Protein AF-A0A6L9ZDN9-F1 (afdb_monomer_lite)

Sequence (457 aa):
SVAQLLEKYGEFKVTRLPAVKDKQNNTIRVGKKTKVTLTQLEDAIVQLFKPNGKPPDTALLYFSGHGLRKSKGIQEGFLATSDVNPDMGSWGLSLQWLRRLLQESEVRQQVVILDCCYAGEVLNVAEADPGDRGKGRDRCFIAASRAFELAYEEIGSNHSVLTSALIKGLEPTQEQWVTNYTLVHLIDQERSAFPQCPIFSNFGGPINLTRRWKVDLVFKDSIDWQTFLKTFKDLIVESDTGELAVIQTIKNKDDGTFVIRVKFPEKVDEAEYEQKFWAKYKPMLEAKDREIKRLYEQKKISGDQIHLIRKNNIDLIKVIETMAEKETIRIDRIDRRDHRGAKFNVGGNYVERADSVSRQQGYAKQTNYEAPDKNLVEAAVEIQQLLDQLSQSNPTTTSKEKMIVVSEFVDQIENNPTLKAKVINALKAGGVEAFKEALDHPLVNILMATIEGWTEA

Radius of gyration: 32.32 Å; chains: 1; bounding box: 61×82×92 Å

pLDDT: mean 72.74, std 21.1, range [23.05, 98.0]

Foldseek 3Di:
DLQVLLQFFHPDDDDEVVWDQDPPPRDTDHDPPDFDDLVNVVVVLCCQFPNDDDHDLEGADADAEAKDWDDDVDTWIEGDGRPADVVVPRRGHTLLVLLVSNQAGQRQEYEYEANYEYDADWDPNCSNPVACHHNHAKYKYKYAGDHDDPDPPVPPNPDDLVRVLSVVQSNAPDQDFSWSVSSLVSLVVVCVSHPDRIDIDIGHDTDGRGHWDKAKAKDQADDQVVLLVVLQVVVQVVDPDPDGKDFQDWDQDPNRMIITMITDSGDDDRVVVNVSSCVRSVVSVVVVVVVVVVCVVVVVDDPVVVVLSVVLSVLVVVLVNVVSVVVVVVSPPDDDPPDDDDDDDDDDDDDDDDDDDDDDDDDDPDDPPDPQDPLLLVLLVVLQVLLVVLCVVFPCPDPVRLVSSLVVSVVVLVVPVPSLVSNLVSCVPPNLVRSLVSHDDPNSVSNSSSSVSVNVD

Secondary structure (DSSP, 8-state):
-HHHHHHHHSS-----SSEEE-TTT--EEE-TT----HHHHHHHHHHHHS-SSSPPSEEEEEEEEEEEEEEESEEEEEEPPTT-BGGGTB--EEHHHHHHHHHH---SEEEEEEEEEESSS---GGGG--TT-SS--EEEEEE-----------TT-SS-HHHHHHHHHHS--SSSPEEHHHHHHHHHHTGGG-SSPPEEEEESSPPEEE--EEEEEEESS---HHHHHHHHHHHHHT---SS--EEEEEEE-TTS-EEEEEEESS---HHHHHHHHHHHHHHHHHHHHHHHHHHHHTTSS-HHHHHHHHHHHHHHHHHHHHHHHHHHTTTS-S-----------------------------------PPPPHHHHHHHHHHHHHHHHHHHHS--SSHHHHHHHHHHHHHHHHT-HHHHHHHHHHHHHH-HHHHHHT---TTHHHHHHHHGGGT--

Structure (mmCIF, N/CA/C/O backbone):
data_AF-A0A6L9ZDN9-F1
#
_entry.id   AF-A0A6L9ZDN9-F1
#
loop_
_atom_site.group_PDB
_atom_site.id
_atom_site.type_symbol
_atom_site.label_atom_id
_atom_site.label_alt_id
_atom_site.label_comp_id
_atom_site.label_asym_id
_atom_site.label_entity_id
_atom_site.label_seq_id
_atom_site.pdbx_PDB_ins_code
_atom_site.Cartn_x
_atom_site.Cartn_y
_atom_site.Cartn_z
_atom_site.occupancy
_atom_site.B_iso_or_equiv
_atom_site.auth_seq_id
_atom_site.auth_comp_id
_atom_site.auth_asym_id
_atom_site.auth_atom_id
_atom_site.pdbx_PDB_model_num
ATOM 1 N N . SER A 1 1 ? 11.782 5.538 -0.224 1.00 85.56 1 SER A N 1
ATOM 2 C CA . SER A 1 1 ? 11.964 5.180 -1.650 1.00 85.56 1 SER A CA 1
ATOM 3 C C . SER A 1 1 ? 10.646 4.684 -2.227 1.00 85.56 1 SER A C 1
ATOM 5 O O . SER A 1 1 ? 9.771 4.318 -1.451 1.00 85.56 1 SER A O 1
ATOM 7 N N . VAL A 1 2 ? 10.500 4.634 -3.559 1.00 91.31 2 VAL A N 1
ATOM 8 C CA . VAL A 1 2 ? 9.277 4.137 -4.232 1.00 91.31 2 VAL A CA 1
ATOM 9 C C . VAL A 1 2 ? 8.869 2.751 -3.716 1.00 91.31 2 VAL A C 1
ATOM 11 O O . VAL A 1 2 ? 7.734 2.558 -3.297 1.00 91.31 2 VAL A O 1
ATOM 14 N N . ALA A 1 3 ? 9.824 1.819 -3.634 1.00 91.69 3 ALA A N 1
ATOM 15 C CA . ALA A 1 3 ? 9.615 0.483 -3.073 1.00 91.69 3 ALA A CA 1
ATOM 16 C C . ALA A 1 3 ? 9.023 0.505 -1.651 1.00 91.69 3 ALA A C 1
ATOM 18 O O . ALA A 1 3 ? 8.061 -0.202 -1.384 1.00 91.69 3 ALA A O 1
ATOM 19 N N . GLN A 1 4 ? 9.567 1.340 -0.758 1.00 89.88 4 GLN A N 1
ATOM 20 C CA . GLN A 1 4 ? 9.086 1.438 0.625 1.00 89.88 4 GLN A CA 1
ATOM 21 C C . GLN A 1 4 ? 7.659 1.986 0.707 1.00 89.88 4 GLN A C 1
ATOM 23 O O . GLN A 1 4 ? 6.890 1.529 1.541 1.00 89.88 4 GLN A O 1
ATOM 28 N N . LEU A 1 5 ? 7.289 2.943 -0.151 1.00 92.50 5 LEU A N 1
ATOM 29 C CA . LEU A 1 5 ? 5.921 3.468 -0.184 1.00 92.50 5 LEU A CA 1
ATOM 30 C C . LEU A 1 5 ? 4.930 2.419 -0.695 1.00 92.50 5 LEU A C 1
ATOM 32 O O . LEU A 1 5 ? 3.855 2.278 -0.124 1.00 92.50 5 LEU A O 1
ATOM 36 N N . LEU A 1 6 ? 5.304 1.656 -1.725 1.00 94.12 6 LEU A N 1
ATOM 37 C CA . LEU A 1 6 ? 4.473 0.571 -2.252 1.00 94.12 6 LEU A CA 1
ATOM 38 C C . LEU A 1 6 ? 4.309 -0.582 -1.249 1.00 94.12 6 LEU A C 1
ATOM 40 O O . LEU A 1 6 ? 3.243 -1.184 -1.208 1.00 94.12 6 LEU A O 1
ATOM 44 N N . GLU A 1 7 ? 5.324 -0.869 -0.427 1.00 90.62 7 GLU A N 1
ATOM 45 C CA . GLU A 1 7 ? 5.227 -1.841 0.676 1.00 90.62 7 GLU A CA 1
ATOM 46 C C . GLU A 1 7 ? 4.395 -1.306 1.851 1.00 90.62 7 GLU A C 1
ATOM 48 O O . GLU A 1 7 ? 3.564 -2.031 2.392 1.00 90.62 7 GLU A O 1
ATOM 53 N N . LYS A 1 8 ? 4.615 -0.045 2.254 1.00 87.44 8 LYS A N 1
ATOM 54 C CA . LYS A 1 8 ? 3.965 0.561 3.428 1.00 87.44 8 LYS A CA 1
ATOM 55 C C . LYS A 1 8 ? 2.493 0.879 3.167 1.00 87.44 8 LYS A C 1
ATOM 57 O O . LYS A 1 8 ? 1.638 0.595 4.001 1.00 87.44 8 LYS A O 1
ATOM 62 N N . TYR A 1 9 ? 2.190 1.472 2.017 1.00 91.25 9 TYR A N 1
ATOM 63 C CA . TYR A 1 9 ? 0.867 2.015 1.696 1.00 91.25 9 TYR A CA 1
ATOM 64 C C . TYR A 1 9 ? 0.138 1.250 0.589 1.00 91.25 9 TYR A C 1
ATOM 66 O O . TYR A 1 9 ? -1.042 1.501 0.357 1.00 91.25 9 TYR A O 1
ATOM 74 N N . GLY A 1 10 ? 0.815 0.348 -0.118 1.00 92.00 10 GLY A N 1
ATOM 75 C CA . GLY A 1 10 ? 0.227 -0.447 -1.191 1.00 92.00 10 GLY A CA 1
ATOM 76 C C . GLY A 1 10 ? 0.032 -1.912 -0.812 1.00 92.00 10 GLY A C 1
ATOM 77 O O . GLY A 1 10 ? 0.445 -2.390 0.243 1.00 92.00 10 GLY A O 1
ATOM 78 N N . GLU A 1 11 ? -0.589 -2.661 -1.717 1.00 91.50 11 GLU A N 1
ATOM 79 C CA . GLU A 1 11 ? -0.768 -4.112 -1.577 1.00 91.50 11 GLU A CA 1
ATOM 80 C C . GLU A 1 11 ? 0.369 -4.918 -2.217 1.00 91.50 11 GLU A C 1
ATOM 82 O O . GLU A 1 11 ? 0.284 -6.138 -2.348 1.00 91.50 11 GLU A O 1
ATOM 87 N N . PHE A 1 12 ? 1.463 -4.253 -2.589 1.00 93.69 12 PHE A N 1
ATOM 88 C CA . PHE A 1 12 ? 2.539 -4.856 -3.359 1.00 93.69 12 PHE A CA 1
ATOM 89 C C . PHE A 1 12 ? 3.485 -5.690 -2.499 1.00 93.69 12 PHE A C 1
ATOM 91 O O . PHE A 1 12 ? 4.001 -5.246 -1.474 1.00 93.69 12 PHE A O 1
ATOM 98 N N . LYS A 1 13 ? 3.812 -6.884 -2.997 1.00 93.56 13 LYS A N 1
ATOM 99 C CA . LYS A 1 13 ? 4.990 -7.634 -2.559 1.00 93.56 13 LYS A CA 1
ATOM 100 C C . LYS A 1 13 ? 6.184 -7.202 -3.405 1.00 93.56 13 LYS A C 1
ATOM 102 O O . LYS A 1 13 ? 6.262 -7.541 -4.585 1.00 93.56 13 LYS A O 1
ATOM 107 N N . VAL A 1 14 ? 7.118 -6.462 -2.814 1.00 93.50 14 VAL A N 1
ATOM 108 C CA . VAL A 1 14 ? 8.233 -5.872 -3.561 1.00 93.50 14 VAL A CA 1
ATOM 109 C C . VAL A 1 14 ? 9.450 -6.795 -3.595 1.00 93.50 14 VAL A C 1
ATOM 111 O O . VAL A 1 14 ? 9.955 -7.244 -2.568 1.00 93.50 14 VAL A O 1
ATOM 114 N N . THR A 1 15 ? 9.969 -7.019 -4.802 1.00 94.81 15 THR A N 1
ATOM 115 C CA . THR A 1 15 ? 11.274 -7.652 -5.034 1.00 94.81 15 THR A CA 1
ATOM 116 C C . THR A 1 15 ? 12.255 -6.587 -5.508 1.00 94.81 15 THR A C 1
ATOM 118 O O . THR A 1 15 ? 11.954 -5.820 -6.419 1.00 94.81 15 THR A O 1
ATOM 121 N N . ARG A 1 16 ? 13.430 -6.512 -4.876 1.00 94.25 16 ARG A N 1
ATOM 122 C CA . ARG A 1 16 ? 14.488 -5.554 -5.231 1.00 94.25 16 ARG A CA 1
ATOM 123 C C . ARG A 1 16 ? 15.563 -6.264 -6.046 1.00 94.25 16 ARG A C 1
ATOM 125 O O . ARG A 1 16 ? 15.990 -7.347 -5.664 1.00 94.25 16 ARG A O 1
ATOM 132 N N . LEU A 1 17 ? 16.044 -5.632 -7.111 1.00 94.12 17 LEU A N 1
ATOM 133 C CA . LEU A 1 17 ? 17.134 -6.146 -7.938 1.00 94.12 17 LEU A CA 1
ATOM 134 C C . LEU A 1 17 ? 18.142 -5.010 -8.203 1.00 94.12 17 LEU A C 1
ATOM 136 O O . LEU A 1 17 ? 17.734 -3.981 -8.736 1.00 94.12 17 LEU A O 1
ATOM 140 N N . PRO A 1 18 ? 19.426 -5.148 -7.816 1.00 93.56 18 PRO A N 1
ATOM 141 C CA . PRO A 1 18 ? 20.006 -6.243 -7.035 1.00 93.56 18 PRO A CA 1
ATOM 142 C C . PRO A 1 18 ? 19.634 -6.148 -5.547 1.00 93.56 18 PRO A C 1
ATOM 144 O O . PRO A 1 18 ? 19.791 -5.095 -4.928 1.00 93.56 18 PRO A O 1
ATOM 147 N N . ALA A 1 19 ? 19.191 -7.253 -4.945 1.00 90.69 19 ALA A N 1
ATOM 148 C CA . ALA A 1 19 ? 18.915 -7.323 -3.511 1.00 90.69 19 ALA A CA 1
ATOM 149 C C . ALA A 1 19 ? 20.210 -7.470 -2.699 1.00 90.69 19 ALA A C 1
ATOM 151 O O . ALA A 1 19 ? 21.008 -8.377 -2.930 1.00 90.69 19 ALA A O 1
ATOM 152 N N . VAL A 1 20 ? 20.397 -6.610 -1.700 1.00 88.69 20 VAL A N 1
ATOM 153 C CA . VAL A 1 20 ? 21.445 -6.739 -0.682 1.00 88.69 20 VAL A CA 1
ATOM 154 C C . VAL A 1 20 ? 20.807 -6.638 0.693 1.00 88.69 20 VAL A C 1
ATOM 156 O O . VAL A 1 20 ? 19.980 -5.761 0.948 1.00 88.69 20 VAL A O 1
ATOM 159 N N . LYS A 1 21 ? 21.214 -7.536 1.586 1.00 85.50 21 LYS A N 1
ATOM 160 C CA . LYS A 1 21 ? 20.782 -7.538 2.977 1.00 85.50 21 LYS A CA 1
ATOM 161 C C . LYS A 1 21 ? 21.581 -6.509 3.768 1.00 85.50 21 LYS A C 1
ATOM 163 O O . LYS A 1 21 ? 22.813 -6.528 3.757 1.00 85.50 21 LYS A O 1
ATOM 168 N N . ASP A 1 22 ? 20.888 -5.601 4.433 1.00 76.94 22 ASP A N 1
ATOM 169 C CA . ASP A 1 22 ? 21.512 -4.683 5.367 1.00 76.94 22 ASP A CA 1
ATOM 170 C C . ASP A 1 22 ? 21.893 -5.432 6.651 1.00 76.94 22 ASP A C 1
ATOM 172 O O . ASP A 1 22 ? 21.090 -6.162 7.237 1.00 76.94 22 ASP A O 1
ATOM 176 N N . LYS A 1 23 ? 23.156 -5.285 7.059 1.00 73.50 23 LYS A N 1
ATOM 177 C CA . LYS A 1 23 ? 23.723 -6.003 8.201 1.00 73.50 23 LYS A CA 1
ATOM 178 C C . LYS A 1 23 ? 23.232 -5.455 9.543 1.00 73.50 23 LYS A C 1
ATOM 180 O O . LYS A 1 23 ? 23.333 -6.176 10.526 1.00 73.50 23 LYS A O 1
ATOM 185 N N . GLN A 1 24 ? 22.737 -4.216 9.595 1.00 71.69 24 GLN A N 1
ATOM 186 C CA . GLN A 1 24 ? 22.361 -3.564 10.855 1.00 71.69 24 GLN A CA 1
ATOM 187 C C . GLN A 1 24 ? 20.905 -3.816 11.252 1.00 71.69 24 GLN A C 1
ATOM 189 O O . GLN A 1 24 ? 20.623 -3.999 12.428 1.00 71.69 24 GLN A O 1
ATOM 194 N N . ASN A 1 25 ? 19.983 -3.850 10.289 1.00 69.88 25 ASN A N 1
ATOM 195 C CA . ASN A 1 25 ? 18.542 -3.934 10.560 1.00 69.88 25 ASN A CA 1
ATOM 196 C C . ASN A 1 25 ? 17.844 -5.101 9.840 1.00 69.88 25 ASN A C 1
ATOM 198 O O . ASN A 1 25 ? 16.620 -5.155 9.807 1.00 69.88 25 ASN A O 1
ATOM 202 N N . ASN A 1 26 ? 18.605 -6.028 9.240 1.00 71.88 26 ASN A N 1
ATOM 203 C CA . ASN A 1 26 ? 18.085 -7.217 8.554 1.00 71.88 26 ASN A CA 1
ATOM 204 C C . ASN A 1 26 ? 17.159 -6.911 7.350 1.00 71.88 26 ASN A C 1
ATOM 206 O O . ASN A 1 26 ? 16.538 -7.829 6.815 1.00 71.88 26 ASN A O 1
ATOM 210 N N . THR A 1 27 ? 17.082 -5.652 6.896 1.00 79.25 27 THR A N 1
ATOM 211 C CA . THR A 1 27 ? 16.225 -5.232 5.774 1.00 79.25 27 THR A CA 1
ATOM 212 C C . THR A 1 27 ? 16.869 -5.522 4.416 1.00 79.25 27 THR A C 1
ATOM 214 O O . THR A 1 27 ? 18.093 -5.589 4.285 1.00 79.25 27 THR A O 1
ATOM 217 N N . ILE A 1 28 ? 16.051 -5.695 3.374 1.00 84.38 28 ILE A N 1
ATOM 218 C CA . ILE A 1 28 ? 16.530 -5.867 1.995 1.00 84.38 28 ILE A CA 1
ATOM 219 C C . ILE A 1 28 ? 16.494 -4.511 1.289 1.00 84.38 28 ILE A C 1
ATOM 221 O O . ILE A 1 28 ? 15.460 -3.848 1.237 1.00 84.38 28 ILE A O 1
ATOM 225 N N . ARG A 1 29 ? 17.616 -4.114 0.687 1.00 86.00 29 ARG A N 1
ATOM 226 C CA . ARG A 1 29 ? 17.753 -2.873 -0.085 1.00 86.00 29 ARG A CA 1
ATOM 227 C C . ARG A 1 29 ? 18.395 -3.118 -1.445 1.00 86.00 29 ARG A C 1
ATOM 229 O O . ARG A 1 29 ? 18.935 -4.188 -1.702 1.00 86.00 29 ARG A O 1
ATOM 236 N N . VAL A 1 30 ? 18.342 -2.108 -2.309 1.00 85.81 30 VAL A N 1
ATOM 237 C CA . VAL A 1 30 ? 19.041 -2.129 -3.600 1.00 85.81 30 VAL A CA 1
ATOM 238 C C . VAL A 1 30 ? 20.547 -1.957 -3.365 1.00 85.81 30 VAL A C 1
ATOM 240 O O . VAL A 1 30 ? 20.981 -1.008 -2.704 1.00 85.81 30 VAL A O 1
ATOM 243 N N . GLY A 1 31 ? 21.353 -2.887 -3.874 1.00 84.88 31 GLY A N 1
ATOM 244 C CA . GLY A 1 31 ? 22.808 -2.875 -3.732 1.00 84.88 31 GLY A CA 1
ATOM 245 C C . GLY A 1 31 ? 23.495 -1.867 -4.652 1.00 84.88 31 GLY A C 1
ATOM 246 O O . GLY A 1 31 ? 23.673 -2.149 -5.828 1.00 84.88 31 GLY A O 1
ATOM 247 N N . LYS A 1 32 ? 23.977 -0.737 -4.114 1.00 81.69 32 LYS A N 1
ATOM 248 C CA . LYS A 1 32 ? 24.613 0.341 -4.909 1.00 81.69 32 LYS A CA 1
ATOM 249 C C . LYS A 1 32 ? 25.850 -0.076 -5.723 1.00 81.69 32 LYS A C 1
ATOM 251 O O . LYS A 1 32 ? 26.185 0.587 -6.692 1.00 81.69 32 LYS A O 1
ATOM 256 N N . LYS A 1 33 ? 26.567 -1.121 -5.297 1.00 85.31 33 LYS A N 1
ATOM 257 C CA . LYS A 1 33 ? 27.786 -1.628 -5.963 1.00 85.31 33 LYS A CA 1
ATOM 258 C C . LYS A 1 33 ? 27.603 -3.028 -6.556 1.00 85.31 33 LYS A C 1
ATOM 260 O O . LYS A 1 33 ? 28.556 -3.602 -7.075 1.00 85.31 33 LYS A O 1
ATOM 265 N N . THR A 1 34 ? 26.407 -3.596 -6.430 1.00 91.31 34 THR A N 1
ATOM 266 C CA . THR A 1 34 ? 26.118 -4.946 -6.908 1.00 91.31 34 THR A CA 1
ATOM 267 C C . THR A 1 34 ? 25.720 -4.862 -8.373 1.00 91.31 34 THR A C 1
ATOM 269 O O . THR A 1 34 ? 24.908 -4.022 -8.746 1.00 91.31 34 THR A O 1
ATOM 272 N N . LYS A 1 35 ? 26.311 -5.715 -9.208 1.00 93.44 35 LYS A N 1
ATOM 273 C CA . LYS A 1 35 ? 26.006 -5.766 -10.638 1.00 93.44 35 LYS A CA 1
ATOM 274 C C . LYS A 1 35 ? 24.733 -6.574 -10.893 1.00 93.44 35 LYS A C 1
ATOM 276 O O . LYS A 1 35 ? 24.445 -7.508 -10.147 1.00 93.44 35 LYS A O 1
ATOM 281 N N . VAL A 1 36 ? 24.015 -6.223 -11.956 1.00 95.31 36 VAL A N 1
ATOM 282 C CA . VAL A 1 36 ? 22.873 -6.981 -12.492 1.00 95.31 36 VAL A CA 1
ATOM 283 C C . VAL A 1 36 ? 23.189 -7.353 -13.931 1.00 95.31 36 VAL A C 1
ATOM 285 O O . VAL A 1 36 ? 23.512 -6.464 -14.718 1.00 95.31 36 VAL A O 1
ATOM 288 N N . THR A 1 37 ? 23.129 -8.638 -14.265 1.00 96.81 37 THR A N 1
ATOM 289 C CA . THR A 1 37 ? 23.323 -9.123 -15.640 1.00 96.81 37 THR A CA 1
ATOM 290 C C . THR A 1 37 ? 22.033 -9.043 -16.451 1.00 96.81 37 THR A C 1
ATOM 292 O O . THR A 1 37 ? 20.943 -8.950 -15.879 1.00 96.81 37 THR A O 1
ATOM 295 N N . LEU A 1 38 ? 22.140 -9.126 -17.780 1.00 97.00 38 LEU A N 1
ATOM 296 C CA . LEU A 1 38 ? 20.971 -9.202 -18.663 1.00 97.00 38 LEU A CA 1
ATOM 297 C C . LEU A 1 38 ? 20.032 -10.346 -18.264 1.00 97.00 38 LEU A C 1
ATOM 299 O O . LEU A 1 38 ? 18.845 -10.116 -18.055 1.00 97.00 38 LEU A O 1
ATOM 303 N N . THR A 1 39 ? 20.576 -11.547 -18.069 1.00 97.19 39 THR A N 1
ATOM 304 C CA . THR A 1 39 ? 19.801 -12.733 -17.677 1.00 97.19 39 THR A CA 1
ATOM 305 C C . THR A 1 39 ? 19.048 -12.519 -16.365 1.00 97.19 39 THR A C 1
ATOM 307 O O . THR A 1 39 ? 17.866 -12.822 -16.286 1.00 97.19 39 THR A O 1
ATOM 310 N N . GLN A 1 40 ? 19.687 -11.923 -15.350 1.00 97.44 40 GLN A N 1
ATOM 311 C CA . GLN A 1 40 ? 19.030 -11.657 -14.065 1.00 97.44 40 GLN A CA 1
ATOM 312 C C . GLN A 1 40 ? 17.854 -10.682 -14.194 1.00 97.44 40 GLN A C 1
ATOM 314 O O . GLN A 1 40 ? 16.835 -10.856 -13.526 1.00 97.44 40 GLN A O 1
ATOM 319 N N . LEU A 1 41 ? 18.004 -9.640 -15.018 1.00 97.25 41 LEU A N 1
ATOM 320 C CA . LEU A 1 41 ? 16.930 -8.683 -15.270 1.00 97.25 41 LEU A CA 1
ATOM 321 C C . LEU A 1 41 ? 15.790 -9.328 -16.065 1.00 97.25 41 LEU A C 1
ATOM 323 O O . LEU A 1 41 ? 14.626 -9.145 -15.714 1.00 97.25 41 LEU A O 1
ATOM 327 N N . GLU A 1 42 ? 16.122 -10.089 -17.107 1.00 97.88 42 GLU A N 1
ATOM 328 C CA . GLU A 1 42 ? 15.154 -10.797 -17.943 1.00 97.88 42 GLU A CA 1
ATOM 329 C C . GLU A 1 42 ? 14.324 -11.788 -17.118 1.00 97.88 42 GLU A C 1
ATOM 331 O O . GLU A 1 42 ? 13.096 -11.688 -17.106 1.00 97.88 42 GLU A O 1
ATOM 336 N N . ASP A 1 43 ? 14.979 -12.658 -16.343 1.00 97.75 43 ASP A N 1
ATOM 337 C CA . ASP A 1 43 ? 14.324 -13.648 -15.481 1.00 97.75 43 ASP A CA 1
ATOM 338 C C . ASP A 1 43 ? 13.373 -12.985 -14.474 1.00 97.75 43 ASP A C 1
ATOM 340 O O . ASP A 1 43 ? 12.243 -13.439 -14.282 1.00 97.75 43 ASP A O 1
ATOM 344 N N . ALA A 1 44 ? 13.794 -11.874 -13.859 1.00 97.69 44 ALA A N 1
ATOM 345 C CA . ALA A 1 44 ? 12.969 -11.141 -12.901 1.00 97.69 44 ALA A CA 1
ATOM 346 C C . ALA A 1 44 ? 11.722 -10.522 -13.555 1.00 97.69 44 ALA A C 1
ATOM 348 O O . ALA A 1 44 ? 10.635 -10.551 -12.975 1.00 97.69 44 ALA A O 1
ATOM 349 N N . ILE A 1 45 ? 11.854 -9.979 -14.769 1.00 98.00 45 ILE A N 1
ATOM 350 C CA . ILE A 1 45 ? 10.729 -9.402 -15.516 1.00 98.00 45 ILE A CA 1
ATOM 351 C C . ILE A 1 45 ? 9.779 -10.507 -16.002 1.00 98.00 45 ILE A C 1
ATOM 353 O O . ILE A 1 45 ? 8.559 -10.342 -15.915 1.00 98.00 45 ILE A O 1
ATOM 357 N N . VAL A 1 46 ? 10.306 -11.649 -16.459 1.00 97.69 46 VAL A N 1
ATOM 358 C CA . VAL A 1 46 ? 9.493 -12.821 -16.819 1.00 97.69 46 VAL A CA 1
ATOM 359 C C . VAL A 1 46 ? 8.727 -13.326 -15.602 1.00 97.69 46 VAL A C 1
ATOM 361 O O . VAL A 1 46 ? 7.519 -13.524 -15.690 1.00 97.69 46 VAL A O 1
ATOM 364 N N . GLN A 1 47 ? 9.377 -13.460 -14.446 1.00 96.50 47 GLN A N 1
ATOM 365 C CA . GLN A 1 47 ? 8.705 -13.856 -13.209 1.00 96.50 47 GLN A CA 1
ATOM 366 C C . GLN A 1 47 ? 7.594 -12.871 -12.808 1.00 96.50 47 GLN A C 1
ATOM 368 O O . GLN A 1 47 ? 6.568 -13.292 -12.280 1.00 96.50 47 GLN A O 1
ATOM 373 N N . LEU A 1 48 ? 7.779 -11.573 -13.061 1.00 96.94 48 LEU A N 1
ATOM 374 C CA . LEU A 1 48 ? 6.808 -10.536 -12.718 1.00 96.94 48 LEU A CA 1
ATOM 375 C C . LEU A 1 48 ? 5.567 -10.554 -13.625 1.00 96.94 48 LEU A C 1
ATOM 377 O O . LEU A 1 48 ? 4.444 -10.512 -13.125 1.00 96.94 48 LEU A O 1
ATOM 381 N N . PHE A 1 49 ? 5.754 -10.605 -14.947 1.00 96.56 49 PHE A N 1
ATOM 382 C CA . PHE A 1 49 ? 4.657 -10.450 -15.914 1.00 96.56 49 PHE A CA 1
ATOM 383 C C . PHE A 1 49 ? 4.175 -11.760 -16.537 1.00 96.56 49 PHE A C 1
ATOM 385 O O . PHE A 1 49 ? 3.077 -11.811 -17.089 1.00 96.56 49 PHE A O 1
ATOM 392 N N . LYS A 1 50 ? 4.953 -12.835 -16.464 1.00 95.00 50 LYS A N 1
ATOM 393 C CA . LYS A 1 50 ? 4.598 -14.141 -17.025 1.00 95.00 50 LYS A CA 1
ATOM 394 C C . LYS A 1 50 ? 5.038 -15.286 -16.092 1.00 95.00 50 LYS A C 1
ATOM 396 O O . LYS A 1 50 ? 5.793 -16.160 -16.517 1.00 95.00 50 LYS A O 1
ATOM 401 N N . PRO A 1 51 ? 4.600 -15.282 -14.814 1.00 94.31 51 PRO A N 1
ATOM 402 C CA . PRO A 1 51 ? 4.986 -16.309 -13.854 1.00 94.31 51 PRO A CA 1
ATOM 403 C C . PRO A 1 51 ? 4.454 -17.690 -14.245 1.00 94.31 51 PRO A C 1
ATOM 405 O O . PRO A 1 51 ? 3.386 -17.824 -14.841 1.00 94.31 51 PRO A O 1
ATOM 408 N N . ASN A 1 52 ? 5.155 -18.734 -13.802 1.00 89.19 52 ASN A N 1
ATOM 409 C CA . ASN A 1 52 ? 4.617 -20.090 -13.809 1.00 89.19 52 ASN A CA 1
ATOM 410 C C . ASN A 1 52 ? 3.532 -20.197 -12.722 1.00 89.19 52 ASN A C 1
ATOM 412 O O . ASN A 1 52 ? 3.851 -20.282 -11.537 1.00 89.19 52 ASN A O 1
ATOM 416 N N . GLY A 1 53 ? 2.257 -20.167 -13.113 1.00 89.94 53 GLY A N 1
ATOM 417 C CA . GLY A 1 53 ? 1.115 -20.292 -12.201 1.00 89.94 53 GLY A CA 1
ATOM 418 C C . GLY A 1 53 ? 0.089 -19.175 -12.376 1.00 89.94 53 GLY A C 1
ATOM 419 O O . GLY A 1 53 ? 0.007 -18.556 -13.433 1.00 89.94 53 GLY A O 1
ATOM 420 N N . LYS A 1 54 ? -0.717 -18.927 -11.335 1.00 90.75 54 LYS A N 1
ATOM 421 C CA . LYS A 1 54 ? -1.713 -17.850 -11.361 1.00 90.75 54 LYS A CA 1
ATOM 422 C C . LYS A 1 54 ? -0.991 -16.489 -11.344 1.00 90.75 54 LYS A C 1
ATOM 424 O O . LYS A 1 54 ? -0.277 -16.225 -10.372 1.00 90.75 54 LYS A O 1
ATOM 429 N N . PRO A 1 55 ? -1.162 -15.633 -12.369 1.00 93.06 55 PRO A N 1
ATOM 430 C CA . PRO A 1 55 ? -0.566 -14.303 -12.372 1.00 93.06 55 PRO A CA 1
ATOM 431 C C . PRO A 1 55 ? -1.171 -13.431 -11.259 1.00 93.06 55 PRO A C 1
ATOM 433 O O . PRO A 1 55 ? -2.322 -13.654 -10.865 1.00 93.06 55 PRO A O 1
ATOM 436 N N . PRO A 1 56 ? -0.428 -12.435 -10.743 1.00 94.44 56 PRO A N 1
ATOM 437 C CA . PRO A 1 56 ? -1.010 -11.430 -9.864 1.00 94.44 56 PRO A CA 1
ATOM 438 C C . PRO A 1 56 ? -2.065 -10.606 -10.614 1.00 94.44 56 PRO A C 1
ATOM 440 O O . PRO A 1 56 ? -2.004 -10.457 -11.837 1.00 94.44 56 PRO A O 1
ATOM 443 N N . ASP A 1 57 ? -3.004 -10.014 -9.875 1.00 94.38 57 ASP A N 1
ATOM 444 C CA . ASP A 1 57 ? -3.991 -9.103 -10.466 1.00 94.38 57 ASP A CA 1
ATOM 445 C C . ASP A 1 57 ? -3.332 -7.820 -11.000 1.00 94.38 57 ASP A C 1
ATOM 447 O O . ASP A 1 57 ? -3.739 -7.308 -12.049 1.00 94.38 57 ASP A O 1
ATOM 451 N N . THR A 1 58 ? -2.290 -7.347 -10.306 1.00 96.62 58 THR A N 1
ATOM 452 C CA . THR A 1 58 ? -1.533 -6.133 -10.628 1.00 96.62 58 THR A CA 1
ATOM 453 C C . THR A 1 58 ? -0.032 -6.401 -10.531 1.00 96.62 58 THR A C 1
ATOM 455 O O . THR A 1 58 ? 0.444 -6.911 -9.517 1.00 96.62 58 THR A O 1
ATOM 458 N N . ALA A 1 59 ? 0.728 -6.025 -11.561 1.00 97.38 59 ALA A N 1
ATOM 459 C CA . ALA A 1 59 ? 2.190 -6.068 -11.556 1.00 97.38 59 ALA A CA 1
ATOM 460 C C . ALA A 1 59 ? 2.774 -4.689 -11.872 1.00 97.38 59 ALA A C 1
ATOM 462 O O . ALA A 1 59 ? 2.313 -4.010 -12.790 1.00 97.38 59 ALA A O 1
ATOM 463 N N . LEU A 1 60 ? 3.804 -4.296 -11.118 1.00 98.00 60 LEU A N 1
ATOM 464 C CA . LEU A 1 60 ? 4.498 -3.020 -11.272 1.00 98.00 60 LEU A CA 1
ATOM 465 C C . LEU A 1 60 ? 5.996 -3.252 -11.472 1.00 98.00 60 LEU A C 1
ATOM 467 O O . LEU A 1 60 ? 6.663 -3.803 -10.597 1.00 98.00 60 LEU A O 1
ATOM 471 N N . LEU A 1 61 ? 6.524 -2.792 -12.606 1.00 97.38 61 LEU A N 1
ATOM 472 C CA . LEU A 1 61 ? 7.956 -2.699 -12.876 1.00 97.38 61 LEU A CA 1
ATOM 473 C C . LEU A 1 61 ? 8.404 -1.252 -12.697 1.00 97.38 61 LEU A C 1
ATOM 475 O O . LEU A 1 61 ? 7.925 -0.369 -13.399 1.00 97.38 61 LEU A O 1
ATOM 479 N N . TYR A 1 62 ? 9.352 -1.022 -11.795 1.00 95.75 62 TYR A N 1
ATOM 480 C CA . TYR A 1 62 ? 10.065 0.246 -11.678 1.00 95.75 62 TYR A CA 1
ATOM 481 C C . TYR A 1 62 ? 11.545 0.004 -11.970 1.00 95.75 62 TYR A C 1
ATOM 483 O O . TYR A 1 62 ? 12.212 -0.738 -11.247 1.00 95.75 62 TYR A O 1
ATOM 491 N N . PHE A 1 63 ? 12.045 0.619 -13.038 1.00 93.12 63 PHE A N 1
ATOM 492 C CA . PHE A 1 63 ? 13.446 0.568 -13.440 1.00 93.12 63 PHE A CA 1
ATOM 493 C C . PHE A 1 63 ? 14.048 1.969 -13.356 1.00 93.12 63 PHE A C 1
ATOM 495 O O . PHE A 1 63 ? 13.495 2.909 -13.920 1.00 93.12 63 PHE A O 1
ATOM 502 N N . SER A 1 64 ? 15.196 2.096 -12.692 1.00 88.38 64 SER A N 1
ATOM 503 C CA . SER A 1 64 ? 15.990 3.326 -12.655 1.00 88.38 64 SER A CA 1
ATOM 504 C C . SER A 1 64 ? 17.431 2.993 -13.025 1.00 88.38 64 SER A C 1
ATOM 506 O O . SER A 1 64 ? 18.043 2.120 -12.405 1.00 88.38 64 SER A O 1
ATOM 508 N N . GLY A 1 65 ? 17.953 3.629 -14.074 1.00 85.12 65 GLY A N 1
ATOM 509 C CA . GLY A 1 65 ? 19.260 3.283 -14.633 1.00 85.12 65 GLY A CA 1
ATOM 510 C C . GLY A 1 65 ? 19.536 3.911 -15.996 1.00 85.12 65 GLY A C 1
ATOM 511 O O . GLY A 1 65 ? 18.882 4.866 -16.408 1.00 85.12 65 GLY A O 1
ATOM 512 N N . HIS A 1 66 ? 20.521 3.377 -16.715 1.00 85.00 66 HIS A N 1
ATOM 513 C CA . HIS A 1 66 ? 20.863 3.866 -18.050 1.00 85.00 66 HIS A CA 1
ATOM 514 C C . HIS A 1 66 ? 20.035 3.179 -19.131 1.00 85.00 66 HIS A C 1
ATOM 516 O O . HIS A 1 66 ? 19.732 1.989 -19.043 1.00 85.00 66 HIS A O 1
ATOM 522 N N . GLY A 1 67 ? 19.699 3.937 -20.169 1.00 84.94 67 GLY A N 1
ATOM 523 C CA . GLY A 1 67 ? 19.179 3.393 -21.415 1.00 84.94 67 GLY A CA 1
ATOM 524 C C . GLY A 1 67 ? 20.235 3.449 -22.519 1.00 84.94 67 GLY A C 1
ATOM 525 O O . GLY A 1 67 ? 21.063 4.359 -22.540 1.00 84.94 67 GLY A O 1
ATOM 526 N N . LEU A 1 68 ? 20.204 2.481 -23.432 1.00 85.69 68 LEU A N 1
ATOM 527 C CA . LEU A 1 68 ? 21.066 2.411 -24.612 1.00 85.69 68 LEU A CA 1
ATOM 528 C C . LEU A 1 68 ? 20.220 2.411 -25.881 1.00 85.69 68 LEU A C 1
ATOM 530 O O . LEU A 1 68 ? 19.046 2.046 -25.867 1.00 85.69 68 LEU A O 1
ATOM 534 N N . ARG A 1 69 ? 20.825 2.815 -26.995 1.00 85.25 69 ARG A N 1
ATOM 535 C CA . ARG A 1 69 ? 20.161 2.891 -28.291 1.00 85.25 69 ARG A CA 1
ATOM 536 C C . ARG A 1 69 ? 21.080 2.325 -29.348 1.00 85.25 69 ARG A C 1
ATOM 538 O O . ARG A 1 69 ? 22.216 2.764 -29.505 1.00 85.25 69 ARG A O 1
ATOM 545 N N . LYS A 1 70 ? 20.559 1.365 -30.096 1.00 87.00 70 LYS A N 1
ATOM 546 C CA . LYS A 1 70 ? 21.220 0.810 -31.265 1.00 87.00 70 LYS A CA 1
ATOM 547 C C . LYS A 1 70 ? 20.673 1.517 -32.498 1.00 87.00 70 LYS A C 1
ATOM 549 O O . LYS A 1 70 ? 19.479 1.446 -32.766 1.00 87.00 70 LYS A O 1
ATOM 554 N N . SER A 1 71 ? 21.558 2.159 -33.255 1.00 83.50 71 SER A N 1
ATOM 555 C CA . SER A 1 71 ? 21.228 2.886 -34.491 1.00 83.50 71 SER A CA 1
ATOM 556 C C . SER A 1 71 ? 21.965 2.269 -35.686 1.00 83.50 71 SER A C 1
ATOM 558 O O . SER A 1 71 ? 22.769 2.921 -36.345 1.00 83.50 71 SER A O 1
ATOM 560 N N . LYS A 1 72 ? 21.736 0.974 -35.950 1.00 80.00 72 LYS A N 1
ATOM 561 C CA . LYS A 1 72 ? 22.303 0.253 -37.109 1.00 80.00 72 LYS A CA 1
ATOM 562 C C . LYS A 1 72 ? 21.172 -0.187 -38.042 1.00 80.00 72 LYS A C 1
ATOM 564 O O . LYS A 1 72 ? 20.683 -1.308 -37.939 1.00 80.00 72 LYS A O 1
ATOM 569 N N . GLY A 1 73 ? 20.738 0.719 -38.922 1.00 82.25 73 GLY A N 1
ATOM 570 C CA . GLY A 1 73 ? 19.627 0.518 -39.864 1.00 82.25 73 GLY A CA 1
ATOM 571 C C . GLY A 1 73 ? 18.246 0.632 -39.212 1.00 82.25 73 GLY A C 1
ATOM 572 O O . GLY A 1 73 ? 17.436 1.450 -39.635 1.00 82.25 73 GLY A O 1
ATOM 573 N N . ILE A 1 74 ? 18.009 -0.133 -38.144 1.00 83.12 74 ILE A N 1
ATOM 574 C CA . ILE A 1 74 ? 16.819 -0.034 -37.289 1.00 83.12 74 ILE A CA 1
ATOM 575 C C . ILE A 1 74 ? 17.224 0.657 -35.988 1.00 83.12 74 ILE A C 1
ATOM 577 O O . ILE A 1 74 ? 18.275 0.347 -35.421 1.00 83.12 74 ILE A O 1
ATOM 581 N N . GLN A 1 75 ? 16.400 1.604 -35.545 1.00 84.00 75 GLN A N 1
ATOM 582 C CA . GLN A 1 75 ? 16.534 2.220 -34.231 1.00 84.00 75 GLN A CA 1
ATOM 583 C C . GLN A 1 75 ? 15.826 1.346 -33.201 1.00 84.00 75 GLN A C 1
ATOM 585 O O . GLN A 1 75 ? 14.645 1.057 -33.362 1.00 84.00 75 GLN A O 1
ATOM 590 N N . GLU A 1 76 ? 16.549 0.942 -32.162 1.00 87.38 76 GLU A N 1
ATOM 591 C CA . GLU A 1 76 ? 16.012 0.114 -31.081 1.00 87.38 76 GLU A CA 1
ATOM 592 C C . GLU A 1 76 ? 16.573 0.585 -29.736 1.00 87.38 76 GLU A C 1
ATOM 594 O O . GLU A 1 76 ? 17.779 0.830 -29.605 1.00 87.38 76 GLU A O 1
ATOM 599 N N . GLY A 1 77 ? 15.693 0.741 -28.749 1.00 89.38 77 GLY A N 1
ATOM 600 C CA . GLY A 1 77 ? 16.041 1.097 -27.380 1.00 89.38 77 GLY A CA 1
ATOM 601 C C . GLY A 1 77 ? 16.243 -0.111 -26.466 1.00 89.38 77 GLY A C 1
ATOM 602 O O . GLY A 1 77 ? 15.594 -1.149 -26.613 1.00 89.38 77 GLY A O 1
ATOM 603 N N . PHE A 1 78 ? 17.122 0.047 -25.476 1.00 91.69 78 PHE A N 1
ATOM 604 C CA . PHE A 1 78 ? 17.463 -0.985 -24.502 1.00 91.69 78 PHE A CA 1
ATOM 605 C C . PHE A 1 78 ? 17.590 -0.413 -23.087 1.00 91.69 78 PHE A C 1
ATOM 607 O O . PHE A 1 78 ? 18.048 0.715 -22.904 1.00 91.69 78 PHE A O 1
ATOM 614 N N . LEU A 1 79 ? 17.253 -1.216 -22.077 1.00 92.38 79 LEU A N 1
ATOM 615 C CA . LEU A 1 79 ? 17.627 -0.970 -20.684 1.00 92.38 79 LEU A CA 1
ATOM 616 C C . LEU A 1 79 ? 19.021 -1.553 -20.434 1.00 92.38 79 LEU A C 1
ATOM 618 O O . LEU A 1 79 ? 19.249 -2.745 -20.660 1.00 92.38 79 LEU A O 1
ATOM 622 N N . ALA A 1 80 ? 19.953 -0.725 -19.967 1.00 91.88 80 ALA A N 1
ATOM 623 C CA . ALA A 1 80 ? 21.327 -1.146 -19.741 1.00 91.88 80 ALA A CA 1
ATOM 624 C C . ALA A 1 80 ? 21.445 -2.006 -18.477 1.00 91.88 80 ALA A C 1
ATOM 626 O O . ALA A 1 80 ? 21.080 -1.582 -17.379 1.00 91.88 80 ALA A O 1
ATOM 627 N N . THR A 1 81 ? 22.026 -3.191 -18.623 1.00 94.25 81 THR A N 1
ATOM 628 C CA . THR A 1 81 ? 22.506 -4.018 -17.512 1.00 94.25 81 THR A CA 1
ATOM 629 C C . THR A 1 81 ? 23.993 -3.760 -17.245 1.00 94.25 81 THR A C 1
ATOM 631 O O . THR A 1 81 ? 24.667 -3.047 -17.984 1.00 94.25 81 THR A O 1
ATOM 634 N N . SER A 1 82 ? 24.539 -4.283 -16.148 1.00 93.88 82 SER A N 1
ATOM 635 C CA . SER A 1 82 ? 25.936 -4.025 -15.747 1.00 93.88 82 SER A CA 1
ATOM 636 C C . SER A 1 82 ? 26.986 -4.712 -16.633 1.00 93.88 82 SER A C 1
ATOM 638 O O . SER A 1 82 ? 28.179 -4.457 -16.473 1.00 93.88 82 SER A O 1
ATOM 640 N N . ASP A 1 83 ? 26.552 -5.621 -17.501 1.00 94.38 83 ASP A N 1
ATOM 641 C CA . ASP A 1 83 ? 27.337 -6.460 -18.410 1.00 94.38 83 ASP A CA 1
ATOM 642 C C . ASP A 1 83 ? 27.177 -6.064 -19.892 1.00 94.38 83 ASP A C 1
ATOM 644 O O . ASP A 1 83 ? 27.597 -6.804 -20.784 1.00 94.38 83 ASP A O 1
ATOM 648 N N . VAL A 1 84 ? 26.590 -4.895 -20.172 1.00 93.56 84 VAL A N 1
ATOM 649 C CA . VAL A 1 84 ? 26.492 -4.362 -21.539 1.00 93.56 84 VAL A CA 1
ATOM 650 C C . VAL A 1 84 ? 27.870 -4.093 -22.142 1.00 93.56 84 VAL A C 1
ATOM 652 O O . VAL A 1 84 ? 28.789 -3.610 -21.481 1.00 93.56 84 VAL A O 1
ATOM 655 N N . ASN A 1 85 ? 27.994 -4.386 -23.433 1.00 93.00 85 ASN A N 1
ATOM 656 C CA . ASN A 1 85 ? 29.157 -4.083 -24.255 1.00 93.00 85 ASN A CA 1
ATOM 657 C C . ASN A 1 85 ? 28.682 -3.827 -25.700 1.00 93.00 85 ASN A C 1
ATOM 659 O O . ASN A 1 85 ? 28.630 -4.768 -26.504 1.00 93.00 85 ASN A O 1
ATOM 663 N N . PRO A 1 86 ? 28.295 -2.578 -26.027 1.00 89.50 86 PRO A N 1
ATOM 664 C CA . PRO A 1 86 ? 27.781 -2.216 -27.349 1.00 89.50 86 PRO A CA 1
ATOM 665 C C . PRO A 1 86 ? 28.726 -2.554 -28.511 1.00 89.50 86 PRO A C 1
ATOM 667 O O . PRO A 1 86 ? 28.251 -2.956 -29.578 1.00 89.50 86 PRO A O 1
ATOM 670 N N . ASP A 1 87 ? 30.044 -2.473 -28.294 1.00 89.31 87 ASP A N 1
ATOM 671 C CA . ASP A 1 87 ? 31.068 -2.797 -29.298 1.00 89.31 87 ASP A CA 1
ATOM 672 C C . ASP A 1 87 ? 31.058 -4.287 -29.667 1.00 89.31 87 ASP A C 1
ATOM 674 O O . ASP A 1 87 ? 31.245 -4.651 -30.827 1.00 89.31 87 ASP A O 1
ATOM 678 N N . MET A 1 88 ? 30.747 -5.148 -28.693 1.00 89.56 88 MET A N 1
ATOM 679 C CA . MET A 1 88 ? 30.581 -6.596 -28.869 1.00 89.56 88 MET A CA 1
ATOM 680 C C . MET A 1 88 ? 29.129 -7.005 -29.173 1.00 89.56 88 MET A C 1
ATOM 682 O O . MET A 1 88 ? 28.813 -8.192 -29.215 1.00 89.56 88 MET A O 1
ATOM 686 N N . GLY A 1 89 ? 28.224 -6.042 -29.378 1.00 87.81 89 GLY A N 1
ATOM 687 C CA . GLY A 1 89 ? 26.819 -6.301 -29.699 1.00 87.81 89 GLY A CA 1
ATOM 688 C C . GLY A 1 89 ? 25.919 -6.642 -28.506 1.00 87.81 89 GLY A C 1
ATOM 689 O O . GLY A 1 89 ? 24.767 -7.011 -28.725 1.00 87.81 89 GLY A O 1
ATOM 690 N N . SER A 1 90 ? 26.395 -6.488 -27.267 1.00 91.25 90 SER A N 1
ATOM 691 C CA . SER A 1 90 ? 25.588 -6.642 -26.049 1.00 91.25 90 SER A CA 1
ATOM 692 C C . SER A 1 90 ? 24.995 -5.291 -25.635 1.00 91.25 90 SER A C 1
ATOM 694 O O . SER A 1 90 ? 25.705 -4.423 -25.127 1.00 91.25 90 SER A O 1
ATOM 696 N N . TRP A 1 91 ? 23.694 -5.099 -25.867 1.00 90.88 91 TRP A N 1
ATOM 697 C CA . TRP A 1 91 ? 22.996 -3.820 -25.651 1.00 90.88 91 TRP A CA 1
ATOM 698 C C . TRP A 1 91 ? 22.108 -3.788 -24.397 1.00 90.88 91 TRP A C 1
ATOM 700 O O . TRP A 1 91 ? 21.598 -2.729 -24.048 1.00 90.88 91 TRP A O 1
ATOM 710 N N . GLY A 1 92 ? 21.939 -4.916 -23.703 1.00 94.06 92 GLY A N 1
ATOM 711 C CA . GLY A 1 92 ? 21.029 -5.045 -22.560 1.00 94.06 92 GLY A CA 1
ATOM 712 C C . GLY A 1 92 ? 19.635 -5.524 -22.974 1.00 94.06 92 GLY A C 1
ATOM 713 O O . GLY A 1 92 ? 19.491 -6.256 -23.954 1.00 94.06 92 GLY A O 1
ATOM 714 N N . LEU A 1 93 ? 18.606 -5.141 -22.215 1.00 95.81 93 LEU A N 1
ATOM 715 C CA . LEU A 1 93 ? 17.237 -5.632 -22.402 1.00 95.81 93 LEU A CA 1
ATOM 716 C C . LEU A 1 93 ? 16.482 -4.788 -23.436 1.00 95.81 93 LEU A C 1
ATOM 718 O O . LEU A 1 93 ? 16.251 -3.605 -23.204 1.00 95.81 93 LEU A O 1
ATOM 722 N N . SER A 1 94 ? 16.054 -5.391 -24.546 1.00 95.19 94 SER A N 1
ATOM 723 C CA . SER A 1 94 ? 15.305 -4.696 -25.608 1.00 95.19 94 SER A CA 1
ATOM 724 C C . SER A 1 94 ? 13.942 -4.185 -25.120 1.00 95.19 94 SER A C 1
ATOM 726 O O . SER A 1 94 ? 13.143 -4.938 -24.554 1.00 95.19 94 SER A O 1
ATOM 728 N N . LEU A 1 95 ? 13.632 -2.916 -25.407 1.00 93.06 95 LEU A N 1
ATOM 729 C CA . LEU A 1 95 ? 12.312 -2.332 -25.144 1.00 93.06 95 LEU A CA 1
ATOM 730 C C . LEU A 1 95 ? 11.222 -2.975 -26.017 1.00 93.06 95 LEU A C 1
ATOM 732 O O . LEU A 1 95 ? 10.100 -3.164 -25.550 1.00 93.06 95 LEU A O 1
ATOM 736 N N . GLN A 1 96 ? 11.551 -3.406 -27.241 1.00 93.69 96 GLN A N 1
ATOM 737 C CA . GLN A 1 96 ? 10.621 -4.160 -28.094 1.00 93.69 96 GLN A CA 1
ATOM 738 C C . GLN A 1 96 ? 10.318 -5.544 -27.520 1.00 93.69 96 GLN A C 1
ATOM 740 O O . GLN A 1 96 ? 9.190 -6.036 -27.611 1.00 93.69 96 GLN A O 1
ATOM 745 N N . TRP A 1 97 ? 11.323 -6.203 -26.939 1.00 96.44 97 TRP A N 1
ATOM 746 C CA . TRP A 1 97 ? 11.108 -7.454 -26.220 1.00 96.44 97 TRP A CA 1
ATOM 747 C C . TRP A 1 97 ? 10.193 -7.240 -25.010 1.00 96.44 97 TRP A C 1
ATOM 749 O O . TRP A 1 97 ? 9.201 -7.959 -24.886 1.00 96.44 97 TRP A O 1
ATOM 759 N N . LEU A 1 98 ? 10.447 -6.205 -24.200 1.00 96.31 98 LEU A N 1
ATOM 760 C CA . LEU A 1 98 ? 9.605 -5.864 -23.049 1.00 96.31 98 LEU A CA 1
ATOM 761 C C . LEU A 1 98 ? 8.156 -5.600 -23.479 1.00 96.31 98 LEU A C 1
ATOM 763 O O . LEU A 1 98 ? 7.230 -6.173 -22.908 1.00 96.31 98 LEU A O 1
ATOM 767 N N . ARG A 1 99 ? 7.954 -4.816 -24.544 1.00 94.62 99 ARG A N 1
ATOM 768 C CA . ARG A 1 99 ? 6.631 -4.563 -25.123 1.00 94.62 99 ARG A CA 1
ATOM 769 C C . ARG A 1 99 ? 5.898 -5.854 -25.483 1.00 94.62 99 ARG A C 1
ATOM 771 O O . ARG A 1 99 ? 4.739 -6.024 -25.111 1.00 94.62 99 ARG A O 1
ATOM 778 N N . ARG A 1 100 ? 6.561 -6.765 -26.206 1.00 95.31 100 ARG A N 1
ATOM 779 C CA . ARG A 1 100 ? 5.973 -8.058 -26.602 1.00 95.31 100 ARG A CA 1
ATOM 780 C C . ARG A 1 100 ? 5.628 -8.909 -25.384 1.00 95.31 100 ARG A C 1
ATOM 782 O O . ARG A 1 100 ? 4.546 -9.482 -25.336 1.00 95.31 100 ARG A O 1
ATOM 789 N N . LEU A 1 101 ? 6.500 -8.948 -24.376 1.00 96.12 101 LEU A N 1
ATOM 790 C CA . LEU A 1 101 ? 6.218 -9.656 -23.128 1.00 96.12 101 LEU A CA 1
ATOM 791 C C . LEU A 1 101 ? 4.958 -9.106 -22.437 1.00 96.12 101 LEU A C 1
ATOM 793 O O . LEU A 1 101 ? 4.100 -9.887 -22.035 1.00 96.12 101 LEU A O 1
ATOM 797 N N . LEU A 1 102 ? 4.816 -7.780 -22.334 1.00 95.06 102 LEU A N 1
ATOM 798 C CA . LEU A 1 102 ? 3.646 -7.129 -21.726 1.00 95.06 102 LEU A CA 1
ATOM 799 C C . LEU A 1 102 ? 2.344 -7.389 -22.508 1.00 95.06 102 LEU A C 1
ATOM 801 O O . LEU A 1 102 ? 1.267 -7.492 -21.916 1.00 95.06 102 LEU A O 1
ATOM 805 N N . GLN A 1 103 ? 2.429 -7.518 -23.836 1.00 94.25 103 GLN A N 1
ATOM 806 C CA . GLN A 1 103 ? 1.292 -7.878 -24.694 1.00 94.25 103 GLN A CA 1
ATOM 807 C C . GLN A 1 103 ? 0.822 -9.320 -24.464 1.00 94.25 103 GLN A C 1
ATOM 809 O O . GLN A 1 103 ? -0.384 -9.565 -24.413 1.00 94.25 103 GLN A O 1
ATOM 814 N N . GLU A 1 104 ? 1.764 -10.247 -24.289 1.00 93.94 104 GLU A N 1
ATOM 815 C CA . GLU A 1 104 ? 1.501 -11.674 -24.053 1.00 93.94 104 GLU A CA 1
ATOM 816 C C . GLU A 1 104 ? 1.169 -12.010 -22.589 1.00 93.94 104 GLU A C 1
ATOM 818 O O . GLU A 1 104 ? 0.641 -13.086 -22.299 1.00 93.94 104 GLU A O 1
ATOM 823 N N . SER A 1 105 ? 1.498 -11.110 -21.662 1.00 94.94 105 SER A N 1
ATOM 824 C CA . SER A 1 105 ? 1.259 -11.260 -20.228 1.00 94.94 105 SER A CA 1
ATOM 825 C C . SER A 1 105 ? -0.232 -11.369 -19.898 1.00 94.94 105 SER A C 1
ATOM 827 O O . SER A 1 105 ? -1.052 -10.581 -20.368 1.00 94.94 105 SER A O 1
ATOM 829 N N . GLU A 1 106 ? -0.573 -12.318 -19.023 1.00 94.06 106 GLU A N 1
ATOM 830 C CA . GLU A 1 106 ? -1.935 -12.514 -18.503 1.00 94.06 106 GLU A CA 1
ATOM 831 C C . GLU A 1 106 ? -2.224 -11.678 -17.248 1.00 94.06 106 GLU A C 1
ATOM 833 O O . GLU A 1 106 ? -3.322 -11.742 -16.697 1.00 94.06 106 GLU A O 1
ATOM 838 N N . VAL A 1 107 ? -1.256 -10.870 -16.798 1.00 95.81 107 VAL A N 1
ATOM 839 C CA . VAL A 1 107 ? -1.475 -9.908 -15.716 1.00 95.81 107 VAL A CA 1
ATOM 840 C C . VAL A 1 107 ? -2.481 -8.862 -16.186 1.00 95.81 107 VAL A C 1
ATOM 842 O O . VAL A 1 107 ? -2.264 -8.179 -17.191 1.00 95.81 107 VAL A O 1
ATOM 845 N N . ARG A 1 108 ? -3.573 -8.718 -15.430 1.00 94.62 108 ARG A N 1
ATOM 846 C CA . ARG A 1 108 ? -4.695 -7.843 -15.784 1.00 94.62 108 ARG A CA 1
ATOM 847 C C . ARG A 1 108 ? -4.316 -6.363 -15.745 1.00 94.62 108 ARG A C 1
ATOM 849 O O . ARG A 1 108 ? -4.699 -5.640 -16.665 1.00 94.62 108 ARG A O 1
ATOM 856 N N . GLN A 1 109 ? -3.606 -5.937 -14.699 1.00 96.88 109 GLN A N 1
ATOM 857 C CA . GLN A 1 109 ? -3.206 -4.547 -14.481 1.00 96.88 109 GLN A CA 1
ATOM 858 C C . GLN A 1 109 ? -1.681 -4.409 -14.510 1.00 96.88 109 GLN A C 1
ATOM 860 O O . GLN A 1 109 ? -0.982 -4.983 -13.675 1.00 96.88 109 GLN A O 1
ATOM 865 N N . GLN A 1 110 ? -1.150 -3.659 -15.471 1.00 96.75 110 GLN A N 1
ATOM 866 C CA . GLN A 1 110 ? 0.293 -3.563 -15.704 1.00 96.75 110 GLN A CA 1
ATOM 867 C C . GLN A 1 110 ? 0.763 -2.122 -15.524 1.00 96.75 110 GLN A C 1
ATOM 869 O O . GLN A 1 110 ? 0.300 -1.218 -16.216 1.00 96.75 110 GLN A O 1
ATOM 874 N N . VAL A 1 111 ? 1.706 -1.906 -14.613 1.00 97.19 111 VAL A N 1
ATOM 875 C CA . VAL A 1 111 ? 2.330 -0.602 -14.383 1.00 97.19 111 VAL A CA 1
ATOM 876 C C . VAL A 1 111 ? 3.810 -0.703 -14.727 1.00 97.19 111 VAL A C 1
ATOM 878 O O . VAL A 1 111 ? 4.521 -1.548 -14.188 1.00 97.19 111 VAL A O 1
ATOM 881 N N . VAL A 1 112 ? 4.291 0.143 -15.629 1.00 96.12 112 VAL A N 1
ATOM 882 C CA . VAL A 1 112 ? 5.697 0.180 -16.038 1.00 96.12 112 VAL A CA 1
ATOM 883 C C . VAL A 1 112 ? 6.208 1.599 -15.881 1.00 96.12 112 VAL A C 1
ATOM 885 O O . VAL A 1 112 ? 5.692 2.530 -16.492 1.00 96.12 112 VAL A O 1
ATOM 888 N N . ILE A 1 113 ? 7.222 1.758 -15.041 1.00 94.56 113 ILE A N 1
ATOM 889 C CA . ILE A 1 113 ? 7.853 3.034 -14.736 1.00 94.56 113 ILE A CA 1
ATOM 890 C C . ILE A 1 113 ? 9.330 2.941 -15.117 1.00 94.56 113 ILE A C 1
ATOM 892 O O . ILE A 1 113 ? 10.093 2.212 -14.479 1.00 94.56 113 ILE A O 1
ATOM 896 N N . LEU A 1 114 ? 9.734 3.668 -16.158 1.00 91.69 114 LEU A N 1
ATOM 897 C CA . LEU A 1 114 ? 11.106 3.696 -16.665 1.00 91.69 114 LEU A CA 1
ATOM 898 C C . LEU A 1 114 ? 11.752 5.053 -16.376 1.00 91.69 114 LEU A C 1
ATOM 900 O O . LEU A 1 114 ? 11.649 6.001 -17.152 1.00 91.69 114 LEU A O 1
ATOM 904 N N . ASP A 1 115 ? 12.467 5.135 -15.263 1.00 87.38 115 ASP A N 1
ATOM 905 C CA . ASP A 1 115 ? 13.298 6.279 -14.898 1.00 87.38 115 ASP A CA 1
ATOM 906 C C . ASP A 1 115 ? 14.714 6.111 -15.468 1.00 87.38 115 ASP A C 1
ATOM 908 O O . ASP A 1 115 ? 15.696 5.935 -14.743 1.00 87.38 115 ASP A O 1
ATOM 912 N N . CYS A 1 116 ? 14.805 6.066 -16.799 1.00 78.38 116 CYS A N 1
ATOM 913 C CA . CYS A 1 116 ? 16.067 5.865 -17.500 1.00 78.38 116 CYS A CA 1
ATOM 914 C C . CYS A 1 116 ? 16.487 7.099 -18.299 1.00 78.38 116 CYS A C 1
ATOM 916 O O . CYS A 1 116 ? 15.706 7.680 -19.047 1.00 78.38 116 CYS A O 1
ATOM 918 N N . CYS A 1 117 ? 17.744 7.506 -18.110 1.00 67.06 117 CYS A N 1
ATOM 919 C CA . CYS A 1 117 ? 18.349 8.643 -18.799 1.00 67.06 117 CYS A CA 1
ATOM 920 C C . CYS A 1 117 ? 19.400 8.136 -19.787 1.00 67.06 117 CYS A C 1
ATOM 922 O O . CYS A 1 117 ? 20.166 7.216 -19.476 1.00 67.06 117 CYS A O 1
ATOM 924 N N . TYR A 1 118 ? 19.453 8.753 -20.963 1.00 55.22 118 TYR A N 1
ATOM 925 C CA . TYR A 1 118 ? 20.382 8.389 -22.024 1.00 55.22 118 TYR A CA 1
ATOM 926 C C . TYR A 1 118 ? 21.629 9.297 -22.038 1.00 55.22 118 TYR A C 1
ATOM 928 O O . TYR A 1 118 ? 21.553 10.505 -21.806 1.00 55.22 118 TYR A O 1
ATOM 936 N N . ALA A 1 119 ? 22.782 8.715 -22.377 1.00 48.75 119 ALA A N 1
ATOM 937 C CA . ALA A 1 119 ? 24.066 9.386 -22.589 1.00 48.75 119 ALA A CA 1
ATOM 938 C C . ALA A 1 119 ? 24.196 10.022 -24.002 1.00 48.75 119 ALA A C 1
ATOM 940 O O . ALA A 1 119 ? 24.937 9.513 -24.837 1.00 48.75 119 ALA A O 1
ATOM 941 N N . GLY A 1 120 ? 23.482 11.125 -24.291 1.00 45.97 120 GLY A N 1
ATOM 942 C CA . GLY A 1 120 ? 23.740 11.974 -25.483 1.00 45.97 120 GLY A CA 1
ATOM 943 C C . GLY A 1 120 ? 22.777 11.948 -26.698 1.00 45.97 120 GLY A C 1
ATOM 944 O O . GLY A 1 120 ? 22.993 12.702 -27.636 1.00 45.97 120 GLY A O 1
ATOM 945 N N . GLU A 1 121 ? 21.708 11.151 -26.714 1.00 49.97 121 GLU A N 1
ATOM 946 C CA . GLU A 1 121 ? 20.687 11.005 -27.769 1.00 49.97 121 GLU A CA 1
ATOM 947 C C . GLU A 1 121 ? 19.286 10.787 -27.161 1.00 49.97 121 GLU A C 1
ATOM 949 O O . GLU A 1 121 ? 19.130 10.440 -25.992 1.00 49.97 121 GLU A O 1
ATOM 954 N N . VAL A 1 122 ? 18.244 10.975 -27.973 1.00 55.12 122 VAL A N 1
ATOM 955 C CA . VAL A 1 122 ? 16.848 10.733 -27.584 1.00 55.12 122 VAL A CA 1
ATOM 956 C C . VAL A 1 122 ? 16.556 9.227 -27.606 1.00 55.12 122 VAL A C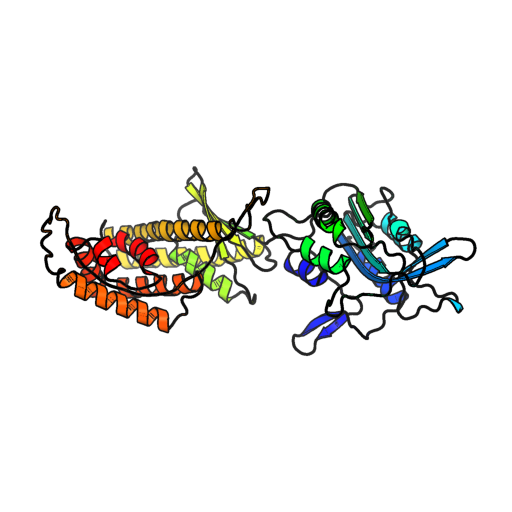 1
ATOM 958 O O . VAL A 1 122 ? 16.451 8.627 -28.678 1.00 55.12 122 VAL A O 1
ATOM 961 N N . LEU A 1 123 ? 16.398 8.610 -26.430 1.00 63.09 123 LEU A N 1
ATOM 962 C CA . LEU A 1 123 ? 15.848 7.258 -26.301 1.00 63.09 123 LEU A CA 1
ATOM 963 C C . LEU A 1 123 ? 14.320 7.318 -26.392 1.00 63.09 123 LEU A C 1
ATOM 965 O O . LEU A 1 123 ? 13.672 7.974 -25.578 1.00 63.09 123 LEU A O 1
ATOM 969 N N . ASN A 1 124 ? 13.728 6.601 -27.349 1.00 72.88 124 ASN A N 1
ATOM 970 C CA . ASN A 1 124 ? 12.276 6.474 -27.433 1.00 72.88 124 ASN A CA 1
ATOM 971 C C . ASN A 1 124 ? 11.770 5.406 -26.452 1.00 72.88 124 ASN A C 1
ATOM 973 O O . ASN A 1 124 ? 11.426 4.296 -26.841 1.00 72.88 124 ASN A O 1
ATOM 977 N N . VAL A 1 125 ? 11.729 5.743 -25.164 1.00 73.12 125 VAL A N 1
ATOM 978 C CA . VAL A 1 125 ? 11.248 4.850 -24.093 1.00 73.12 125 VAL A CA 1
ATOM 979 C C . VAL A 1 125 ? 9.801 4.389 -24.292 1.00 73.12 125 VAL A C 1
ATOM 981 O O . VAL A 1 125 ? 9.449 3.297 -23.853 1.00 73.12 125 VAL A O 1
ATOM 984 N N . ALA A 1 126 ? 8.985 5.158 -25.025 1.00 75.88 126 ALA A N 1
ATOM 985 C CA . ALA A 1 126 ? 7.629 4.764 -25.408 1.00 75.88 126 ALA A CA 1
ATOM 986 C C . ALA A 1 126 ? 7.596 3.524 -26.325 1.00 75.88 126 ALA A C 1
ATOM 988 O O . ALA A 1 126 ? 6.546 2.915 -26.498 1.00 75.88 126 ALA A O 1
ATOM 989 N N . GLU A 1 127 ? 8.735 3.092 -26.878 1.00 81.75 127 GLU A N 1
ATOM 990 C CA . GLU A 1 127 ? 8.857 1.824 -27.604 1.00 81.75 127 GLU A CA 1
ATOM 991 C C . GLU A 1 127 ? 8.493 0.601 -26.748 1.00 81.75 127 GLU A C 1
ATOM 993 O O . GLU A 1 127 ? 8.033 -0.402 -27.296 1.00 81.75 127 GLU A O 1
ATOM 998 N N . ALA A 1 128 ? 8.653 0.682 -25.422 1.00 80.88 128 ALA A N 1
ATOM 999 C CA . ALA A 1 128 ? 8.221 -0.372 -24.507 1.00 80.88 128 ALA A CA 1
ATOM 1000 C C . ALA A 1 128 ? 6.713 -0.356 -24.212 1.00 80.88 128 ALA A C 1
ATOM 1002 O O . ALA A 1 128 ? 6.209 -1.352 -23.692 1.00 80.88 128 ALA A O 1
ATOM 1003 N N . ASP A 1 129 ? 5.989 0.724 -24.533 1.00 84.25 129 ASP A N 1
ATOM 1004 C CA . ASP A 1 129 ? 4.559 0.837 -24.241 1.00 84.25 129 ASP A CA 1
ATOM 1005 C C . ASP A 1 129 ? 3.755 -0.123 -25.144 1.00 84.25 129 ASP A C 1
ATOM 1007 O O . ASP A 1 129 ? 3.738 0.011 -26.379 1.00 84.25 129 ASP A O 1
ATOM 1011 N N . PRO A 1 130 ? 3.078 -1.134 -24.571 1.00 84.81 130 PRO A N 1
ATOM 1012 C CA . PRO A 1 130 ? 2.242 -2.039 -25.345 1.00 84.81 130 PRO A CA 1
ATOM 1013 C C . PRO A 1 130 ? 0.949 -1.377 -25.854 1.00 84.81 130 PRO A C 1
ATOM 1015 O O . PRO A 1 130 ? 0.333 -1.941 -26.767 1.00 84.81 130 PRO A O 1
ATOM 1018 N N . GLY A 1 131 ? 0.569 -0.202 -25.335 1.00 83.12 131 GLY A N 1
ATOM 1019 C CA . GLY A 1 131 ? -0.659 0.517 -25.668 1.00 83.12 131 GLY A CA 1
ATOM 1020 C C . GLY A 1 131 ? -1.909 -0.240 -25.220 1.00 83.12 131 GLY A C 1
ATOM 1021 O O . GLY A 1 131 ? -1.929 -0.854 -24.155 1.00 83.12 131 GLY A O 1
ATOM 1022 N N . ASP A 1 132 ? -2.934 -0.265 -26.068 1.00 78.81 132 ASP A N 1
ATOM 1023 C CA . ASP A 1 132 ? -4.195 -0.998 -25.879 1.00 78.81 132 ASP A CA 1
ATOM 1024 C C . ASP A 1 132 ? -4.146 -2.467 -26.354 1.00 78.81 132 ASP A C 1
ATOM 1026 O O . ASP A 1 132 ? -5.140 -3.188 -26.302 1.00 78.81 132 ASP A O 1
ATOM 1030 N N . ARG A 1 133 ? -2.989 -2.936 -26.840 1.00 76.00 133 ARG A N 1
ATOM 1031 C CA . ARG A 1 133 ? -2.850 -4.246 -27.501 1.00 76.00 133 ARG A CA 1
ATOM 1032 C C . ARG A 1 133 ? -2.513 -5.381 -26.534 1.00 76.00 133 ARG A C 1
ATOM 1034 O O . ARG A 1 133 ? -1.694 -5.213 -25.634 1.00 76.00 133 ARG A O 1
ATOM 1041 N N . GLY A 1 134 ? -2.995 -6.590 -26.807 1.00 79.19 134 GLY A N 1
ATOM 1042 C CA . GLY A 1 134 ? -2.642 -7.799 -26.049 1.00 79.19 134 GLY A CA 1
ATOM 1043 C C . GLY A 1 134 ? -3.664 -8.161 -24.968 1.00 79.19 134 GLY A C 1
ATOM 1044 O O . GLY A 1 134 ? -4.799 -7.697 -25.010 1.00 79.19 134 GLY A O 1
ATOM 1045 N N . LYS A 1 135 ? -3.281 -9.038 -24.032 1.00 75.94 135 LYS A N 1
ATOM 1046 C CA . LYS A 1 135 ? -4.206 -9.632 -23.044 1.00 75.94 135 LYS A CA 1
ATOM 1047 C C . LYS A 1 135 ? -4.437 -8.782 -21.783 1.00 75.94 135 LYS A C 1
ATOM 1049 O O . LYS A 1 135 ? -5.441 -8.981 -21.095 1.00 75.94 135 LYS A O 1
ATOM 1054 N N . GLY A 1 136 ? -3.521 -7.863 -21.471 1.00 72.00 136 GLY A N 1
ATOM 1055 C CA . GLY A 1 136 ? -3.646 -6.928 -20.346 1.00 72.00 136 GLY A CA 1
ATOM 1056 C C . GLY A 1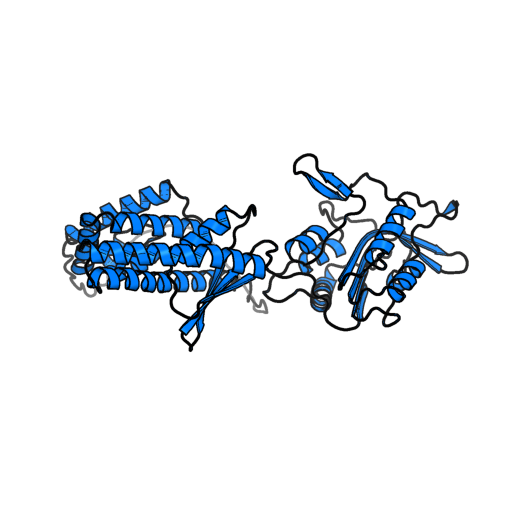 136 ? -4.773 -5.918 -20.576 1.00 72.00 136 GLY A C 1
ATOM 1057 O O . GLY A 1 136 ? -4.957 -5.454 -21.698 1.00 72.00 136 GLY A O 1
ATOM 1058 N N . ARG A 1 137 ? -5.536 -5.592 -19.526 1.00 75.31 137 ARG A N 1
ATOM 1059 C CA . ARG A 1 137 ? -6.752 -4.763 -19.639 1.00 75.31 137 ARG A CA 1
ATOM 1060 C C . ARG A 1 137 ? -6.534 -3.326 -19.196 1.00 75.31 137 ARG A C 1
ATOM 1062 O O . ARG A 1 137 ? -6.968 -2.418 -19.893 1.00 75.31 137 ARG A O 1
ATOM 1069 N N . ASP A 1 138 ? -5.841 -3.145 -18.075 1.00 93.44 138 ASP A N 1
ATOM 1070 C CA . ASP A 1 138 ? -5.545 -1.826 -17.524 1.00 93.44 138 ASP A CA 1
ATOM 1071 C C . ASP A 1 138 ? -4.033 -1.621 -17.520 1.00 93.44 138 ASP A C 1
ATOM 1073 O O . ASP A 1 138 ? -3.279 -2.499 -17.084 1.00 93.44 138 ASP A O 1
ATOM 1077 N N . ARG A 1 139 ? -3.568 -0.475 -18.011 1.00 93.44 139 ARG A N 1
ATOM 1078 C CA . ARG A 1 139 ? -2.140 -0.182 -18.116 1.00 93.44 139 ARG A CA 1
ATOM 1079 C C . ARG A 1 139 ? -1.807 1.234 -17.700 1.00 93.44 139 ARG A C 1
ATOM 1081 O O . ARG A 1 139 ? -2.571 2.158 -17.952 1.00 93.44 139 ARG A O 1
ATOM 1088 N N . CYS A 1 140 ? -0.635 1.377 -17.100 1.00 95.06 140 CYS A N 1
ATOM 1089 C CA . CYS A 1 140 ? -0.003 2.650 -16.803 1.00 95.06 140 CYS A CA 1
ATOM 1090 C C . CYS A 1 140 ? 1.466 2.568 -17.210 1.00 95.06 140 CYS A C 1
ATOM 1092 O O . CYS A 1 140 ? 2.206 1.715 -16.721 1.00 95.06 140 CYS A O 1
ATOM 1094 N N . PHE A 1 141 ? 1.887 3.455 -18.097 1.00 93.50 141 PHE A N 1
ATOM 1095 C CA . PHE A 1 141 ? 3.268 3.609 -18.509 1.00 93.50 141 PHE A CA 1
ATOM 1096 C C . PHE A 1 141 ? 3.730 5.018 -18.148 1.00 93.50 141 PHE A C 1
ATOM 1098 O O . PHE A 1 141 ? 3.111 6.003 -18.551 1.00 93.50 141 PHE A O 1
ATOM 1105 N N . ILE A 1 142 ? 4.809 5.110 -17.378 1.00 91.00 142 ILE A N 1
ATOM 1106 C CA . ILE A 1 142 ? 5.439 6.366 -16.975 1.00 91.00 142 ILE A CA 1
ATOM 1107 C C . ILE A 1 142 ? 6.907 6.265 -17.350 1.00 91.00 142 ILE A C 1
ATOM 1109 O O . ILE A 1 142 ? 7.589 5.339 -16.924 1.00 91.00 142 ILE A O 1
ATOM 1113 N N . ALA A 1 143 ? 7.432 7.207 -18.117 1.00 87.44 143 ALA A N 1
ATOM 1114 C CA . ALA A 1 143 ? 8.848 7.187 -18.442 1.00 87.44 143 ALA A CA 1
ATOM 1115 C C . ALA A 1 143 ? 9.464 8.577 -18.392 1.00 87.44 143 ALA A C 1
ATOM 1117 O O . ALA A 1 143 ? 8.851 9.562 -18.805 1.00 87.44 143 ALA A O 1
ATOM 1118 N N . ALA A 1 144 ? 10.694 8.655 -17.890 1.00 80.81 144 ALA A N 1
ATOM 1119 C CA . ALA A 1 144 ? 11.463 9.885 -17.936 1.00 80.81 144 ALA A CA 1
ATOM 1120 C C . ALA A 1 144 ? 11.728 10.265 -19.401 1.00 80.81 144 ALA A C 1
ATOM 1122 O O . ALA A 1 144 ? 12.210 9.451 -20.187 1.00 80.81 144 ALA A O 1
ATOM 1123 N N . SER A 1 145 ? 11.441 11.515 -19.764 1.00 61.44 145 SER A N 1
ATOM 1124 C CA . SER A 1 145 ? 11.898 12.099 -21.024 1.00 61.44 145 SER A CA 1
ATOM 1125 C C . SER A 1 145 ? 13.184 12.850 -20.723 1.00 61.44 145 SER A C 1
ATOM 1127 O O . SER A 1 145 ? 13.128 13.910 -20.114 1.00 61.44 145 SER A O 1
ATOM 1129 N N . ARG A 1 146 ? 14.358 12.322 -21.073 1.00 58.69 146 ARG A N 1
ATOM 1130 C CA . ARG A 1 146 ? 15.591 13.125 -21.046 1.00 58.69 146 ARG A CA 1
ATOM 1131 C C . ARG A 1 146 ? 16.396 12.907 -22.317 1.00 58.69 146 ARG A C 1
ATOM 1133 O O . ARG A 1 146 ? 16.960 11.834 -22.517 1.00 58.69 146 ARG A O 1
ATOM 1140 N N . ALA A 1 147 ? 16.496 13.957 -23.129 1.00 45.41 147 ALA A N 1
ATOM 1141 C CA . ALA A 1 147 ? 17.691 14.216 -23.924 1.00 45.41 147 ALA A CA 1
ATOM 1142 C C . ALA A 1 147 ? 18.728 14.900 -23.013 1.00 45.41 147 ALA A C 1
ATOM 1144 O O . ALA A 1 147 ? 18.358 15.674 -22.137 1.00 45.41 147 ALA A O 1
ATOM 1145 N N . PHE A 1 148 ? 20.000 14.558 -23.183 1.00 42.56 148 PHE A N 1
ATOM 1146 C CA . PHE A 1 148 ? 21.153 15.012 -22.402 1.00 42.56 148 PHE A CA 1
ATOM 1147 C C . PHE A 1 148 ? 21.057 16.436 -21.817 1.00 42.56 148 PHE A C 1
ATOM 1149 O O . PHE A 1 148 ? 21.012 17.416 -22.548 1.00 42.56 148 PHE A O 1
ATOM 1156 N N . GLU A 1 149 ? 21.184 16.534 -20.499 1.00 35.53 149 GLU A N 1
ATOM 1157 C CA . GLU A 1 149 ? 21.972 17.587 -19.862 1.00 35.53 149 GLU A CA 1
ATOM 1158 C C . GLU A 1 149 ? 22.807 16.890 -18.792 1.00 35.53 149 GLU A C 1
ATOM 1160 O O . GLU A 1 149 ? 22.320 15.935 -18.169 1.00 35.53 149 GLU A O 1
ATOM 1165 N N . LEU A 1 150 ? 24.066 17.328 -18.636 1.00 40.06 150 LEU A N 1
ATOM 1166 C CA . LEU A 1 150 ? 24.957 16.948 -17.537 1.00 40.06 150 LEU A CA 1
ATOM 1167 C C . LEU A 1 150 ? 24.114 16.726 -16.292 1.00 40.06 150 LEU A C 1
ATOM 1169 O O . LEU A 1 150 ? 23.290 17.575 -15.962 1.00 40.06 150 LEU A O 1
ATOM 1173 N N . ALA A 1 151 ? 24.273 15.564 -15.667 1.00 36.72 151 ALA A N 1
ATOM 1174 C CA . ALA A 1 151 ? 23.597 15.223 -14.435 1.00 36.72 151 ALA A CA 1
ATOM 1175 C C . ALA A 1 151 ? 23.911 16.280 -13.365 1.00 36.72 151 ALA A C 1
ATOM 1177 O O . ALA A 1 151 ? 24.776 16.090 -12.522 1.00 36.72 151 ALA A O 1
ATOM 1178 N N . TYR A 1 152 ? 23.160 17.377 -13.366 1.00 37.97 152 TYR A N 1
ATOM 1179 C CA . TYR A 1 152 ? 22.691 17.996 -12.154 1.00 37.97 152 TYR A CA 1
ATOM 1180 C C . TYR A 1 152 ? 21.722 16.972 -11.552 1.00 37.97 152 TYR A C 1
ATOM 1182 O O . TYR A 1 152 ? 20.504 17.094 -11.611 1.00 37.97 152 TYR A O 1
ATOM 1190 N N . GLU A 1 153 ? 22.282 15.907 -10.969 1.00 40.38 153 GLU A N 1
ATOM 1191 C CA . GLU A 1 153 ? 21.903 15.672 -9.586 1.00 40.38 153 GLU A CA 1
ATOM 1192 C C . GLU A 1 153 ? 22.125 17.039 -8.937 1.00 40.38 153 GLU A C 1
ATOM 1194 O O . GLU A 1 153 ? 23.259 17.526 -8.934 1.00 40.38 153 GLU A O 1
ATOM 1199 N N . GLU A 1 154 ? 21.056 17.743 -8.544 1.00 39.09 154 GLU A N 1
ATOM 1200 C CA . GLU A 1 154 ? 21.220 18.891 -7.653 1.00 39.09 154 GLU A CA 1
ATOM 1201 C C . GLU A 1 154 ? 22.250 18.463 -6.619 1.00 39.09 154 GLU A C 1
ATOM 1203 O O . GLU A 1 154 ? 22.074 17.411 -6.000 1.00 39.09 154 GLU A O 1
ATOM 1208 N N . ILE A 1 155 ? 23.363 19.188 -6.528 1.00 35.16 155 ILE A N 1
ATOM 1209 C CA . ILE A 1 155 ? 24.460 18.859 -5.626 1.00 35.16 155 ILE A CA 1
ATOM 1210 C C . ILE A 1 155 ? 23.844 18.804 -4.218 1.00 35.16 155 ILE A C 1
ATOM 1212 O O . ILE A 1 155 ? 23.591 19.843 -3.617 1.00 35.16 155 ILE A O 1
ATOM 1216 N N . GLY A 1 156 ? 23.519 17.596 -3.735 1.00 45.03 156 GLY A N 1
ATOM 1217 C CA . GLY A 1 156 ? 22.791 17.364 -2.481 1.00 45.03 156 GLY A CA 1
ATOM 1218 C C . GLY A 1 156 ? 21.469 16.572 -2.552 1.00 45.03 156 GLY A C 1
ATOM 1219 O O . GLY A 1 156 ? 21.007 16.134 -1.498 1.00 45.03 156 GLY A O 1
ATOM 1220 N N . SER A 1 157 ? 20.862 16.325 -3.721 1.00 53.44 157 SER A N 1
ATOM 1221 C CA . SER A 1 157 ? 19.645 15.495 -3.829 1.00 53.44 157 SER A CA 1
ATOM 1222 C C . SER A 1 157 ? 19.988 14.006 -4.007 1.00 53.44 157 SER A C 1
ATOM 1224 O O . SER A 1 157 ? 20.847 13.634 -4.800 1.00 53.44 157 SER A O 1
ATOM 1226 N N . ASN A 1 158 ? 19.320 13.123 -3.258 1.00 63.66 158 ASN A N 1
ATOM 1227 C CA . ASN A 1 158 ? 19.572 11.671 -3.291 1.00 63.66 158 ASN A CA 1
ATOM 1228 C C . ASN A 1 158 ? 18.778 10.920 -4.389 1.00 63.66 158 ASN A C 1
ATOM 1230 O O . ASN A 1 158 ? 18.836 9.686 -4.440 1.00 63.66 158 ASN A O 1
ATOM 1234 N N . HIS A 1 159 ? 17.987 11.621 -5.213 1.00 71.06 159 HIS A N 1
ATOM 1235 C CA . HIS A 1 159 ? 16.986 11.043 -6.120 1.00 71.06 159 HIS A CA 1
ATOM 1236 C C . HIS A 1 159 ? 16.897 11.809 -7.451 1.00 71.06 159 HIS A C 1
ATOM 1238 O O . HIS A 1 159 ? 17.087 13.020 -7.478 1.00 71.06 159 HIS A O 1
ATOM 1244 N N . SER A 1 160 ? 16.553 11.115 -8.546 1.00 76.38 160 SER A N 1
ATOM 1245 C CA . SER A 1 160 ? 16.209 11.764 -9.823 1.00 76.38 160 SER A CA 1
ATOM 1246 C C . SER A 1 160 ? 14.924 12.594 -9.684 1.00 76.38 160 SER A C 1
ATOM 1248 O O . SER A 1 160 ? 14.097 12.316 -8.814 1.00 76.38 160 SER A O 1
ATOM 1250 N N . VAL A 1 161 ? 14.705 13.566 -10.576 1.00 80.88 161 VAL A N 1
ATOM 1251 C CA . VAL A 1 161 ? 13.490 14.406 -10.571 1.00 80.88 161 VAL A CA 1
ATOM 1252 C C . VAL A 1 161 ? 12.214 13.554 -10.639 1.00 80.88 161 VAL A C 1
ATOM 1254 O O . VAL A 1 161 ? 11.299 13.748 -9.840 1.00 80.88 161 VAL A O 1
ATOM 1257 N N . LEU A 1 162 ? 12.170 12.551 -11.528 1.00 85.00 162 LEU A N 1
ATOM 1258 C CA . LEU A 1 162 ? 11.021 11.646 -11.633 1.00 85.00 162 LEU A CA 1
ATOM 1259 C C . LEU A 1 162 ? 10.851 10.797 -10.369 1.00 85.00 162 LEU A C 1
ATOM 1261 O O . LEU A 1 162 ? 9.733 10.630 -9.891 1.00 85.00 162 LEU A O 1
ATOM 1265 N N . THR A 1 163 ? 11.940 10.289 -9.791 1.00 87.94 163 THR A N 1
ATOM 1266 C CA . THR A 1 163 ? 11.876 9.526 -8.537 1.00 87.94 163 THR A CA 1
ATOM 1267 C C . THR A 1 163 ? 11.357 10.378 -7.381 1.00 87.94 163 THR A C 1
ATOM 1269 O O . THR A 1 163 ? 10.533 9.900 -6.603 1.00 87.94 163 THR A O 1
ATOM 1272 N N . SER A 1 164 ? 11.787 11.635 -7.275 1.00 86.81 164 SER A N 1
ATOM 1273 C CA . SER A 1 164 ? 11.293 12.575 -6.264 1.00 86.81 164 SER A CA 1
ATOM 1274 C C . SER A 1 164 ? 9.794 12.840 -6.423 1.00 86.81 164 SER A C 1
ATOM 1276 O O . SER A 1 164 ? 9.049 12.731 -5.448 1.00 86.81 164 SER A O 1
ATOM 1278 N N . ALA A 1 165 ? 9.328 13.084 -7.652 1.00 89.50 165 ALA A N 1
ATOM 1279 C CA . ALA A 1 165 ? 7.906 13.280 -7.934 1.00 89.50 165 ALA A CA 1
ATOM 1280 C C . ALA A 1 165 ? 7.071 12.017 -7.664 1.00 89.50 165 ALA A C 1
ATOM 1282 O O . ALA A 1 165 ? 5.982 12.102 -7.102 1.00 89.50 165 ALA A O 1
ATOM 1283 N N . LEU A 1 166 ? 7.592 10.827 -7.989 1.00 92.12 166 LEU A N 1
ATOM 1284 C CA . LEU A 1 166 ? 6.947 9.551 -7.663 1.00 92.12 166 LEU A CA 1
ATOM 1285 C C . LEU A 1 166 ? 6.824 9.345 -6.155 1.00 92.12 166 LEU A C 1
ATOM 1287 O O . LEU A 1 166 ? 5.778 8.905 -5.692 1.00 92.12 166 LEU A O 1
ATOM 1291 N N . ILE A 1 167 ? 7.871 9.656 -5.384 1.00 92.25 167 ILE A N 1
ATOM 1292 C CA . ILE A 1 167 ? 7.840 9.549 -3.919 1.00 92.25 167 ILE A CA 1
ATOM 1293 C C . ILE A 1 167 ? 6.737 10.444 -3.351 1.00 92.25 167 ILE A C 1
ATOM 1295 O O . ILE A 1 167 ? 5.938 9.979 -2.544 1.00 92.25 167 ILE A O 1
ATOM 1299 N N . LYS A 1 168 ? 6.648 11.692 -3.817 1.00 90.88 168 LYS A N 1
ATOM 1300 C CA . LYS A 1 168 ? 5.609 12.625 -3.378 1.00 90.88 168 LYS A CA 1
ATOM 1301 C C . LYS A 1 168 ? 4.208 12.193 -3.822 1.00 90.88 168 LYS A C 1
ATOM 1303 O O . LYS A 1 168 ? 3.276 12.233 -3.029 1.00 90.88 168 LYS A O 1
ATOM 1308 N N . GLY A 1 169 ? 4.053 11.762 -5.072 1.00 92.25 169 GLY A N 1
ATOM 1309 C CA . GLY A 1 169 ? 2.758 11.389 -5.642 1.00 92.25 169 GLY A CA 1
ATOM 1310 C C . GLY A 1 169 ? 2.205 10.057 -5.127 1.00 92.25 169 GLY A C 1
ATOM 1311 O O . GLY A 1 169 ? 0.991 9.881 -5.091 1.00 92.25 169 GLY A O 1
ATOM 1312 N N . LEU A 1 170 ? 3.073 9.123 -4.723 1.00 95.00 170 LEU A N 1
ATOM 1313 C CA . LEU A 1 170 ? 2.683 7.840 -4.127 1.00 95.00 170 LEU A CA 1
ATOM 1314 C C . LEU A 1 170 ? 2.422 7.930 -2.623 1.00 95.00 170 LEU A C 1
ATOM 1316 O O . LEU A 1 170 ? 1.890 6.977 -2.056 1.00 95.00 170 LEU A O 1
ATOM 1320 N N . GLU A 1 171 ? 2.799 9.020 -1.959 1.00 91.88 171 GLU A N 1
ATOM 1321 C CA . GLU A 1 171 ? 2.479 9.214 -0.551 1.00 91.88 171 GLU A CA 1
ATOM 1322 C C . GLU A 1 171 ? 0.999 9.613 -0.402 1.00 91.88 171 GLU A C 1
ATOM 1324 O O . GLU A 1 171 ? 0.594 10.694 -0.838 1.00 91.88 171 GLU A O 1
ATOM 1329 N N . PRO A 1 172 ? 0.150 8.761 0.202 1.00 89.56 172 PRO A N 1
ATOM 1330 C CA . PRO A 1 172 ? -1.272 9.046 0.288 1.00 89.56 172 PRO A CA 1
ATOM 1331 C C . PRO A 1 172 ? -1.521 10.168 1.305 1.00 89.56 172 PRO A C 1
ATOM 1333 O O . PRO A 1 172 ? -1.344 10.002 2.518 1.00 89.56 172 PRO A O 1
ATOM 1336 N N . THR A 1 173 ? -1.959 11.325 0.811 1.00 79.19 173 THR A N 1
ATOM 1337 C CA . THR A 1 173 ? -2.338 12.481 1.640 1.00 79.19 173 THR A CA 1
ATOM 1338 C C . THR A 1 173 ? -3.811 12.439 2.047 1.00 79.19 173 THR A C 1
ATOM 1340 O O . THR A 1 173 ? -4.154 12.839 3.162 1.00 79.19 173 THR A O 1
ATOM 1343 N N . GLN A 1 174 ? -4.662 11.886 1.181 1.00 76.88 174 GLN A N 1
ATOM 1344 C CA . GLN A 1 174 ? -6.110 11.767 1.357 1.00 76.88 174 GLN A CA 1
ATOM 1345 C C . GLN A 1 174 ? -6.533 10.337 1.737 1.00 76.88 174 GLN A C 1
ATOM 1347 O O . GLN A 1 174 ? -5.722 9.412 1.755 1.00 76.88 174 GLN A O 1
ATOM 1352 N N . GLU A 1 175 ? -7.816 10.153 2.068 1.00 70.31 175 GLU A N 1
ATOM 1353 C CA . GLU A 1 175 ? -8.373 8.829 2.398 1.00 70.31 175 GLU A CA 1
ATOM 1354 C C . GLU A 1 175 ? -8.569 7.915 1.183 1.00 70.31 175 GLU A C 1
ATOM 1356 O O . GLU A 1 175 ? -8.734 6.707 1.346 1.00 70.31 175 GLU A O 1
ATOM 1361 N N . GLN A 1 176 ? -8.615 8.483 -0.020 1.00 84.31 176 GLN A N 1
ATOM 1362 C CA . GLN A 1 176 ? -8.829 7.723 -1.244 1.00 84.31 176 GLN A CA 1
ATOM 1363 C C . GLN A 1 176 ? -7.537 7.054 -1.712 1.00 84.31 176 GLN A C 1
ATOM 1365 O O . GLN A 1 176 ? -6.431 7.459 -1.352 1.00 84.31 176 GLN A O 1
ATOM 1370 N N . TRP A 1 177 ? -7.695 6.025 -2.541 1.00 92.62 177 TRP A N 1
ATOM 1371 C CA . TRP A 1 177 ? -6.572 5.423 -3.241 1.00 92.62 177 TRP A CA 1
ATOM 1372 C C . TRP A 1 177 ? -5.866 6.460 -4.113 1.00 92.62 177 TRP A C 1
ATOM 1374 O O . TRP A 1 177 ? -6.496 7.138 -4.925 1.00 92.62 177 TRP A O 1
ATOM 1384 N N . VAL A 1 178 ? -4.543 6.508 -4.006 1.00 95.94 178 VAL A N 1
ATOM 1385 C CA . VAL A 1 178 ? -3.703 6.977 -5.099 1.00 95.94 178 VAL A CA 1
ATOM 1386 C C . VAL A 1 178 ? -3.785 5.917 -6.190 1.00 95.94 178 VAL A C 1
ATOM 1388 O O . VAL A 1 178 ? -3.419 4.757 -5.988 1.00 95.94 178 VAL A O 1
ATOM 1391 N N . THR A 1 179 ? -4.287 6.320 -7.346 1.00 97.06 179 THR A N 1
ATOM 1392 C CA . THR A 1 179 ? -4.370 5.502 -8.555 1.00 97.06 179 THR A CA 1
ATOM 1393 C C . THR A 1 179 ? -3.310 5.926 -9.566 1.00 97.06 179 THR A C 1
ATOM 1395 O O . THR A 1 179 ? -2.703 6.990 -9.436 1.00 97.06 179 THR A O 1
ATOM 1398 N N . ASN A 1 180 ? -3.117 5.139 -10.624 1.00 96.06 180 ASN A N 1
ATOM 1399 C CA . ASN A 1 180 ? -2.326 5.554 -11.786 1.00 96.06 180 ASN A CA 1
ATOM 1400 C C . ASN A 1 180 ? -2.754 6.924 -12.348 1.00 96.06 180 ASN A C 1
ATOM 1402 O O . ASN A 1 180 ? -1.897 7.735 -12.690 1.00 96.06 180 ASN A O 1
ATOM 1406 N N . TYR A 1 181 ? -4.058 7.209 -12.407 1.00 95.81 181 TYR A N 1
ATOM 1407 C CA . TYR A 1 181 ? -4.570 8.478 -12.927 1.00 95.81 181 TYR A CA 1
ATOM 1408 C C . TYR A 1 181 ? -4.255 9.657 -12.009 1.00 95.81 181 TYR A C 1
ATOM 1410 O O . TYR A 1 181 ? -3.765 10.684 -12.476 1.00 95.81 181 TYR A O 1
ATOM 1418 N N . THR A 1 182 ? -4.493 9.514 -10.702 1.00 95.12 182 THR A N 1
ATOM 1419 C CA . THR A 1 182 ? -4.180 10.583 -9.743 1.00 95.12 182 THR A CA 1
ATOM 1420 C C . THR A 1 182 ? -2.675 10.790 -9.624 1.00 95.12 182 THR A C 1
ATOM 1422 O O . THR A 1 182 ? -2.234 11.927 -9.535 1.00 95.12 182 THR A O 1
ATOM 1425 N N . LEU A 1 183 ? -1.880 9.716 -9.677 1.00 94.81 183 LEU A N 1
ATOM 1426 C CA . LEU A 1 183 ? -0.423 9.803 -9.669 1.00 94.81 183 LEU A CA 1
ATOM 1427 C C . LEU A 1 183 ? 0.086 10.591 -10.878 1.00 94.81 183 LEU A C 1
ATOM 1429 O O . LEU A 1 183 ? 0.835 11.545 -10.703 1.00 94.81 183 LEU A O 1
ATOM 1433 N N . VAL A 1 184 ? -0.349 10.227 -12.090 1.00 93.06 184 VAL A N 1
ATOM 1434 C CA . VAL A 1 184 ? 0.020 10.959 -13.310 1.00 93.06 184 VAL A CA 1
ATOM 1435 C C . VAL A 1 184 ? -0.412 12.417 -13.209 1.00 93.06 184 VAL A C 1
ATOM 1437 O O . VAL A 1 184 ? 0.394 13.292 -13.492 1.00 93.06 184 VAL A O 1
ATOM 1440 N N . HIS A 1 185 ? -1.631 12.693 -12.739 1.00 91.81 185 HIS A N 1
ATOM 1441 C CA . HIS A 1 185 ? -2.105 14.063 -12.549 1.00 91.81 185 HIS A CA 1
ATOM 1442 C C . HIS A 1 185 ? -1.214 14.875 -11.596 1.00 91.81 185 HIS A C 1
ATOM 1444 O O . HIS A 1 185 ? -0.871 16.010 -11.911 1.00 91.81 185 HIS A O 1
ATOM 1450 N N . LEU A 1 186 ? -0.807 14.297 -10.461 1.00 89.75 186 LEU A N 1
ATOM 1451 C CA . LEU A 1 186 ? 0.070 14.961 -9.491 1.00 89.75 186 LEU A CA 1
ATOM 1452 C C . LEU A 1 186 ? 1.461 15.240 -10.071 1.00 89.75 186 LEU A C 1
ATOM 1454 O O . LEU A 1 186 ? 1.982 16.336 -9.897 1.00 89.75 186 LEU A O 1
ATOM 1458 N N . ILE A 1 187 ? 2.046 14.281 -10.794 1.00 88.69 187 ILE A N 1
ATOM 1459 C CA . ILE A 1 187 ? 3.350 14.474 -11.446 1.00 88.69 187 ILE A CA 1
ATOM 1460 C C . ILE A 1 187 ? 3.237 15.539 -12.551 1.00 88.69 187 ILE A C 1
ATOM 1462 O O . ILE A 1 187 ? 4.112 16.389 -12.691 1.00 88.69 187 ILE A O 1
ATOM 1466 N N . ASP A 1 188 ? 2.140 15.535 -13.309 1.00 85.81 188 ASP A N 1
ATOM 1467 C CA . ASP A 1 188 ? 1.883 16.487 -14.392 1.00 85.81 188 ASP A CA 1
ATOM 1468 C C . ASP A 1 188 ? 1.644 17.923 -13.887 1.00 85.81 188 ASP A C 1
ATOM 1470 O O . ASP A 1 188 ? 1.962 18.894 -14.572 1.00 85.81 188 ASP A O 1
ATOM 1474 N N . GLN A 1 189 ? 1.148 18.095 -12.660 1.00 83.50 189 GLN A N 1
ATOM 1475 C CA . GLN A 1 189 ? 1.063 19.412 -12.018 1.00 83.50 189 GLN A CA 1
ATOM 1476 C C . GLN A 1 189 ? 2.440 19.995 -11.680 1.00 83.50 189 GLN A C 1
ATOM 1478 O O . GLN A 1 189 ? 2.597 21.215 -11.641 1.00 83.50 189 GLN A O 1
ATOM 1483 N N . GLU A 1 190 ? 3.453 19.150 -11.491 1.00 77.25 190 GLU A N 1
ATOM 1484 C CA . GLU A 1 190 ? 4.825 19.567 -11.192 1.00 77.25 190 GLU A CA 1
ATOM 1485 C C . GLU A 1 190 ? 5.664 19.811 -12.450 1.00 77.25 190 GLU A C 1
ATOM 1487 O O . GLU A 1 190 ? 6.885 19.906 -12.361 1.00 77.25 190 GLU A O 1
ATOM 1492 N N . ARG A 1 191 ? 5.036 19.972 -13.626 1.00 70.06 191 ARG A N 1
ATOM 1493 C CA . ARG A 1 191 ? 5.702 20.227 -14.919 1.00 70.06 191 ARG A CA 1
ATOM 1494 C C . ARG A 1 191 ? 6.831 21.256 -14.868 1.00 70.06 191 ARG A C 1
ATOM 1496 O O . ARG A 1 191 ? 7.833 21.067 -15.545 1.00 70.06 191 ARG A O 1
ATOM 1503 N N . SER A 1 192 ? 6.703 22.316 -14.068 1.00 68.50 192 SER A N 1
ATOM 1504 C CA . SER A 1 192 ? 7.743 23.345 -13.919 1.00 68.50 192 SER A CA 1
ATOM 1505 C C . SER A 1 192 ? 9.033 22.841 -13.263 1.00 68.50 192 SER A C 1
ATOM 1507 O O . SER A 1 192 ? 10.080 23.447 -13.454 1.00 68.50 192 SER A O 1
ATOM 1509 N N . ALA A 1 193 ? 8.966 21.757 -12.487 1.00 67.00 193 ALA A N 1
ATOM 1510 C CA . ALA A 1 193 ? 10.119 21.103 -11.874 1.00 67.00 193 ALA A CA 1
ATOM 1511 C C . ALA A 1 193 ? 10.829 20.132 -12.835 1.00 67.00 193 ALA A C 1
ATOM 1513 O O . ALA A 1 193 ? 11.915 19.647 -12.524 1.00 67.00 193 ALA A O 1
ATOM 1514 N N . PHE A 1 194 ? 10.238 19.846 -14.001 1.00 68.25 194 PHE A N 1
ATOM 1515 C CA . PHE A 1 194 ? 10.800 18.944 -14.997 1.00 68.25 194 PHE A CA 1
ATOM 1516 C C . PHE A 1 194 ? 11.446 19.728 -16.145 1.00 68.25 194 PHE A C 1
ATOM 1518 O O . PHE A 1 194 ? 10.731 20.362 -16.920 1.00 68.25 194 PHE A O 1
ATOM 1525 N N . PRO A 1 195 ? 12.774 19.614 -16.350 1.00 63.00 195 PRO A N 1
ATOM 1526 C CA . PRO A 1 195 ? 13.428 20.158 -17.544 1.00 63.00 195 PRO A CA 1
ATOM 1527 C C . PRO A 1 195 ? 12.818 19.622 -18.851 1.00 63.00 195 PRO A C 1
ATOM 1529 O O . PRO A 1 195 ? 12.766 20.320 -19.860 1.00 63.00 195 PRO A O 1
ATOM 1532 N N . GLN A 1 196 ? 12.319 18.380 -18.821 1.00 64.81 196 GLN A N 1
ATOM 1533 C CA . GLN A 1 196 ? 11.502 17.758 -19.862 1.00 64.81 196 GLN A CA 1
ATOM 1534 C C . GLN A 1 196 ? 10.402 16.915 -19.211 1.00 64.81 196 GLN A C 1
ATOM 1536 O O . GLN A 1 196 ? 10.671 16.122 -18.306 1.00 64.81 196 GLN A O 1
ATOM 1541 N N . CYS A 1 197 ? 9.161 17.090 -19.671 1.00 69.31 197 CYS A N 1
ATOM 1542 C CA . CYS A 1 197 ? 7.994 16.420 -19.101 1.00 69.31 197 CYS A CA 1
ATOM 1543 C C . CYS A 1 197 ? 8.098 14.895 -19.270 1.00 69.31 197 CYS A C 1
ATOM 1545 O O . CYS A 1 197 ? 8.358 14.438 -20.385 1.00 69.31 197 CYS A O 1
ATOM 1547 N N . PRO A 1 198 ? 7.869 14.097 -18.212 1.00 78.31 198 PRO A N 1
ATOM 1548 C CA . PRO A 1 198 ? 7.759 12.654 -18.356 1.00 78.31 198 PRO A CA 1
ATOM 1549 C C . PRO A 1 198 ? 6.640 12.279 -19.335 1.00 78.31 198 PRO A C 1
ATOM 1551 O O . PRO A 1 198 ? 5.657 13.003 -19.503 1.00 78.31 198 PRO A O 1
ATOM 1554 N N . ILE A 1 199 ? 6.797 11.129 -19.981 1.00 84.00 199 ILE A N 1
ATOM 1555 C CA . ILE A 1 199 ? 5.778 10.554 -20.854 1.00 84.00 199 ILE A CA 1
ATOM 1556 C C . ILE A 1 199 ? 4.844 9.717 -19.989 1.00 84.00 199 ILE A C 1
ATOM 1558 O O . ILE A 1 199 ? 5.305 8.895 -19.194 1.00 84.00 199 ILE A O 1
ATOM 1562 N N . PHE A 1 200 ? 3.540 9.903 -20.183 1.00 88.12 200 PHE A N 1
ATOM 1563 C CA . PHE A 1 200 ? 2.499 9.147 -19.501 1.00 88.12 200 PHE A CA 1
ATOM 1564 C C . PHE A 1 200 ? 1.555 8.515 -20.520 1.00 88.12 200 PHE A C 1
ATOM 1566 O O . PHE A 1 200 ? 1.119 9.175 -21.462 1.00 88.12 200 PHE A O 1
ATOM 1573 N N . SER A 1 201 ? 1.198 7.256 -20.300 1.00 89.75 201 SER A N 1
ATOM 1574 C CA . SER A 1 201 ? 0.178 6.545 -21.068 1.00 89.75 201 SER A CA 1
ATOM 1575 C C . SER A 1 201 ? -0.652 5.710 -20.102 1.00 89.75 201 SER A C 1
ATOM 1577 O O . SER A 1 201 ? -0.107 4.953 -19.303 1.00 89.75 201 SER A O 1
ATOM 1579 N N . ASN A 1 202 ? -1.970 5.890 -20.127 1.00 92.12 202 ASN A N 1
ATOM 1580 C CA . ASN A 1 202 ? -2.910 5.115 -19.324 1.00 92.12 202 ASN A CA 1
ATOM 1581 C C . ASN A 1 202 ? -3.958 4.493 -20.245 1.00 92.12 202 ASN A C 1
ATOM 1583 O O . ASN A 1 202 ? -4.465 5.157 -21.149 1.00 92.12 202 ASN A O 1
ATOM 1587 N N . PHE A 1 203 ? -4.308 3.240 -19.984 1.00 91.12 203 PHE A N 1
ATOM 1588 C CA . PHE A 1 203 ? -5.357 2.521 -20.695 1.00 91.12 203 PHE A CA 1
ATOM 1589 C C . PHE A 1 203 ? -6.219 1.739 -19.701 1.00 91.12 203 PHE A C 1
ATOM 1591 O O . PHE A 1 203 ? -5.704 1.237 -18.704 1.00 91.12 203 PHE A O 1
ATOM 1598 N N . GLY A 1 204 ? -7.518 1.618 -19.974 1.00 91.25 204 GLY A N 1
ATOM 1599 C CA . GLY A 1 204 ? -8.450 0.877 -19.121 1.00 91.25 204 GLY A CA 1
ATOM 1600 C C . GLY A 1 204 ? -8.853 1.608 -17.834 1.00 91.25 204 GLY A C 1
ATOM 1601 O O . GLY A 1 204 ? -8.876 2.839 -17.765 1.00 91.25 204 GLY A O 1
ATOM 1602 N N . GLY A 1 205 ? -9.241 0.837 -16.820 1.00 92.56 205 GLY A N 1
ATOM 1603 C CA . GLY A 1 205 ? -9.721 1.327 -15.530 1.00 92.56 205 GLY A CA 1
ATOM 1604 C C . GLY A 1 205 ? -8.615 1.818 -14.583 1.00 92.56 205 GLY A C 1
ATOM 1605 O O . GLY A 1 205 ? -7.425 1.674 -14.867 1.00 92.56 205 GLY A O 1
ATOM 1606 N N . PRO A 1 206 ? -8.991 2.426 -13.441 1.00 95.56 206 PRO A N 1
ATOM 1607 C CA . PRO A 1 206 ? -8.035 2.855 -12.428 1.00 95.56 206 PRO A CA 1
ATOM 1608 C C . PRO A 1 206 ? -7.306 1.663 -11.792 1.00 95.56 206 PRO A C 1
ATOM 1610 O O . PRO A 1 206 ? -7.917 0.667 -11.401 1.00 95.56 206 PRO A O 1
ATOM 1613 N N . ILE A 1 207 ? -5.991 1.804 -11.643 1.00 97.00 207 ILE A N 1
ATOM 1614 C CA . ILE A 1 207 ? -5.110 0.868 -10.942 1.00 97.00 207 ILE A CA 1
ATOM 1615 C C . ILE A 1 207 ? -4.771 1.479 -9.585 1.00 97.00 207 ILE A C 1
ATOM 1617 O O . ILE A 1 207 ? -4.163 2.548 -9.528 1.00 97.00 207 ILE A O 1
ATOM 1621 N N . ASN A 1 208 ? -5.151 0.802 -8.505 1.00 96.38 208 ASN A N 1
ATOM 1622 C CA . ASN A 1 208 ? -4.868 1.214 -7.131 1.00 96.38 208 ASN A CA 1
ATOM 1623 C C . ASN A 1 208 ? -3.384 0.997 -6.799 1.00 96.38 208 ASN A C 1
ATOM 1625 O O . ASN A 1 208 ? -2.860 -0.097 -7.003 1.00 96.38 208 ASN A O 1
ATOM 1629 N N . LEU A 1 209 ? -2.705 2.033 -6.298 1.00 96.19 209 LEU A N 1
ATOM 1630 C CA . LEU A 1 209 ? -1.270 1.994 -6.002 1.00 96.19 209 LEU A CA 1
ATOM 1631 C C . LEU A 1 209 ? -1.000 2.061 -4.499 1.00 96.19 209 LEU A C 1
ATOM 1633 O O . LEU A 1 209 ? -0.381 1.160 -3.937 1.00 96.19 209 LEU A O 1
ATOM 1637 N N . THR A 1 210 ? -1.473 3.115 -3.840 1.00 95.50 210 THR A N 1
ATOM 1638 C CA . THR A 1 210 ? -1.254 3.329 -2.405 1.00 95.50 210 THR A CA 1
ATOM 1639 C C . THR A 1 210 ? -2.482 3.941 -1.741 1.00 95.50 210 THR A C 1
ATOM 1641 O O . THR A 1 210 ? -3.247 4.674 -2.366 1.00 95.50 210 THR A O 1
ATOM 1644 N N . ARG A 1 211 ? -2.688 3.648 -0.458 1.00 92.06 211 ARG A N 1
ATOM 1645 C CA . ARG A 1 211 ? -3.718 4.264 0.382 1.00 92.06 211 ARG A CA 1
ATOM 1646 C C . ARG A 1 211 ? -3.263 4.346 1.830 1.00 92.06 211 ARG A C 1
ATOM 1648 O O . ARG A 1 211 ? -2.301 3.700 2.238 1.00 92.06 211 ARG A O 1
ATOM 1655 N N . ARG A 1 212 ? -4.003 5.108 2.632 1.00 87.25 212 ARG A N 1
ATOM 1656 C CA . ARG A 1 212 ? -3.917 4.981 4.087 1.00 87.25 212 ARG A CA 1
ATOM 1657 C C . ARG A 1 212 ? -4.778 3.820 4.561 1.00 87.25 212 ARG A C 1
ATOM 1659 O O . ARG A 1 212 ? -5.904 3.649 4.095 1.00 87.25 212 ARG A O 1
ATOM 1666 N N . TRP A 1 213 ? -4.237 3.055 5.496 1.00 85.00 213 TRP A N 1
ATOM 1667 C CA . TRP A 1 213 ? -4.885 1.876 6.045 1.00 85.00 213 TRP A CA 1
ATOM 1668 C C . TRP A 1 213 ? -5.802 2.247 7.201 1.00 85.00 213 TRP A C 1
ATOM 1670 O O . TRP A 1 213 ? -5.454 3.084 8.040 1.00 85.00 213 TRP A O 1
ATOM 1680 N N . LYS A 1 214 ? -6.989 1.644 7.228 1.00 86.50 214 LYS A N 1
ATOM 1681 C CA . LYS A 1 214 ? -7.989 1.890 8.260 1.00 86.50 214 LYS A CA 1
ATOM 1682 C C . LYS A 1 214 ? -8.833 0.652 8.509 1.00 86.50 214 LYS A C 1
ATOM 1684 O O . LYS A 1 214 ? -9.028 -0.133 7.596 1.00 86.50 214 LYS A O 1
ATOM 1689 N N . VAL A 1 215 ? -9.351 0.526 9.722 1.00 86.69 215 VAL A N 1
ATOM 1690 C CA . VAL A 1 215 ? -10.300 -0.518 10.113 1.00 86.69 215 VAL A CA 1
ATOM 1691 C C . VAL A 1 215 ? -11.506 0.140 10.758 1.00 86.69 215 VAL A C 1
ATOM 1693 O O . VAL A 1 215 ? -11.345 0.995 11.629 1.00 86.69 215 VAL A O 1
ATOM 1696 N N . ASP A 1 216 ? -12.703 -0.262 10.339 1.00 88.06 216 ASP A N 1
ATOM 1697 C CA . ASP A 1 216 ? -13.960 0.228 10.895 1.00 88.06 216 ASP A CA 1
ATOM 1698 C C . ASP A 1 216 ? -14.529 -0.831 11.854 1.00 88.06 216 ASP A C 1
ATOM 1700 O O . ASP A 1 216 ? -15.123 -1.822 11.445 1.00 88.06 216 ASP A O 1
ATOM 1704 N N . LEU A 1 217 ? -14.378 -0.609 13.160 1.00 86.69 217 LEU A N 1
ATOM 1705 C CA . LEU A 1 217 ? -14.963 -1.468 14.187 1.00 86.69 217 LEU A CA 1
ATOM 1706 C C . LEU A 1 217 ? -16.434 -1.092 14.384 1.00 86.69 217 LEU A C 1
ATOM 1708 O O . LEU A 1 217 ? -16.749 0.016 14.827 1.00 86.69 217 LEU A O 1
ATOM 1712 N N . VAL A 1 218 ? -17.334 -2.018 14.048 1.00 87.19 218 VAL A N 1
ATOM 1713 C CA . VAL A 1 218 ? -18.787 -1.801 14.085 1.00 87.19 218 VAL A CA 1
ATOM 1714 C C . VAL A 1 218 ? -19.408 -2.433 15.330 1.00 87.19 218 VAL A C 1
ATOM 1716 O O . VAL A 1 218 ? -19.413 -3.653 15.487 1.00 87.19 218 VAL A O 1
ATOM 1719 N N . PHE A 1 219 ? -20.001 -1.599 16.179 1.00 83.75 219 PHE A N 1
ATOM 1720 C CA . PHE A 1 219 ? -20.750 -1.989 17.369 1.00 83.75 219 PHE A CA 1
ATOM 1721 C C . PHE A 1 219 ? -22.235 -1.781 17.094 1.00 83.75 219 PHE A C 1
ATOM 1723 O O . PHE A 1 219 ? -22.657 -0.670 16.796 1.00 83.75 219 PHE A O 1
ATOM 1730 N N . LYS A 1 220 ? -23.025 -2.856 17.156 1.00 75.25 220 LYS A N 1
ATOM 1731 C CA . LYS A 1 220 ? -24.470 -2.802 16.865 1.00 75.25 220 LYS A CA 1
ATOM 1732 C C . LYS A 1 220 ? -25.299 -2.162 17.982 1.00 75.25 220 LYS A C 1
ATOM 1734 O O . LYS A 1 220 ? -26.421 -1.758 17.725 1.00 75.25 220 LYS A O 1
ATOM 1739 N N . ASP A 1 221 ? -24.732 -2.082 19.181 1.00 70.31 221 ASP A N 1
ATOM 1740 C CA . ASP A 1 221 ? -25.362 -1.555 20.388 1.00 70.31 221 ASP A CA 1
ATOM 1741 C C . ASP A 1 221 ? -24.376 -0.601 21.095 1.00 70.31 221 ASP A C 1
ATOM 1743 O O . ASP A 1 221 ? -23.495 -0.009 20.467 1.00 70.31 221 ASP A O 1
ATOM 1747 N N . SER A 1 222 ? -24.474 -0.480 22.421 1.00 68.88 222 SER A N 1
ATOM 1748 C CA . SER A 1 222 ? -23.542 0.298 23.233 1.00 68.88 222 SER A CA 1
ATOM 1749 C C . SER A 1 222 ? -22.110 -0.258 23.228 1.00 68.88 222 SER A C 1
ATOM 1751 O O . SER A 1 222 ? -21.851 -1.445 23.018 1.00 68.88 222 SER A O 1
ATOM 1753 N N . ILE A 1 223 ? -21.159 0.634 23.507 1.00 72.94 223 ILE A N 1
ATOM 1754 C CA . ILE A 1 223 ? -19.739 0.314 23.660 1.00 72.94 223 ILE A CA 1
ATOM 1755 C C . ILE A 1 223 ? -19.384 0.365 25.148 1.00 72.94 223 ILE A C 1
ATOM 1757 O O . ILE A 1 223 ? -19.674 1.356 25.821 1.00 72.94 223 ILE A O 1
ATOM 1761 N N . ASP A 1 224 ? -18.716 -0.669 25.668 1.00 75.38 224 ASP A N 1
ATOM 1762 C CA . ASP A 1 224 ? -18.048 -0.576 26.969 1.00 75.38 224 ASP A CA 1
ATOM 1763 C C . ASP A 1 224 ? -16.651 0.012 26.759 1.00 75.38 224 ASP A C 1
ATOM 1765 O O . ASP A 1 224 ? -15.718 -0.682 26.350 1.00 75.38 224 ASP A O 1
ATOM 1769 N N . TRP A 1 225 ? -16.512 1.315 26.997 1.00 68.69 225 TRP A N 1
ATOM 1770 C CA . TRP A 1 225 ? -15.305 2.062 26.638 1.00 68.69 225 TRP A CA 1
ATOM 1771 C C . TRP A 1 225 ? -14.063 1.632 27.397 1.00 68.69 225 TRP A C 1
ATOM 1773 O O . TRP A 1 225 ? -12.980 1.614 26.821 1.00 68.69 225 TRP A O 1
ATOM 1783 N N . GLN A 1 226 ? -14.199 1.222 28.656 1.00 67.88 226 GLN A N 1
ATOM 1784 C CA . GLN A 1 226 ? -13.074 0.665 29.406 1.00 67.88 226 GLN A CA 1
ATOM 1785 C C . GLN A 1 226 ? -12.568 -0.632 28.760 1.00 67.88 226 GLN A C 1
ATOM 1787 O O . GLN A 1 226 ? -11.368 -0.788 28.532 1.00 67.88 226 GLN A O 1
ATOM 1792 N N . THR A 1 227 ? -13.480 -1.541 28.402 1.00 77.12 227 THR A N 1
ATOM 1793 C CA . THR A 1 227 ? -13.142 -2.797 27.718 1.00 77.12 227 THR A CA 1
ATOM 1794 C C . THR A 1 227 ? -12.583 -2.533 26.325 1.00 77.12 227 THR A C 1
ATOM 1796 O O . THR A 1 227 ? -11.599 -3.158 25.925 1.00 77.12 227 THR A O 1
ATOM 1799 N N . PHE A 1 228 ? -13.160 -1.573 25.601 1.00 82.00 228 PHE A N 1
ATOM 1800 C CA . PHE A 1 228 ? -12.676 -1.133 24.298 1.00 82.00 228 PHE A CA 1
ATOM 1801 C C . PHE A 1 228 ? -11.243 -0.602 24.395 1.00 82.00 228 PHE A C 1
ATOM 1803 O O . PHE A 1 228 ? -10.364 -1.118 23.713 1.00 82.00 228 PHE A O 1
ATOM 1810 N N . LEU A 1 229 ? -10.988 0.382 25.266 1.00 70.19 229 LEU A N 1
ATOM 1811 C CA . LEU A 1 229 ? -9.678 1.016 25.422 1.00 70.19 229 LEU A CA 1
ATOM 1812 C C . LEU A 1 229 ? -8.624 0.011 25.871 1.00 70.19 229 LEU A C 1
ATOM 1814 O O . LEU A 1 229 ? -7.501 0.049 25.375 1.00 70.19 229 LEU A O 1
ATOM 1818 N N . LYS A 1 230 ? -8.980 -0.910 26.769 1.00 73.50 230 LYS A N 1
ATOM 1819 C CA . LYS A 1 230 ? -8.087 -1.991 27.185 1.00 73.50 230 LYS A CA 1
ATOM 1820 C C . LYS A 1 230 ? -7.770 -2.933 26.025 1.00 73.50 230 LYS A C 1
ATOM 1822 O O . LYS A 1 230 ? -6.603 -3.158 25.738 1.00 73.50 230 LYS A O 1
ATOM 1827 N N . THR A 1 231 ? -8.787 -3.395 25.298 1.00 80.81 231 THR A N 1
ATOM 1828 C CA . THR A 1 231 ? -8.596 -4.263 24.123 1.00 80.81 231 THR A CA 1
ATOM 1829 C C . THR A 1 231 ? -7.747 -3.581 23.050 1.00 80.81 231 THR A C 1
ATOM 1831 O O . THR A 1 231 ? -6.843 -4.189 22.482 1.00 80.81 231 THR A O 1
ATOM 1834 N N . PHE A 1 232 ? -8.016 -2.303 22.787 1.00 77.81 232 PHE A N 1
ATOM 1835 C CA . PHE A 1 232 ? -7.286 -1.496 21.821 1.00 77.81 232 PHE A CA 1
ATOM 1836 C C . PHE A 1 232 ? -5.818 -1.309 22.232 1.00 77.81 232 PHE A C 1
ATOM 1838 O O . PHE A 1 232 ? -4.928 -1.498 21.405 1.00 77.81 232 PHE A O 1
ATOM 1845 N N . LYS A 1 233 ? -5.553 -1.012 23.514 1.00 70.50 233 LYS A N 1
ATOM 1846 C CA . LYS A 1 233 ? -4.195 -0.939 24.077 1.00 70.50 233 LYS A CA 1
ATOM 1847 C C . LYS A 1 233 ? -3.462 -2.275 23.951 1.00 70.50 233 LYS A C 1
ATOM 1849 O O . LYS A 1 233 ? -2.326 -2.274 23.489 1.00 70.50 233 LYS A O 1
ATOM 1854 N N . ASP A 1 234 ? -4.103 -3.387 24.302 1.00 79.25 234 ASP A N 1
ATOM 1855 C CA . ASP A 1 234 ? -3.487 -4.717 24.235 1.00 79.25 234 ASP A CA 1
ATOM 1856 C C . ASP A 1 234 ? -3.060 -5.059 22.798 1.00 79.25 234 ASP A C 1
ATOM 1858 O O . ASP A 1 234 ? -1.943 -5.516 22.577 1.00 79.25 234 ASP A O 1
ATOM 1862 N N . LEU A 1 235 ? -3.901 -4.763 21.801 1.00 80.25 235 LEU A N 1
ATOM 1863 C CA . LEU A 1 235 ? -3.568 -4.993 20.389 1.00 80.25 235 LEU A CA 1
ATOM 1864 C C . LEU A 1 235 ? -2.453 -4.087 19.867 1.00 80.25 235 LEU A C 1
ATOM 1866 O O . LEU A 1 235 ? -1.671 -4.506 19.020 1.00 80.25 235 LEU A O 1
ATOM 1870 N N . ILE A 1 236 ? -2.392 -2.848 20.351 1.00 69.62 236 ILE A N 1
ATOM 1871 C CA . ILE A 1 236 ? -1.309 -1.911 20.041 1.00 69.62 236 ILE A CA 1
ATOM 1872 C C . ILE A 1 236 ? 0.012 -2.415 20.633 1.00 69.62 236 ILE A C 1
ATOM 1874 O O . ILE A 1 236 ? 1.035 -2.360 19.961 1.00 69.62 236 ILE A O 1
ATOM 1878 N N . VAL A 1 237 ? 0.008 -2.907 21.873 1.00 69.94 237 VAL A N 1
ATOM 1879 C CA . VAL A 1 237 ? 1.214 -3.444 22.530 1.00 69.94 237 VAL A CA 1
ATOM 1880 C C . VAL A 1 237 ? 1.701 -4.722 21.846 1.00 69.94 237 VAL A C 1
ATOM 1882 O O . VAL A 1 237 ? 2.901 -4.945 21.750 1.00 69.94 237 VAL A O 1
ATOM 1885 N N . GLU A 1 238 ? 0.781 -5.542 21.344 1.00 73.25 238 GLU A N 1
ATOM 1886 C CA . GLU A 1 238 ? 1.101 -6.750 20.575 1.00 73.25 238 GLU A CA 1
ATOM 1887 C C . GLU A 1 238 ? 1.574 -6.459 19.144 1.00 73.25 238 GLU A C 1
ATOM 1889 O O . GLU A 1 238 ? 2.092 -7.357 18.480 1.00 73.25 238 GLU A O 1
ATOM 1894 N N . SER A 1 239 ? 1.391 -5.232 18.648 1.00 64.88 239 SER A N 1
ATOM 1895 C CA . SER A 1 239 ? 1.866 -4.836 17.325 1.00 64.88 239 SER A CA 1
ATOM 1896 C C . SER A 1 239 ? 3.310 -4.328 17.385 1.00 64.88 239 SER A C 1
ATOM 1898 O O . SER A 1 239 ? 3.601 -3.340 18.050 1.00 64.88 239 SER A O 1
ATOM 1900 N N . ASP A 1 240 ? 4.210 -4.964 16.631 1.00 56.03 240 ASP A N 1
ATOM 1901 C CA . ASP A 1 240 ? 5.628 -4.575 16.492 1.00 56.03 240 ASP A CA 1
ATOM 1902 C C . ASP A 1 240 ? 5.840 -3.274 15.677 1.00 56.03 240 ASP A C 1
ATOM 1904 O O . ASP A 1 240 ? 6.966 -2.912 15.325 1.00 56.03 240 ASP A O 1
ATOM 1908 N N . THR A 1 241 ? 4.771 -2.556 15.322 1.00 51.19 241 THR A N 1
ATOM 1909 C CA . THR A 1 241 ? 4.841 -1.367 14.467 1.00 51.19 241 THR A CA 1
ATOM 1910 C C . THR A 1 241 ? 5.254 -0.151 15.296 1.00 51.19 241 THR A C 1
ATOM 1912 O O . THR A 1 241 ? 4.508 0.313 16.155 1.00 51.19 241 THR A O 1
ATOM 1915 N N . GLY A 1 242 ? 6.446 0.397 15.033 1.00 46.34 242 GLY A N 1
ATOM 1916 C CA . GLY A 1 242 ? 7.010 1.551 15.755 1.00 46.34 242 GLY A CA 1
ATOM 1917 C C . GLY A 1 242 ? 6.188 2.852 15.685 1.00 46.34 242 GLY A C 1
ATOM 1918 O O . GLY A 1 242 ? 6.466 3.784 16.436 1.00 46.34 242 GLY A O 1
ATOM 1919 N N . GLU A 1 243 ? 5.160 2.914 14.832 1.00 52.62 243 GLU A N 1
ATOM 1920 C CA . GLU A 1 243 ? 4.086 3.914 14.857 1.00 52.62 243 GLU A CA 1
ATOM 1921 C C . GLU A 1 243 ? 2.759 3.206 15.184 1.00 52.62 243 GLU A C 1
ATOM 1923 O O . GLU A 1 243 ? 2.475 2.133 14.653 1.00 52.62 243 GLU A O 1
ATOM 1928 N N . LEU A 1 244 ? 1.927 3.803 16.044 1.00 61.25 244 LEU A N 1
ATOM 1929 C CA . LEU A 1 244 ? 0.744 3.134 16.597 1.00 61.25 244 LEU A CA 1
ATOM 1930 C C . LEU A 1 244 ? -0.549 3.517 15.876 1.00 61.25 244 LEU A C 1
ATOM 1932 O O . LEU A 1 244 ? -0.708 4.642 15.404 1.00 61.25 244 LEU A O 1
ATOM 1936 N N . ALA A 1 245 ? -1.492 2.576 15.847 1.00 66.38 245 ALA A N 1
ATOM 1937 C CA . ALA A 1 245 ? -2.850 2.811 15.380 1.00 66.38 245 ALA A CA 1
ATOM 1938 C C . ALA A 1 245 ? -3.541 3.918 16.201 1.00 66.38 245 ALA A C 1
ATOM 1940 O O . ALA A 1 245 ? -3.394 3.981 17.423 1.00 66.38 245 ALA A O 1
ATOM 1941 N N . VAL A 1 246 ? -4.312 4.784 15.540 1.00 66.88 246 VAL A N 1
ATOM 1942 C CA . VAL A 1 246 ? -4.995 5.931 16.166 1.00 66.88 246 VAL A CA 1
ATOM 1943 C C . VAL A 1 246 ? -6.483 5.886 15.846 1.00 66.88 246 VAL A C 1
ATOM 1945 O O . VAL A 1 246 ? -6.870 5.601 14.715 1.00 66.88 246 VAL A O 1
ATOM 1948 N N . ILE A 1 247 ? -7.329 6.193 16.827 1.00 63.94 247 ILE A N 1
ATOM 1949 C CA . ILE A 1 247 ? -8.767 6.366 16.598 1.00 63.94 247 ILE A CA 1
ATOM 1950 C C . ILE A 1 247 ? -8.962 7.654 15.800 1.00 63.94 247 ILE A C 1
ATOM 1952 O O . ILE A 1 247 ? -8.667 8.739 16.284 1.00 63.94 247 ILE A O 1
ATOM 1956 N N . GLN A 1 248 ? -9.438 7.525 14.566 1.00 63.50 248 GLN A N 1
ATOM 1957 C CA . GLN A 1 248 ? -9.638 8.650 13.660 1.00 63.50 248 GLN A CA 1
ATOM 1958 C C . GLN A 1 248 ? -11.009 9.298 13.862 1.00 63.50 248 GLN A C 1
ATOM 1960 O O . GLN A 1 248 ? -11.111 10.517 13.918 1.00 63.50 248 GLN A O 1
ATOM 1965 N N . THR A 1 249 ? -12.074 8.491 13.918 1.00 65.44 249 THR A N 1
ATOM 1966 C CA . THR A 1 249 ? -13.449 8.987 14.076 1.00 65.44 249 THR A CA 1
ATOM 1967 C C . THR A 1 249 ? -14.296 8.010 14.871 1.00 65.44 249 THR A C 1
ATOM 1969 O O . THR A 1 249 ? -14.143 6.798 14.711 1.00 65.44 249 THR A O 1
ATOM 1972 N N . ILE A 1 250 ? -15.266 8.535 15.613 1.00 64.50 250 ILE A N 1
ATOM 1973 C CA . ILE A 1 250 ? -16.368 7.769 16.197 1.00 64.50 250 ILE A CA 1
ATOM 1974 C C . ILE A 1 250 ? -17.653 8.338 15.616 1.00 64.50 250 ILE A C 1
ATOM 1976 O O . ILE A 1 250 ? -17.837 9.551 15.594 1.00 64.50 250 ILE A O 1
ATOM 1980 N N . LYS A 1 251 ? -18.513 7.472 15.087 1.00 66.19 251 LYS A N 1
ATOM 1981 C CA . LYS A 1 251 ? -19.810 7.873 14.541 1.00 66.19 251 LYS A CA 1
ATOM 1982 C C . LYS A 1 251 ? -20.902 7.027 15.158 1.00 66.19 251 LYS A C 1
ATOM 1984 O O . LYS A 1 251 ? -20.819 5.805 15.083 1.00 66.19 251 LYS A O 1
ATOM 1989 N N . ASN A 1 252 ? -21.921 7.675 15.701 1.00 69.06 252 ASN A N 1
ATOM 1990 C CA . ASN A 1 252 ? -23.191 7.037 16.010 1.00 69.06 252 ASN A CA 1
ATOM 1991 C C . ASN A 1 252 ? -24.104 7.176 14.786 1.00 69.06 252 ASN A C 1
ATOM 1993 O O . ASN A 1 252 ? -24.265 8.277 14.258 1.00 69.06 252 ASN A O 1
ATOM 1997 N N . LYS A 1 253 ? -24.623 6.062 14.278 1.00 71.06 253 LYS A N 1
ATOM 1998 C CA . LYS A 1 253 ? -25.622 6.056 13.210 1.00 71.06 253 LYS A CA 1
ATOM 1999 C C . LYS A 1 253 ? -27.010 6.214 13.824 1.00 71.06 253 LYS A C 1
ATOM 2001 O O . LYS A 1 253 ? -27.250 5.768 14.937 1.00 71.06 253 LYS A O 1
ATOM 2006 N N . ASP A 1 254 ? -27.950 6.765 13.062 1.00 63.25 254 ASP A N 1
ATOM 2007 C CA . ASP A 1 254 ? -29.332 6.992 13.523 1.00 63.25 254 ASP A CA 1
ATOM 2008 C C . ASP A 1 254 ? -30.057 5.705 13.984 1.00 63.25 254 ASP A C 1
ATOM 2010 O O . ASP A 1 254 ? -31.086 5.774 14.652 1.00 63.25 254 ASP A O 1
ATOM 2014 N N . ASP A 1 255 ? -29.520 4.526 13.648 1.00 71.00 255 ASP A N 1
ATOM 2015 C CA . ASP A 1 255 ? -30.009 3.207 14.064 1.00 71.00 255 ASP A CA 1
ATOM 2016 C C . ASP A 1 255 ? -29.412 2.690 15.392 1.00 71.00 255 ASP A C 1
ATOM 2018 O O . ASP A 1 255 ? -29.718 1.570 15.796 1.00 71.00 255 ASP A O 1
ATOM 2022 N N . GLY A 1 256 ? -28.576 3.483 16.075 1.00 62.81 256 GLY A N 1
ATOM 2023 C CA . GLY A 1 256 ? -27.893 3.106 17.318 1.00 62.81 256 GLY A CA 1
ATOM 2024 C C . GLY A 1 256 ? -26.565 2.362 17.126 1.00 62.81 256 GLY A C 1
ATOM 2025 O O . GLY A 1 256 ? -25.912 2.026 18.114 1.00 62.81 256 GLY A O 1
ATOM 2026 N N . THR A 1 257 ? -26.135 2.126 15.881 1.00 73.00 257 THR A N 1
ATOM 2027 C CA . THR A 1 257 ? -24.846 1.494 15.571 1.00 73.00 257 THR A CA 1
ATOM 2028 C C . THR A 1 257 ? -23.703 2.493 15.723 1.00 73.00 257 THR A C 1
ATOM 2030 O O . THR A 1 257 ? -23.666 3.520 15.041 1.00 73.00 257 THR A O 1
ATOM 2033 N N . PHE A 1 258 ? -22.685 2.144 16.504 1.00 72.94 258 PHE A N 1
ATOM 2034 C CA . PHE A 1 258 ? -21.444 2.908 16.568 1.00 72.94 258 PHE A CA 1
ATOM 2035 C C . PHE A 1 258 ? -20.389 2.348 15.612 1.00 72.94 258 PHE A C 1
ATOM 2037 O O . PHE A 1 258 ? -20.160 1.142 15.532 1.00 72.94 258 PHE A O 1
ATOM 2044 N N . VAL A 1 259 ? -19.701 3.236 14.900 1.00 77.94 259 VAL A N 1
ATOM 2045 C CA . VAL A 1 259 ? -18.554 2.904 14.051 1.00 77.94 259 VAL A CA 1
ATOM 2046 C C . VAL A 1 259 ? -17.338 3.650 14.574 1.00 77.94 259 VAL A C 1
ATOM 2048 O O . VAL A 1 259 ? -17.301 4.883 14.546 1.00 77.94 259 VAL A O 1
ATOM 2051 N N . ILE A 1 260 ? -16.336 2.899 15.022 1.00 78.94 260 ILE A N 1
ATOM 2052 C CA . ILE A 1 260 ? -15.030 3.436 15.395 1.00 78.94 260 ILE A CA 1
ATOM 2053 C C . ILE A 1 260 ? -14.063 3.159 14.255 1.00 78.94 260 ILE A C 1
ATOM 2055 O O . ILE A 1 260 ? -13.721 2.010 13.982 1.00 78.94 260 ILE A O 1
ATOM 2059 N N . ARG A 1 261 ? -13.595 4.222 13.609 1.00 79.31 261 ARG A N 1
ATOM 2060 C CA . ARG A 1 261 ? -12.566 4.136 12.578 1.00 79.31 261 ARG A CA 1
ATOM 2061 C C . ARG A 1 261 ? -11.197 4.250 13.214 1.00 79.31 261 ARG A C 1
ATOM 2063 O O . ARG A 1 261 ? -10.871 5.278 13.804 1.00 79.31 261 ARG A O 1
ATOM 2070 N N . VAL A 1 262 ? -10.383 3.226 13.034 1.00 79.44 262 VAL A N 1
ATOM 2071 C CA . VAL A 1 262 ? -8.989 3.185 13.460 1.00 79.44 262 VAL A CA 1
ATOM 2072 C C . VAL A 1 262 ? -8.106 3.362 12.234 1.00 79.44 262 VAL A C 1
ATOM 2074 O O . VAL A 1 262 ? -8.254 2.640 11.256 1.00 79.44 262 VAL A O 1
ATOM 2077 N N . LYS A 1 263 ? -7.182 4.315 12.278 1.00 78.81 263 LYS A N 1
ATOM 2078 C CA . LYS A 1 263 ? -6.182 4.564 11.240 1.00 78.81 263 LYS A CA 1
ATOM 2079 C C . LYS A 1 263 ? -4.868 3.892 11.613 1.00 78.81 263 LYS A C 1
ATOM 2081 O O . LYS A 1 263 ? -4.412 4.022 12.748 1.00 78.81 263 LYS A O 1
ATOM 2086 N N . PHE A 1 264 ? -4.231 3.261 10.634 1.00 80.12 264 PHE A N 1
ATOM 2087 C CA . PHE A 1 264 ? -2.951 2.585 10.799 1.00 80.12 264 PHE A CA 1
ATOM 2088 C C . PHE A 1 264 ? -1.853 3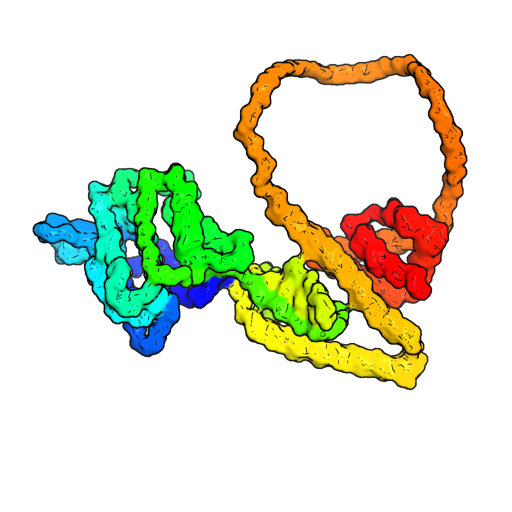.302 10.002 1.00 80.12 264 PHE A C 1
ATOM 2090 O O . PHE A 1 264 ? -2.098 3.752 8.875 1.00 80.12 264 PHE A O 1
ATOM 2097 N N . PRO A 1 265 ? -0.650 3.446 10.580 1.00 71.25 265 PRO A N 1
ATOM 2098 C CA . PRO A 1 265 ? 0.490 4.046 9.891 1.00 71.25 265 PRO A CA 1
ATOM 2099 C C . PRO A 1 265 ? 1.083 3.111 8.833 1.00 71.25 265 PRO A C 1
ATOM 2101 O O . PRO A 1 265 ? 1.583 3.577 7.811 1.00 71.25 265 PRO A O 1
ATOM 2104 N N . GLU A 1 266 ? 1.001 1.802 9.059 1.00 75.31 266 GLU A N 1
ATOM 2105 C CA . GLU A 1 266 ? 1.485 0.757 8.159 1.00 75.31 266 GLU A CA 1
ATOM 2106 C C . GLU A 1 266 ? 0.341 -0.150 7.700 1.00 75.31 266 GLU A C 1
ATOM 2108 O O . GLU A 1 266 ? -0.789 -0.053 8.189 1.00 75.31 266 GLU A O 1
ATOM 2113 N N . LYS A 1 267 ? 0.638 -1.015 6.726 1.00 82.62 267 LYS A N 1
ATOM 2114 C CA . LYS A 1 267 ? -0.309 -1.994 6.202 1.00 82.62 267 LYS A CA 1
ATOM 2115 C C . LYS A 1 267 ? -0.848 -2.885 7.316 1.00 82.62 267 LYS A C 1
ATOM 2117 O O . LYS A 1 267 ? -0.083 -3.544 8.013 1.00 82.62 267 LYS A O 1
ATOM 2122 N N . VAL A 1 268 ? -2.173 -2.950 7.406 1.00 83.00 268 VAL A N 1
ATOM 2123 C CA . VAL A 1 268 ? -2.898 -3.883 8.268 1.00 83.00 268 VAL A CA 1
ATOM 2124 C C . VAL A 1 268 ? -3.841 -4.721 7.414 1.00 83.00 268 VAL A C 1
ATOM 2126 O O . VAL A 1 268 ? -4.457 -4.210 6.477 1.00 83.00 268 VAL A O 1
ATOM 2129 N N . ASP A 1 269 ? -3.935 -6.010 7.724 1.00 85.38 269 ASP A N 1
ATOM 2130 C CA . ASP A 1 269 ? -5.036 -6.831 7.236 1.00 85.38 269 ASP A CA 1
ATOM 2131 C C . ASP A 1 269 ? -6.280 -6.483 8.061 1.00 85.38 269 ASP A C 1
ATOM 2133 O O . ASP A 1 269 ? -6.350 -6.754 9.263 1.00 85.38 269 ASP A O 1
ATOM 2137 N N . GLU A 1 270 ? -7.225 -5.797 7.421 1.00 87.19 270 GLU A N 1
ATOM 2138 C CA . GLU A 1 270 ? -8.406 -5.247 8.086 1.00 87.19 270 GLU A CA 1
ATOM 2139 C C . GLU A 1 270 ? -9.257 -6.360 8.717 1.00 87.19 270 GLU A C 1
ATOM 2141 O O . GLU A 1 270 ? -9.663 -6.246 9.873 1.00 87.19 270 GLU A O 1
ATOM 2146 N N . ALA A 1 271 ? -9.438 -7.477 8.005 1.00 87.38 271 ALA A N 1
ATOM 2147 C CA . ALA A 1 271 ? -10.232 -8.606 8.476 1.00 87.38 271 ALA A CA 1
ATOM 2148 C C . ALA A 1 271 ? -9.545 -9.340 9.636 1.00 87.38 271 ALA A C 1
ATOM 2150 O O . ALA A 1 271 ? -10.198 -9.702 10.619 1.00 87.38 271 ALA A O 1
ATOM 2151 N N . GLU A 1 272 ? -8.227 -9.533 9.552 1.00 89.94 272 GLU A N 1
ATOM 2152 C CA . GLU A 1 272 ? -7.454 -10.145 10.634 1.00 89.94 272 GLU A CA 1
ATOM 2153 C C . GLU A 1 272 ? -7.488 -9.278 11.902 1.00 89.94 272 GLU A C 1
ATOM 2155 O O . GLU A 1 272 ? -7.680 -9.797 13.007 1.00 89.94 272 GLU A O 1
ATOM 2160 N N . TYR A 1 273 ? -7.331 -7.957 11.762 1.00 89.81 273 TYR A N 1
ATOM 2161 C CA . TYR A 1 273 ? -7.385 -7.037 12.897 1.00 89.81 273 TYR A CA 1
ATOM 2162 C C . TYR A 1 273 ? -8.767 -7.035 13.552 1.00 89.81 273 TYR A C 1
ATOM 2164 O O . TYR A 1 273 ? -8.857 -7.164 14.774 1.00 89.81 273 TYR A O 1
ATOM 2172 N N . GLU A 1 274 ? -9.845 -6.949 12.765 1.00 91.44 274 GLU A N 1
ATOM 2173 C CA . GLU A 1 274 ? -11.213 -7.051 13.285 1.00 91.44 274 GLU A CA 1
ATOM 2174 C C . GLU A 1 274 ? -11.424 -8.362 14.045 1.00 91.44 274 GLU A C 1
ATOM 2176 O O . GLU A 1 274 ? -11.936 -8.362 15.167 1.00 91.44 274 GLU A O 1
ATOM 2181 N N . GLN A 1 275 ? -10.987 -9.487 13.475 1.00 92.12 275 GLN A N 1
ATOM 2182 C CA . GLN A 1 275 ? -11.109 -10.791 14.116 1.00 92.12 275 GLN A CA 1
ATOM 2183 C C . GLN A 1 275 ? -10.374 -10.832 15.463 1.00 92.12 275 GLN A C 1
ATOM 2185 O O . GLN A 1 275 ? -10.957 -11.261 16.463 1.00 92.12 275 GLN A O 1
ATOM 2190 N N . LYS A 1 276 ? -9.119 -10.365 15.511 1.00 91.94 276 LYS A N 1
ATOM 2191 C CA . LYS A 1 276 ? -8.323 -10.290 16.748 1.00 91.94 276 LYS A CA 1
ATOM 2192 C C . LYS A 1 276 ? -8.969 -9.373 17.781 1.00 91.94 276 LYS A C 1
ATOM 2194 O O . LYS A 1 276 ? -9.031 -9.730 18.959 1.00 91.94 276 LYS A O 1
ATOM 2199 N N . PHE A 1 277 ? -9.488 -8.230 17.340 1.00 92.88 277 PHE A N 1
ATOM 2200 C CA . PHE A 1 277 ? -10.201 -7.294 18.197 1.00 92.88 277 PHE A CA 1
ATOM 2201 C C . PHE A 1 277 ? -11.405 -7.952 18.858 1.00 92.88 277 PHE A C 1
ATOM 2203 O O . PHE A 1 277 ? -11.493 -7.983 20.086 1.00 92.88 277 PHE A O 1
ATOM 2210 N N . TRP A 1 278 ? -12.295 -8.567 18.080 1.00 94.00 278 TRP A N 1
ATOM 2211 C CA . TRP A 1 278 ? -13.493 -9.196 18.634 1.00 94.00 278 TRP A CA 1
ATOM 2212 C C . TRP A 1 278 ? -13.198 -10.432 19.484 1.00 94.00 278 TRP A C 1
ATOM 2214 O O . TRP A 1 278 ? -13.918 -10.677 20.455 1.00 94.00 278 TRP A O 1
ATOM 2224 N N . ALA A 1 279 ? -12.139 -11.180 19.165 1.00 94.50 279 ALA A N 1
ATOM 2225 C CA . ALA A 1 279 ? -11.692 -12.326 19.953 1.00 94.50 279 ALA A CA 1
ATOM 2226 C C . ALA A 1 279 ? -11.187 -11.937 21.355 1.00 94.50 279 ALA A C 1
ATOM 2228 O O . ALA A 1 279 ? -11.250 -12.759 22.266 1.00 94.50 279 ALA A O 1
ATOM 2229 N N . LYS A 1 280 ? -10.726 -10.693 21.548 1.00 92.62 280 LYS A N 1
ATOM 2230 C CA . LYS A 1 280 ? -10.320 -10.152 22.857 1.00 92.62 280 LYS A CA 1
ATOM 2231 C C . LYS A 1 280 ? -11.435 -9.370 23.547 1.00 92.62 280 LYS A C 1
ATOM 2233 O O . LYS A 1 280 ? -11.679 -9.573 24.735 1.00 92.62 280 LYS A O 1
ATOM 2238 N N . TYR A 1 281 ? -12.135 -8.517 22.800 1.00 91.12 281 TYR A N 1
ATOM 2239 C CA . TYR A 1 281 ? -13.170 -7.638 23.337 1.00 91.12 281 TYR A CA 1
ATOM 2240 C C . TYR A 1 281 ? -14.327 -8.429 23.955 1.00 91.12 281 TYR A C 1
ATOM 2242 O O . TYR A 1 281 ? -14.717 -8.160 25.090 1.00 91.12 281 TYR A O 1
ATOM 2250 N N . LYS A 1 282 ? -14.858 -9.440 23.245 1.00 92.81 282 LYS A N 1
ATOM 2251 C CA . LYS A 1 282 ? -16.052 -10.176 23.701 1.00 92.81 282 LYS A CA 1
ATOM 2252 C C . LYS A 1 282 ? -15.817 -10.931 25.017 1.00 92.81 282 LYS A C 1
ATOM 2254 O O . LYS A 1 282 ? -16.585 -10.701 25.950 1.00 92.81 282 LYS A O 1
ATOM 2259 N N . PRO A 1 283 ? -14.757 -11.752 25.173 1.00 93.19 283 PRO A N 1
ATOM 2260 C CA . PRO A 1 283 ? -14.519 -12.438 26.443 1.00 93.19 283 PRO A CA 1
ATOM 2261 C C . PRO A 1 283 ? -14.231 -11.480 27.604 1.00 93.19 283 PRO A C 1
ATOM 2263 O O . PRO A 1 283 ? -14.602 -11.765 28.744 1.00 93.19 283 PRO A O 1
ATOM 2266 N N . MET A 1 284 ? -13.574 -10.346 27.331 1.00 88.25 284 MET A N 1
ATOM 2267 C CA . MET A 1 284 ? -13.272 -9.337 28.347 1.00 88.25 284 MET A CA 1
ATOM 2268 C C . MET A 1 284 ? -14.543 -8.641 28.842 1.00 88.25 284 MET A C 1
ATOM 2270 O O . MET A 1 284 ? -14.716 -8.486 30.052 1.00 88.25 284 MET A O 1
ATOM 2274 N N . LEU A 1 285 ? -15.455 -8.307 27.925 1.00 86.56 285 LEU A N 1
ATOM 2275 C CA . LEU A 1 285 ? -16.766 -7.756 28.255 1.00 86.56 285 LEU A CA 1
ATOM 2276 C C . LEU A 1 285 ? -17.576 -8.740 29.109 1.00 86.56 285 LEU A C 1
ATOM 2278 O O . LEU A 1 285 ? -18.047 -8.386 30.186 1.00 86.56 285 LEU A O 1
ATOM 2282 N N . GLU A 1 286 ? -17.644 -10.007 28.695 1.00 89.44 286 GLU A N 1
ATOM 2283 C CA . GLU A 1 286 ? -18.335 -11.056 29.454 1.00 89.44 286 GLU A CA 1
ATOM 2284 C C . GLU A 1 286 ? -17.740 -11.262 30.855 1.00 89.44 286 GLU A C 1
ATOM 2286 O O . GLU A 1 286 ? -18.464 -11.511 31.819 1.00 89.44 286 GLU A O 1
ATOM 2291 N N . ALA A 1 287 ? -16.414 -11.188 30.998 1.00 87.88 287 ALA A N 1
ATOM 2292 C CA . ALA A 1 287 ? -15.755 -11.290 32.297 1.00 87.88 287 ALA A CA 1
ATOM 2293 C C . ALA A 1 287 ? -16.106 -10.107 33.211 1.00 87.88 287 ALA A C 1
ATOM 2295 O O . ALA A 1 287 ? -16.397 -10.323 34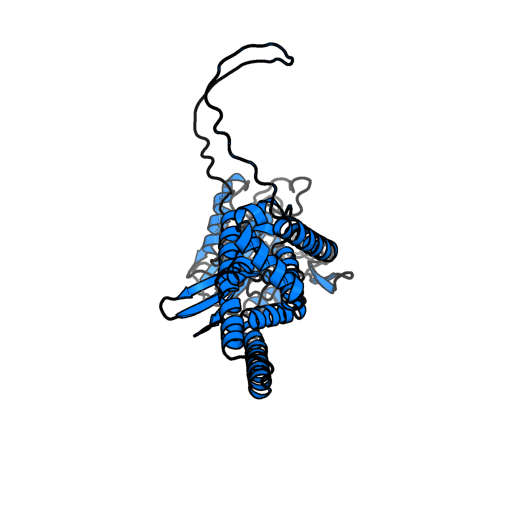.390 1.00 87.88 287 ALA A O 1
ATOM 2296 N N . LYS A 1 288 ? -16.135 -8.887 32.664 1.00 81.25 288 LYS A N 1
ATOM 2297 C CA . LYS A 1 288 ? -16.545 -7.680 33.388 1.00 81.25 288 LYS A CA 1
ATOM 2298 C C . LYS A 1 288 ? -18.003 -7.775 33.841 1.00 81.25 288 LYS A C 1
ATOM 2300 O O . LYS A 1 288 ? -18.284 -7.567 35.020 1.00 81.25 288 LYS A O 1
ATOM 2305 N N . ASP A 1 289 ? -18.908 -8.180 32.953 1.00 82.69 289 ASP A N 1
ATOM 2306 C CA . ASP A 1 289 ? -20.326 -8.360 33.280 1.00 82.69 289 ASP A CA 1
ATOM 2307 C C . ASP A 1 289 ? -20.545 -9.442 34.347 1.00 82.69 289 ASP A C 1
ATOM 2309 O O . ASP A 1 289 ? -21.355 -9.266 35.263 1.00 82.69 289 ASP A O 1
ATOM 2313 N N . ARG A 1 290 ? -19.785 -10.545 34.282 1.00 87.94 290 ARG A N 1
ATOM 2314 C CA . ARG A 1 290 ? -19.805 -11.587 35.320 1.00 87.94 290 ARG A CA 1
ATOM 2315 C C . ARG A 1 290 ? -19.356 -11.057 36.678 1.00 87.94 290 ARG A C 1
ATOM 2317 O O . ARG A 1 290 ? -19.995 -11.389 37.674 1.00 87.94 290 ARG A O 1
ATOM 2324 N N . GLU A 1 291 ? -18.302 -10.245 36.738 1.00 84.62 291 GLU A N 1
ATOM 2325 C CA . GLU A 1 291 ? -17.832 -9.705 38.019 1.00 84.62 291 GLU A CA 1
ATOM 2326 C C . GLU A 1 291 ? -18.810 -8.680 38.596 1.00 84.62 291 GLU A C 1
ATOM 2328 O O . GLU A 1 291 ? -19.125 -8.756 39.782 1.00 84.62 291 GLU A O 1
ATOM 2333 N N . ILE A 1 292 ? -19.382 -7.796 37.769 1.00 76.81 292 ILE A N 1
ATOM 2334 C CA . ILE A 1 292 ? -20.439 -6.868 38.205 1.00 76.81 292 ILE A CA 1
ATOM 2335 C C . ILE A 1 292 ? -21.617 -7.650 38.798 1.00 76.81 292 ILE A C 1
ATOM 2337 O O . ILE A 1 292 ? -22.074 -7.351 39.904 1.00 76.81 292 ILE A O 1
ATOM 2341 N N . LYS A 1 293 ? -22.076 -8.700 38.106 1.00 85.50 293 LYS A N 1
ATOM 2342 C CA . LYS A 1 293 ? -23.156 -9.564 38.596 1.00 85.50 293 LYS A CA 1
ATOM 2343 C C . LYS A 1 293 ? -22.792 -10.235 39.924 1.00 85.50 293 LYS A C 1
ATOM 2345 O O . LYS A 1 293 ? -23.595 -10.225 40.853 1.00 85.50 293 LYS A O 1
ATOM 2350 N N . ARG A 1 294 ? -21.571 -10.761 40.043 1.00 86.69 294 ARG A N 1
ATOM 2351 C CA . ARG A 1 294 ? -21.083 -11.411 41.266 1.00 86.69 294 ARG A CA 1
ATOM 2352 C C . ARG A 1 294 ? -21.028 -10.444 42.451 1.00 86.69 294 ARG A C 1
ATOM 2354 O O . ARG A 1 294 ? -21.442 -10.801 43.551 1.00 86.69 294 ARG A O 1
ATOM 2361 N N . LEU A 1 295 ? -20.531 -9.225 42.243 1.00 80.12 295 LEU A N 1
ATOM 2362 C CA . LEU A 1 295 ? -20.469 -8.188 43.278 1.00 80.12 295 LEU A CA 1
ATOM 2363 C C . LEU A 1 295 ? -21.868 -7.771 43.745 1.00 80.12 295 LEU A C 1
ATOM 2365 O O . LEU A 1 295 ? -22.084 -7.571 44.942 1.00 80.12 295 LEU A O 1
ATOM 2369 N N . TYR A 1 296 ? -22.820 -7.688 42.816 1.00 77.25 296 TYR A N 1
ATOM 2370 C CA . TYR A 1 296 ? -24.214 -7.388 43.121 1.00 77.25 296 TYR A CA 1
ATOM 2371 C C . TYR A 1 296 ? -24.881 -8.493 43.949 1.00 77.25 296 TYR A C 1
ATOM 2373 O O . TYR A 1 296 ? -25.480 -8.215 44.985 1.00 77.25 296 TYR A O 1
ATOM 2381 N N . GLU A 1 297 ? -24.712 -9.759 43.556 1.00 87.56 297 GLU A N 1
ATOM 2382 C CA . GLU A 1 297 ? -25.226 -10.919 44.301 1.00 87.56 297 GLU A CA 1
ATOM 2383 C C . GLU A 1 297 ? -24.616 -11.018 45.710 1.00 87.56 297 GLU A C 1
ATOM 2385 O O . GLU A 1 297 ? -25.298 -11.386 46.667 1.00 87.56 297 GLU A O 1
ATOM 2390 N N . GLN A 1 298 ? -23.351 -10.612 45.867 1.00 88.69 298 GLN A N 1
ATOM 2391 C CA . GLN A 1 298 ? -22.671 -10.499 47.163 1.00 88.69 298 GLN A CA 1
ATOM 2392 C C . GLN A 1 298 ? -23.099 -9.270 47.983 1.00 88.69 298 GLN A C 1
ATOM 2394 O O . GLN A 1 298 ? -22.550 -9.052 49.064 1.00 88.69 298 GLN A O 1
ATOM 2399 N N . LYS A 1 299 ? -24.042 -8.455 47.487 1.00 85.12 299 LYS A N 1
ATOM 2400 C CA . LYS A 1 299 ? -24.464 -7.172 48.076 1.00 85.12 299 LYS A CA 1
ATOM 2401 C C . LYS A 1 299 ? -23.304 -6.197 48.330 1.00 85.12 299 LYS A C 1
ATOM 2403 O O . LYS A 1 299 ? -23.405 -5.331 49.194 1.00 85.12 299 LYS A O 1
ATOM 2408 N N . LYS A 1 300 ? -22.199 -6.335 47.588 1.00 74.44 300 LYS A N 1
ATOM 2409 C CA . LYS A 1 300 ? -21.047 -5.420 47.653 1.00 74.44 300 LYS A CA 1
ATOM 2410 C C . LYS A 1 300 ? -21.289 -4.132 46.880 1.00 74.44 300 LYS A C 1
ATOM 2412 O O . LYS A 1 300 ? -20.649 -3.132 47.180 1.00 74.44 300 LYS A O 1
ATOM 2417 N N . ILE A 1 301 ? -22.189 -4.177 45.898 1.00 66.31 301 ILE A N 1
ATOM 2418 C CA . ILE A 1 301 ? -22.625 -3.015 45.129 1.00 66.31 301 ILE A CA 1
ATOM 2419 C C . ILE A 1 301 ? -24.154 -2.961 45.040 1.00 66.31 301 ILE A C 1
ATOM 2421 O O . ILE A 1 301 ? -24.814 -4.003 45.056 1.00 66.31 301 ILE A O 1
ATOM 2425 N N . SER A 1 302 ? -24.722 -1.758 44.953 1.00 72.75 302 SER A N 1
ATOM 2426 C CA . SER A 1 302 ? -26.163 -1.538 44.763 1.00 72.75 302 SER A CA 1
ATOM 2427 C C . SER A 1 302 ? -26.553 -1.487 43.280 1.00 72.75 302 SER A C 1
ATOM 2429 O O . SER A 1 302 ? -25.706 -1.354 42.396 1.00 72.75 302 SER A O 1
ATOM 2431 N N . GLY A 1 303 ? -27.858 -1.571 42.992 1.00 66.12 303 GLY A N 1
ATOM 2432 C CA . GLY A 1 303 ? -28.379 -1.386 41.630 1.00 66.12 303 GLY A CA 1
ATOM 2433 C C . GLY A 1 303 ? -28.032 -0.010 41.052 1.00 66.12 303 GLY A C 1
ATOM 2434 O O . GLY A 1 303 ? -27.626 0.086 39.895 1.00 66.12 303 GLY A O 1
ATOM 2435 N N . ASP A 1 304 ? -28.087 1.032 41.883 1.00 64.69 304 ASP A N 1
ATOM 2436 C CA . ASP A 1 304 ? -27.734 2.402 41.495 1.00 64.69 304 ASP A CA 1
ATOM 2437 C C . ASP A 1 304 ? -26.252 2.518 41.115 1.00 64.69 304 ASP A C 1
ATOM 2439 O O . ASP A 1 304 ? -25.904 3.182 40.142 1.00 64.69 304 ASP A O 1
ATOM 2443 N N . GLN A 1 305 ? -25.370 1.795 41.814 1.00 52.62 305 GLN A N 1
ATOM 2444 C CA . GLN A 1 305 ? -23.946 1.740 41.475 1.00 52.62 305 GLN A CA 1
ATOM 2445 C C . GLN A 1 305 ? -23.691 1.029 40.140 1.00 52.62 305 GLN A C 1
ATOM 2447 O O . GLN A 1 305 ? -22.831 1.467 39.380 1.00 52.62 305 GLN A O 1
ATOM 2452 N N . ILE A 1 306 ? -24.460 -0.013 39.795 1.00 62.38 306 ILE A N 1
ATOM 2453 C CA . ILE A 1 306 ? -24.396 -0.631 38.457 1.00 62.38 306 ILE A CA 1
ATOM 2454 C C . ILE A 1 306 ? -24.819 0.376 37.386 1.00 62.38 306 ILE A C 1
ATOM 2456 O O . ILE A 1 306 ? -24.188 0.462 36.329 1.00 62.38 306 ILE A O 1
ATOM 2460 N N . HIS A 1 307 ? -25.882 1.141 37.649 1.00 55.38 307 HIS A N 1
ATOM 2461 C CA . HIS A 1 307 ? -26.342 2.157 36.713 1.00 55.38 307 HIS A CA 1
ATOM 2462 C C . HIS A 1 307 ? -25.289 3.254 36.517 1.00 55.38 307 HIS A C 1
ATOM 2464 O O . HIS A 1 307 ? -25.042 3.642 35.375 1.00 55.38 307 HIS A O 1
ATOM 2470 N N . LEU A 1 308 ? -24.622 3.684 37.592 1.00 51.78 308 LEU A N 1
ATOM 2471 C CA . LEU A 1 308 ? -23.552 4.679 37.556 1.00 51.78 308 LEU A CA 1
ATOM 2472 C C . LEU A 1 308 ? -22.318 4.180 36.789 1.00 51.78 308 LEU A C 1
ATOM 2474 O O . LEU A 1 308 ? -21.808 4.896 35.937 1.00 51.78 308 LEU A O 1
ATOM 2478 N N . ILE A 1 309 ? -21.897 2.926 36.998 1.00 57.00 309 ILE A N 1
ATOM 2479 C CA . ILE A 1 309 ? -20.810 2.292 36.225 1.00 57.00 309 ILE A CA 1
ATOM 2480 C C . ILE A 1 309 ? -21.127 2.320 34.721 1.00 57.00 309 ILE A C 1
ATOM 2482 O O . ILE A 1 309 ? -20.260 2.603 33.895 1.00 57.00 309 ILE A O 1
ATOM 2486 N N . ARG A 1 310 ? -22.387 2.064 34.352 1.00 57.75 310 ARG A N 1
ATOM 2487 C CA . ARG A 1 310 ? -22.840 2.113 32.954 1.00 57.75 310 ARG A CA 1
ATOM 2488 C C . ARG A 1 310 ? -22.989 3.543 32.421 1.00 57.75 310 ARG A C 1
ATOM 2490 O O . ARG A 1 310 ? -22.735 3.753 31.240 1.00 57.75 310 ARG A O 1
ATOM 2497 N N . LYS A 1 311 ? -23.364 4.512 33.265 1.00 51.31 311 LYS A N 1
ATOM 2498 C CA . LYS A 1 311 ? -23.474 5.942 32.919 1.00 51.31 311 LYS A CA 1
ATOM 2499 C C . LYS A 1 311 ? -22.094 6.584 32.719 1.00 51.31 311 LYS A C 1
ATOM 2501 O O . LYS A 1 311 ? -21.911 7.283 31.734 1.00 51.31 311 LYS A O 1
ATOM 2506 N N . ASN A 1 312 ? -21.097 6.253 33.543 1.00 49.59 312 ASN A N 1
ATOM 2507 C CA . ASN A 1 312 ? -19.719 6.749 33.397 1.00 49.59 312 ASN A CA 1
ATOM 2508 C C . ASN A 1 312 ? -19.075 6.339 32.060 1.00 49.59 312 ASN A C 1
ATOM 2510 O O . ASN A 1 312 ? -18.308 7.100 31.475 1.00 49.59 312 ASN A O 1
ATOM 2514 N N . ASN A 1 313 ? -19.425 5.164 31.526 1.00 52.06 313 ASN A N 1
ATOM 2515 C CA . ASN A 1 313 ? -19.033 4.786 30.166 1.00 52.06 313 ASN A CA 1
ATOM 2516 C C . ASN A 1 313 ? -19.609 5.750 29.104 1.00 52.06 313 ASN A C 1
ATOM 2518 O O . ASN A 1 313 ? -18.975 5.958 28.077 1.00 52.06 313 ASN A O 1
ATOM 2522 N N . ILE A 1 314 ? -20.783 6.349 29.320 1.00 45.50 314 ILE A N 1
ATOM 2523 C CA . ILE A 1 314 ? -21.399 7.296 28.375 1.00 45.50 314 ILE A CA 1
ATOM 2524 C C . ILE A 1 314 ? -20.662 8.641 28.393 1.00 45.50 314 ILE A C 1
ATOM 2526 O O . ILE A 1 314 ? -20.446 9.217 27.335 1.00 45.50 314 ILE A O 1
ATOM 2530 N N . ASP A 1 315 ? -20.208 9.134 29.545 1.00 48.59 315 ASP A N 1
ATOM 2531 C CA . ASP A 1 315 ? -19.491 10.419 29.604 1.00 48.59 315 ASP A CA 1
ATOM 2532 C C . ASP A 1 315 ? -18.085 10.356 28.973 1.00 48.59 315 ASP A C 1
ATOM 2534 O O . ASP A 1 315 ? -17.633 11.330 28.367 1.00 48.59 315 ASP A O 1
ATOM 2538 N N . LEU A 1 316 ? -17.445 9.177 28.964 1.00 49.66 316 LEU A N 1
ATOM 2539 C CA . LEU A 1 316 ? -16.239 8.909 28.162 1.00 49.66 316 LEU A CA 1
ATOM 2540 C C . LEU A 1 316 ? -16.459 9.152 26.653 1.00 49.66 316 LEU A C 1
ATOM 2542 O O . LEU A 1 316 ? -15.516 9.543 25.966 1.00 49.66 316 LEU A O 1
ATOM 2546 N N . ILE A 1 317 ? -17.686 8.992 26.135 1.00 49.12 317 ILE A N 1
ATOM 2547 C CA . ILE A 1 317 ? -18.023 9.292 24.729 1.00 49.12 317 ILE A CA 1
ATOM 2548 C C . ILE A 1 317 ? -17.791 10.769 24.429 1.00 49.12 317 ILE A C 1
ATOM 2550 O O . ILE A 1 317 ? -17.097 11.084 23.466 1.00 49.12 317 ILE A O 1
ATOM 2554 N N . LYS A 1 318 ? -18.304 11.668 25.280 1.00 46.44 318 LYS A N 1
ATOM 2555 C CA . LYS A 1 318 ? -18.177 13.124 25.094 1.00 46.44 318 LYS A CA 1
ATOM 2556 C C . LYS A 1 318 ? -16.711 13.551 25.044 1.00 46.44 318 LYS A C 1
ATOM 2558 O O . LYS A 1 318 ? -16.331 14.413 24.248 1.00 46.44 318 LYS A O 1
ATOM 2563 N N . VAL A 1 319 ? -15.872 12.922 25.870 1.00 48.28 319 VAL A N 1
ATOM 2564 C CA . VAL A 1 319 ? -14.425 13.162 25.883 1.00 48.28 319 VAL A CA 1
ATOM 2565 C C . VAL A 1 319 ? -13.795 12.733 24.558 1.00 48.28 319 VAL A C 1
ATOM 2567 O O . VAL A 1 319 ? -13.038 13.509 23.972 1.00 48.28 319 VAL A O 1
ATOM 2570 N N . ILE A 1 320 ? -14.122 11.543 24.042 1.00 48.19 320 ILE A N 1
ATOM 2571 C CA . ILE A 1 320 ? -13.519 11.061 22.793 1.00 48.19 320 ILE A CA 1
ATOM 2572 C C . ILE A 1 320 ? -14.052 11.824 21.569 1.00 48.19 320 ILE A C 1
ATOM 2574 O O . ILE A 1 320 ? -13.263 12.153 20.684 1.00 48.19 320 ILE A O 1
ATOM 2578 N N . GLU A 1 321 ? -15.338 12.182 21.528 1.00 46.28 321 GLU A N 1
ATOM 2579 C CA . GLU A 1 321 ? -15.921 13.036 20.479 1.00 46.28 321 GLU A CA 1
ATOM 2580 C C . GLU A 1 321 ? -15.213 14.397 20.416 1.00 46.28 321 GLU A C 1
ATOM 2582 O O . GLU A 1 321 ? -14.714 14.794 19.362 1.00 46.28 321 GLU A O 1
ATOM 2587 N N . THR A 1 322 ? -15.028 15.046 21.571 1.00 47.47 322 THR A N 1
ATOM 2588 C CA . THR A 1 322 ? -14.294 16.318 21.681 1.00 47.47 322 THR A CA 1
ATOM 2589 C C . THR A 1 322 ? -12.850 16.205 21.169 1.00 47.47 322 THR A C 1
ATOM 2591 O O . THR A 1 322 ? -12.278 17.173 20.655 1.00 47.47 322 THR A O 1
ATOM 2594 N N . MET A 1 323 ? -12.218 15.038 21.322 1.00 45.88 323 MET A N 1
ATOM 2595 C CA . MET A 1 323 ? -10.841 14.800 20.878 1.00 45.88 323 MET A CA 1
ATOM 2596 C C . MET A 1 323 ? -10.754 14.484 19.382 1.00 45.88 323 MET A C 1
ATOM 2598 O O . MET A 1 323 ? -9.880 15.037 18.712 1.00 45.88 323 MET A O 1
ATOM 2602 N N . ALA A 1 324 ? -11.676 13.677 18.850 1.00 47.31 324 ALA A N 1
ATOM 2603 C CA . ALA A 1 324 ? -11.772 13.398 17.418 1.00 47.31 324 ALA A CA 1
ATOM 2604 C C . ALA A 1 324 ? -11.996 14.695 16.620 1.00 47.31 324 ALA A C 1
ATOM 2606 O O . ALA A 1 324 ? -11.308 14.932 15.629 1.00 47.31 324 ALA A O 1
ATOM 2607 N N . GLU A 1 325 ? -12.865 15.587 17.112 1.00 44.69 325 GLU A N 1
ATOM 2608 C CA . GLU A 1 325 ? -13.124 16.894 16.497 1.00 44.69 325 GLU A CA 1
ATOM 2609 C C . GLU A 1 325 ? -11.896 17.821 16.520 1.00 44.69 325 GLU A C 1
ATOM 2611 O O . GLU A 1 325 ? -11.580 18.484 15.524 1.00 44.69 325 GLU A O 1
ATOM 2616 N N . LYS A 1 326 ? -11.146 17.846 17.629 1.00 44.34 326 LYS A N 1
ATOM 2617 C CA . LYS A 1 326 ? -9.939 18.683 17.762 1.00 44.34 326 LYS A CA 1
ATOM 2618 C C . LYS A 1 326 ? -8.758 18.188 16.925 1.00 44.34 326 LYS A C 1
ATOM 2620 O O . LYS A 1 326 ? -7.946 19.015 16.503 1.00 44.34 326 LYS A O 1
ATOM 2625 N N . GLU A 1 327 ? -8.659 16.890 16.643 1.00 39.81 327 GLU A N 1
ATOM 2626 C CA . GLU A 1 327 ? -7.651 16.358 15.715 1.00 39.81 327 GLU A CA 1
ATOM 2627 C C . GLU A 1 327 ? -8.016 16.604 14.242 1.00 39.81 327 GLU A C 1
ATOM 2629 O O . GLU A 1 327 ? -7.116 16.914 13.455 1.00 39.81 327 GLU A O 1
ATOM 2634 N N . THR A 1 328 ? -9.305 16.624 13.868 1.00 33.88 328 THR A N 1
ATOM 2635 C CA . THR A 1 328 ? -9.733 17.070 12.523 1.00 33.88 328 THR A CA 1
ATOM 2636 C C . THR A 1 328 ? -9.344 18.521 12.217 1.00 33.88 328 THR A C 1
ATOM 2638 O O . THR A 1 328 ? -8.950 18.827 11.093 1.00 33.88 328 THR A O 1
ATOM 2641 N N . ILE A 1 329 ? -9.353 19.419 13.210 1.00 30.23 329 ILE A N 1
ATOM 2642 C CA . ILE A 1 329 ? -9.065 20.854 13.002 1.00 30.23 329 ILE A CA 1
ATOM 2643 C C . ILE A 1 329 ? -7.574 21.131 12.711 1.00 30.23 329 ILE A C 1
ATOM 2645 O O . ILE A 1 329 ? -7.239 22.176 12.145 1.00 30.23 329 ILE A O 1
ATOM 2649 N N . ARG A 1 330 ? -6.650 20.213 13.035 1.00 27.89 330 ARG A N 1
ATOM 2650 C CA . ARG A 1 330 ? -5.211 20.418 12.769 1.00 27.89 330 ARG A CA 1
ATOM 2651 C C . ARG A 1 330 ? -4.773 20.101 11.338 1.00 27.89 330 ARG A C 1
ATOM 2653 O O . ARG A 1 330 ? -3.663 20.484 10.982 1.00 27.89 330 ARG A O 1
ATOM 2660 N N . ILE A 1 331 ? -5.614 19.466 10.520 1.00 32.66 331 ILE A N 1
ATOM 2661 C CA . ILE A 1 331 ? -5.248 19.077 9.145 1.00 32.66 331 ILE A CA 1
ATOM 2662 C C . ILE A 1 331 ? -5.779 20.078 8.095 1.00 32.66 331 ILE A C 1
ATOM 2664 O O . ILE A 1 331 ? -5.199 20.182 7.020 1.00 32.66 331 ILE A O 1
ATOM 2668 N N . ASP A 1 332 ? -6.764 20.920 8.436 1.00 29.12 332 ASP A N 1
ATOM 2669 C CA . ASP A 1 332 ? -7.363 21.900 7.504 1.00 29.12 332 ASP A CA 1
ATOM 2670 C C . ASP A 1 332 ? -6.755 23.318 7.549 1.00 29.12 332 ASP A C 1
ATOM 2672 O O . ASP A 1 332 ? -7.217 24.224 6.852 1.00 29.12 332 ASP A O 1
ATOM 2676 N N . ARG A 1 333 ? -5.685 23.553 8.323 1.00 28.62 333 ARG A N 1
ATOM 2677 C CA . ARG A 1 333 ? -4.929 24.822 8.272 1.00 28.62 333 ARG A CA 1
ATOM 2678 C C . ARG A 1 333 ? -3.583 24.670 7.573 1.00 28.62 333 ARG A C 1
ATOM 2680 O O . ARG A 1 333 ? -2.548 24.986 8.150 1.00 28.62 333 ARG A O 1
ATOM 2687 N N . ILE A 1 334 ? -3.605 24.265 6.307 1.00 30.66 334 ILE A N 1
ATOM 2688 C CA . ILE A 1 334 ? -2.553 24.653 5.362 1.00 30.66 334 ILE A CA 1
ATOM 2689 C C . ILE A 1 334 ? -3.218 25.310 4.147 1.00 30.66 334 ILE A C 1
ATOM 2691 O O . ILE A 1 334 ? -3.797 24.666 3.285 1.00 30.66 334 ILE A O 1
ATOM 2695 N N . ASP A 1 335 ? -3.109 26.636 4.165 1.00 31.62 335 ASP A N 1
ATOM 2696 C CA . ASP A 1 335 ? -3.132 27.578 3.050 1.00 31.62 335 ASP A CA 1
ATOM 2697 C C . ASP A 1 335 ? -4.431 27.818 2.252 1.00 31.62 335 ASP A C 1
ATOM 2699 O O . ASP A 1 335 ? -4.691 27.268 1.185 1.00 31.62 335 ASP A O 1
ATOM 2703 N N . ARG A 1 336 ? -5.189 28.822 2.708 1.00 30.53 336 ARG A N 1
ATOM 2704 C CA . ARG A 1 336 ? -5.842 29.778 1.803 1.00 30.53 336 ARG A CA 1
ATOM 2705 C C . ARG A 1 336 ? -5.333 31.185 2.101 1.00 30.53 336 ARG A C 1
ATOM 2707 O O . ARG A 1 336 ? -6.070 32.009 2.637 1.00 30.53 336 ARG A O 1
ATOM 2714 N N . ARG A 1 337 ? -4.075 31.488 1.772 1.00 30.98 337 ARG A N 1
ATOM 2715 C CA . ARG A 1 337 ? -3.684 32.877 1.496 1.00 30.98 337 ARG A CA 1
ATOM 2716 C C . ARG A 1 337 ? -3.560 33.093 -0.003 1.00 30.98 337 ARG A C 1
ATOM 2718 O O . ARG A 1 337 ? -2.476 33.037 -0.574 1.00 30.98 337 ARG A O 1
ATOM 2725 N N . ASP A 1 338 ? -4.697 33.407 -0.608 1.00 30.73 338 ASP A N 1
ATOM 2726 C CA . ASP A 1 338 ? -4.788 33.983 -1.945 1.00 30.73 338 ASP A CA 1
ATOM 2727 C C . ASP A 1 338 ? -4.022 35.323 -1.954 1.00 30.73 338 ASP A C 1
ATOM 2729 O O . ASP A 1 338 ? -4.486 36.337 -1.433 1.00 30.73 338 ASP A O 1
ATOM 2733 N N . HIS A 1 339 ? -2.786 35.314 -2.457 1.00 34.78 339 HIS A N 1
ATOM 2734 C CA . HIS A 1 339 ? -1.988 36.522 -2.662 1.00 34.78 339 HIS A CA 1
ATOM 2735 C C . HIS A 1 339 ? -2.248 37.050 -4.067 1.00 34.78 339 HIS A C 1
ATOM 2737 O O . HIS A 1 339 ? -1.476 36.806 -4.994 1.00 34.78 339 HIS A O 1
ATOM 2743 N N . ARG A 1 340 ? -3.322 37.826 -4.220 1.00 30.78 340 ARG A N 1
ATOM 2744 C CA . ARG A 1 340 ? -3.503 38.701 -5.381 1.00 30.78 340 ARG A CA 1
ATOM 2745 C C . ARG A 1 340 ? -3.921 40.108 -4.960 1.00 30.78 340 ARG A C 1
ATOM 2747 O O . ARG A 1 340 ? -5.094 40.408 -4.816 1.00 30.78 340 ARG A O 1
ATOM 2754 N N . GLY A 1 341 ? -2.904 40.969 -4.862 1.00 27.88 341 GLY A N 1
ATOM 2755 C CA . GLY A 1 341 ? -2.966 42.375 -5.269 1.00 27.88 341 GLY A CA 1
ATOM 2756 C C . GLY A 1 341 ? -3.496 43.400 -4.262 1.00 27.88 341 GLY A C 1
ATOM 2757 O O . GLY A 1 341 ? -4.699 43.575 -4.155 1.00 27.88 341 GLY A O 1
ATOM 2758 N N . ALA A 1 342 ? -2.577 44.159 -3.648 1.00 26.83 342 ALA A N 1
ATOM 2759 C CA . ALA A 1 342 ? -2.608 45.625 -3.435 1.00 26.83 342 ALA A CA 1
ATOM 2760 C C . ALA A 1 342 ? -1.607 45.983 -2.309 1.00 26.83 342 ALA A C 1
ATOM 2762 O O . ALA A 1 342 ? -1.790 45.582 -1.171 1.00 26.83 342 ALA A O 1
ATOM 2763 N N . LYS A 1 343 ? -0.412 46.501 -2.624 1.00 26.19 343 LYS A N 1
ATOM 2764 C CA . LYS A 1 343 ? -0.057 47.925 -2.833 1.00 26.19 343 LYS A CA 1
ATOM 2765 C C . LYS A 1 343 ? 0.271 48.686 -1.527 1.00 26.19 343 LYS A C 1
ATOM 2767 O O . LYS A 1 343 ? -0.655 49.035 -0.817 1.00 26.19 343 LYS A O 1
ATOM 2772 N N . PHE A 1 344 ? 1.562 49.056 -1.389 1.00 24.47 344 PHE A N 1
ATOM 2773 C CA . PHE A 1 344 ? 2.111 50.320 -0.823 1.00 24.47 344 PHE A CA 1
ATOM 2774 C C . PHE A 1 344 ? 1.821 50.643 0.669 1.00 24.47 344 PHE A C 1
ATOM 2776 O O . PHE A 1 344 ? 0.731 50.404 1.149 1.00 24.47 344 PHE A O 1
ATOM 2783 N N . ASN A 1 345 ? 2.666 51.281 1.487 1.00 24.11 345 ASN A N 1
ATOM 2784 C CA . ASN A 1 345 ? 4.067 51.717 1.473 1.00 24.11 345 ASN A CA 1
ATOM 2785 C C . ASN A 1 345 ? 4.386 52.238 2.902 1.00 24.11 345 ASN A C 1
ATOM 2787 O O . ASN A 1 345 ? 3.500 52.798 3.536 1.00 24.11 345 ASN A O 1
ATOM 2791 N N . VAL A 1 346 ? 5.663 52.165 3.302 1.00 24.44 346 VAL A N 1
ATOM 2792 C CA . VAL A 1 346 ? 6.418 53.144 4.131 1.00 24.44 346 VAL A CA 1
ATOM 2793 C C . VAL A 1 346 ? 6.028 53.394 5.604 1.00 24.44 346 VAL A C 1
ATOM 2795 O O . VAL A 1 346 ? 4.976 53.943 5.905 1.00 24.44 346 VAL A O 1
ATOM 2798 N N . GLY A 1 347 ? 7.026 53.222 6.490 1.00 23.05 347 GLY A N 1
ATOM 2799 C CA . GLY A 1 347 ? 7.401 54.305 7.416 1.00 23.05 347 GLY A CA 1
ATOM 2800 C C . GLY A 1 347 ? 7.754 53.942 8.866 1.00 23.05 347 GLY A C 1
ATOM 2801 O O . GLY A 1 347 ? 6.900 54.026 9.730 1.00 23.05 347 GLY A O 1
ATOM 2802 N N . GLY A 1 348 ? 9.036 53.649 9.124 1.00 23.11 348 GLY A N 1
ATOM 2803 C CA . GLY A 1 348 ? 9.869 54.362 10.115 1.00 23.11 348 GLY A CA 1
ATOM 2804 C C . GLY A 1 348 ? 9.531 54.374 11.621 1.00 23.11 348 GLY A C 1
ATOM 2805 O O . GLY A 1 348 ? 8.711 55.164 12.057 1.00 23.11 348 GLY A O 1
ATOM 2806 N N . ASN A 1 349 ? 10.368 53.650 12.380 1.00 23.62 349 ASN A N 1
ATOM 2807 C CA . ASN A 1 349 ? 11.099 54.020 13.613 1.00 23.62 349 ASN A CA 1
ATOM 2808 C C . ASN A 1 349 ? 10.430 54.514 14.931 1.00 23.62 349 ASN A C 1
ATOM 2810 O O . ASN A 1 349 ? 9.531 55.341 14.948 1.00 23.62 349 ASN A O 1
ATOM 2814 N N . TYR A 1 350 ? 11.134 54.127 16.018 1.00 25.30 350 TYR A N 1
ATOM 2815 C CA . TYR A 1 350 ? 11.318 54.740 17.360 1.00 25.30 350 TYR A CA 1
ATOM 2816 C C . TYR A 1 350 ? 10.509 54.232 18.581 1.00 25.30 350 TYR A C 1
ATOM 2818 O O . TYR A 1 350 ? 9.385 54.635 18.839 1.00 25.30 350 TYR A O 1
ATOM 2826 N N . VAL A 1 351 ? 11.131 53.301 19.326 1.00 24.19 351 VAL A N 1
ATOM 2827 C CA . VAL A 1 351 ? 11.755 53.411 20.677 1.00 24.19 351 VAL A CA 1
ATOM 2828 C C . VAL A 1 351 ? 11.211 54.421 21.726 1.00 24.19 351 VAL A C 1
ATOM 2830 O O . VAL A 1 351 ? 11.270 55.625 21.527 1.00 24.19 351 VAL A O 1
ATOM 2833 N N . GLU A 1 352 ? 10.870 53.833 22.889 1.00 25.31 352 GLU A N 1
ATOM 2834 C CA . GLU A 1 352 ? 10.934 54.244 24.320 1.00 25.31 352 GLU A CA 1
ATOM 2835 C C . GLU A 1 352 ? 10.153 55.420 24.965 1.00 25.31 352 GLU A C 1
ATOM 2837 O O . GLU A 1 352 ? 10.237 56.579 24.582 1.00 25.31 352 GLU A O 1
ATOM 2842 N N . ARG A 1 353 ? 9.626 55.038 26.150 1.00 24.27 353 ARG A N 1
ATOM 2843 C CA . ARG A 1 353 ? 9.534 55.719 27.465 1.00 24.27 353 ARG A CA 1
ATOM 2844 C C . ARG A 1 353 ? 8.444 56.768 27.761 1.00 24.27 353 ARG A C 1
ATOM 2846 O O . ARG A 1 353 ? 8.545 57.931 27.411 1.00 24.27 353 ARG A O 1
ATOM 2853 N N . ALA A 1 354 ? 7.511 56.291 28.593 1.00 24.41 354 ALA A N 1
ATOM 2854 C CA . ALA A 1 354 ? 7.191 56.713 29.968 1.00 24.41 354 ALA A CA 1
ATOM 2855 C C . ALA A 1 354 ? 6.661 58.129 30.302 1.00 24.41 354 ALA A C 1
ATOM 2857 O O . ALA A 1 354 ? 7.239 59.154 29.967 1.00 24.41 354 ALA A O 1
ATOM 2858 N N . ASP A 1 355 ? 5.641 58.057 31.169 1.00 24.67 355 ASP A N 1
ATOM 2859 C CA . ASP A 1 355 ? 5.176 58.978 32.213 1.00 24.67 355 ASP A CA 1
ATOM 2860 C C . ASP A 1 355 ? 4.185 60.117 31.904 1.00 24.67 355 ASP A C 1
ATOM 2862 O O . ASP A 1 355 ? 4.494 61.126 31.279 1.00 24.67 355 ASP A O 1
ATOM 2866 N N . SER A 1 356 ? 3.014 59.975 32.553 1.00 27.98 356 SER A N 1
ATOM 2867 C CA . SER A 1 356 ? 2.372 60.926 33.488 1.00 27.98 356 SER A CA 1
ATOM 2868 C C . SER A 1 356 ? 0.895 61.333 33.237 1.00 27.98 356 SER A C 1
ATOM 2870 O O . SER A 1 356 ? 0.557 62.124 32.370 1.00 27.98 356 SER A 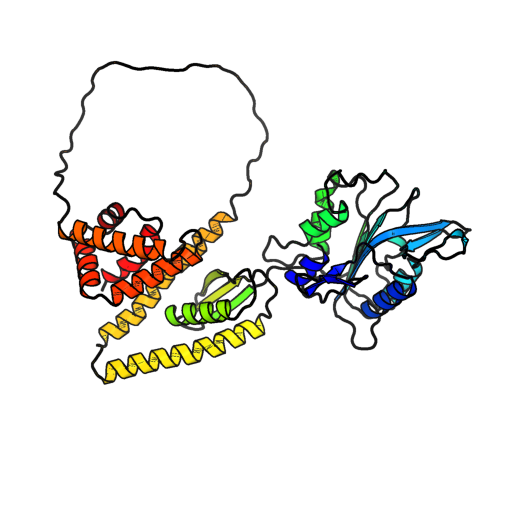O 1
ATOM 2872 N N . VAL A 1 357 ? 0.029 60.778 34.106 1.00 25.47 357 VAL A N 1
ATOM 2873 C CA . VAL A 1 357 ? -1.068 61.385 34.910 1.00 25.47 357 VAL A CA 1
ATOM 2874 C C . VAL A 1 357 ? -2.175 62.242 34.239 1.00 25.47 357 VAL A C 1
ATOM 2876 O O . VAL A 1 357 ? -1.992 63.435 34.029 1.00 25.47 357 VAL A O 1
ATOM 2879 N N . SER A 1 358 ? -3.416 61.715 34.159 1.00 26.97 358 SER A N 1
ATOM 2880 C CA . SER A 1 358 ? -4.606 62.187 34.934 1.00 26.97 358 SER A CA 1
ATOM 2881 C C . SER A 1 358 ? -5.985 61.851 34.324 1.00 26.97 358 SER A C 1
ATOM 2883 O O . SER A 1 358 ? -6.301 62.265 33.218 1.00 26.97 358 SER A O 1
ATOM 2885 N N . ARG A 1 359 ? -6.834 61.245 35.178 1.00 24.17 359 ARG A N 1
ATOM 2886 C CA . ARG A 1 359 ? -8.311 61.345 35.324 1.00 24.17 359 ARG A CA 1
ATOM 2887 C C . ARG A 1 359 ? -9.240 61.085 34.121 1.00 24.17 359 ARG A C 1
ATOM 2889 O O . ARG A 1 359 ? -9.470 61.986 33.330 1.00 24.17 359 ARG A O 1
ATOM 2896 N N . GLN A 1 360 ? -10.053 60.023 34.234 1.00 27.09 360 GLN A N 1
ATOM 2897 C CA . GLN A 1 360 ? -11.503 60.201 34.438 1.00 27.09 360 GLN A CA 1
ATOM 2898 C C . GLN A 1 360 ? -12.179 58.969 35.071 1.00 27.09 360 GLN A C 1
ATOM 2900 O O . GLN A 1 360 ? -11.783 57.831 34.848 1.00 27.09 360 GLN A O 1
ATOM 2905 N N . GLN A 1 361 ? -13.155 59.259 35.932 1.00 26.36 361 GLN A N 1
ATOM 2906 C CA . GLN A 1 361 ? -13.930 58.375 36.809 1.00 26.36 361 GLN A CA 1
ATOM 2907 C C . GLN A 1 361 ? -14.995 57.565 36.056 1.00 26.36 361 GLN A C 1
ATOM 2909 O O . GLN A 1 361 ? -15.540 58.055 35.071 1.00 26.36 361 GLN A O 1
ATOM 2914 N N . GLY A 1 362 ? -15.424 56.431 36.626 1.00 24.12 362 GLY A N 1
ATOM 2915 C CA . GLY A 1 362 ? -16.772 55.921 36.352 1.00 24.12 362 GLY A CA 1
ATOM 2916 C C . GLY A 1 362 ? -17.059 54.481 36.775 1.00 24.12 362 GLY A C 1
ATOM 2917 O O . GLY A 1 362 ? -16.803 53.568 36.008 1.00 24.12 362 GLY A O 1
ATOM 2918 N N . TYR A 1 363 ? -17.705 54.330 37.937 1.00 23.59 363 TYR A N 1
ATOM 2919 C CA . TYR A 1 363 ? -18.459 53.158 38.422 1.00 23.59 363 TYR A CA 1
ATOM 2920 C C . TYR A 1 363 ? -17.672 51.923 38.891 1.00 23.59 363 TYR A C 1
ATOM 2922 O O . TYR A 1 363 ? -17.546 50.912 38.208 1.00 23.59 363 TYR A O 1
ATOM 2930 N N . ALA A 1 364 ? -17.274 51.972 40.166 1.00 23.12 364 ALA A N 1
ATOM 2931 C CA . ALA A 1 364 ? -17.068 50.780 40.974 1.00 23.12 364 ALA A CA 1
ATOM 2932 C C . ALA A 1 364 ? -18.401 50.025 41.137 1.00 23.12 364 ALA A C 1
ATOM 2934 O O . ALA A 1 364 ? -19.322 50.506 41.799 1.00 23.12 364 ALA A O 1
ATOM 2935 N N . LYS A 1 365 ? -18.489 48.825 40.557 1.00 27.56 365 LYS A N 1
ATOM 2936 C CA . LYS A 1 365 ? -19.357 47.761 41.066 1.00 27.56 365 LYS A CA 1
ATOM 2937 C C . LYS A 1 365 ? -18.521 47.001 42.086 1.00 27.56 365 LYS A C 1
ATOM 2939 O O . LYS A 1 365 ? -17.572 46.311 41.735 1.00 27.56 365 LYS A O 1
ATOM 2944 N N . GLN A 1 366 ? -18.839 47.208 43.352 1.00 25.30 366 GLN A N 1
ATOM 2945 C CA . GLN A 1 366 ? -18.249 46.494 44.470 1.00 25.30 366 GLN A CA 1
ATOM 2946 C C . GLN A 1 366 ? -18.789 45.057 44.425 1.00 25.30 366 GLN A C 1
ATOM 2948 O O . GLN A 1 366 ? -19.869 44.777 44.935 1.00 25.30 366 GLN A O 1
ATOM 2953 N N . THR A 1 367 ? -18.098 44.156 43.730 1.00 25.34 367 THR A N 1
ATOM 2954 C CA . THR A 1 367 ? -18.286 42.720 43.939 1.00 25.34 367 THR A CA 1
ATOM 2955 C C . THR A 1 367 ? -17.495 42.361 45.186 1.00 25.34 367 THR A C 1
ATOM 2957 O O . THR A 1 367 ? -16.268 42.460 45.193 1.00 25.34 367 THR A O 1
ATOM 2960 N N . ASN A 1 368 ? -18.204 42.016 46.261 1.00 26.33 368 ASN A N 1
ATOM 2961 C CA . ASN A 1 368 ? -17.614 41.329 47.402 1.00 26.33 368 ASN A CA 1
ATOM 2962 C C . ASN A 1 368 ? -16.817 40.132 46.870 1.00 26.33 368 ASN A C 1
ATOM 2964 O O . ASN A 1 368 ? -17.401 39.213 46.303 1.00 26.33 368 ASN A O 1
ATOM 2968 N N . TYR A 1 369 ? -15.497 40.152 47.041 1.00 29.28 369 TYR A N 1
ATOM 2969 C CA . TYR A 1 369 ? -14.710 38.929 47.010 1.00 29.28 369 TYR A CA 1
ATOM 2970 C C . TYR A 1 369 ? -15.004 38.211 48.326 1.00 29.28 369 TYR A C 1
ATOM 2972 O O . TYR A 1 369 ? -14.404 38.518 49.357 1.00 29.28 369 TYR A O 1
ATOM 2980 N N . GLU A 1 370 ? -15.987 37.312 48.315 1.00 34.06 370 GLU A N 1
ATOM 2981 C CA . GLU A 1 370 ? -16.008 36.242 49.307 1.00 34.06 370 GLU A CA 1
ATOM 2982 C C . GLU A 1 370 ? -14.704 35.458 49.132 1.00 34.06 370 GLU A C 1
ATOM 2984 O O . GLU A 1 370 ? -14.312 35.122 48.012 1.00 34.06 370 GLU A O 1
ATOM 2989 N N . ALA A 1 371 ? -13.973 35.252 50.228 1.00 37.75 371 ALA A N 1
ATOM 2990 C CA . ALA A 1 371 ? -12.793 34.402 50.202 1.00 37.75 371 ALA A CA 1
ATOM 2991 C C . ALA A 1 371 ? -13.197 33.024 49.641 1.00 37.75 371 ALA A C 1
ATOM 2993 O O . ALA A 1 371 ? -14.257 32.525 50.030 1.00 37.75 371 ALA A O 1
ATOM 2994 N N . PRO A 1 372 ? -12.403 32.421 48.735 1.00 48.72 372 PRO A N 1
ATOM 2995 C CA . PRO A 1 372 ? -12.757 31.143 48.131 1.00 48.72 372 PRO A CA 1
ATOM 2996 C C . PRO A 1 372 ? -13.009 30.101 49.222 1.00 48.72 372 PRO A C 1
ATOM 2998 O O . PRO A 1 372 ? -12.263 30.025 50.203 1.00 48.72 372 PRO A O 1
ATOM 3001 N N . ASP A 1 373 ? -14.088 29.333 49.057 1.00 58.28 373 ASP A N 1
ATOM 3002 C CA . ASP A 1 373 ? -14.514 28.325 50.023 1.00 58.28 373 ASP A CA 1
ATOM 3003 C C . ASP A 1 373 ? -13.343 27.377 50.320 1.00 58.28 373 ASP A C 1
ATOM 3005 O O . ASP A 1 373 ? -12.686 26.862 49.410 1.00 58.28 373 ASP A O 1
ATOM 3009 N N . LYS A 1 374 ? -13.047 27.163 51.604 1.00 58.34 374 LYS A N 1
ATOM 3010 C CA . LYS A 1 374 ? -11.871 26.410 52.061 1.00 58.34 374 LYS A CA 1
ATOM 3011 C C . LYS A 1 374 ? -11.830 25.003 51.445 1.00 58.34 374 LYS A C 1
ATOM 3013 O O . LYS A 1 374 ? -10.758 24.511 51.106 1.00 58.34 374 LYS A O 1
ATOM 3018 N N . ASN A 1 375 ? -13.004 24.409 51.219 1.00 63.62 375 ASN A N 1
ATOM 3019 C CA . ASN A 1 375 ? -13.152 23.103 50.573 1.00 63.62 375 ASN A CA 1
ATOM 3020 C C . ASN A 1 375 ? -12.751 23.106 49.086 1.00 63.62 375 ASN A C 1
ATOM 3022 O O . ASN A 1 375 ? -12.255 22.096 48.593 1.00 63.62 375 ASN A O 1
ATOM 3026 N N . LEU A 1 376 ? -12.948 24.221 48.371 1.00 67.38 376 LEU A N 1
ATOM 3027 C CA . LEU A 1 376 ? -12.560 24.358 46.964 1.00 67.38 376 LEU A CA 1
ATOM 3028 C C . LEU A 1 376 ? -11.044 24.446 46.818 1.00 67.38 376 LEU A C 1
ATOM 3030 O O . LEU A 1 376 ? -10.470 23.753 45.982 1.00 67.38 376 LEU A O 1
ATOM 3034 N N . VAL A 1 377 ? -10.401 25.254 47.662 1.00 67.81 377 VAL A N 1
ATOM 3035 C CA . VAL A 1 377 ? -8.945 25.438 47.634 1.00 67.81 377 VAL A CA 1
ATOM 3036 C C . VAL A 1 377 ? -8.228 24.135 47.992 1.00 67.81 377 VAL A C 1
ATOM 3038 O O . VAL A 1 377 ? -7.289 23.744 47.305 1.00 67.81 377 VAL A O 1
ATOM 3041 N N . GLU A 1 378 ? -8.693 23.422 49.020 1.00 71.19 378 GLU A N 1
ATOM 3042 C CA . GLU A 1 378 ? -8.110 22.136 49.423 1.00 71.19 378 GLU A CA 1
ATOM 3043 C C . GLU A 1 378 ? -8.281 21.057 48.338 1.00 71.19 378 GLU A C 1
ATOM 3045 O O . GLU A 1 378 ? -7.321 20.364 48.002 1.00 71.19 378 GLU A O 1
ATOM 3050 N N . ALA A 1 379 ? -9.469 20.952 47.731 1.00 77.06 379 ALA A N 1
ATOM 3051 C CA . ALA A 1 379 ? -9.713 19.993 46.656 1.00 77.06 379 ALA A CA 1
ATOM 3052 C C . ALA A 1 379 ? -8.902 20.315 45.390 1.00 77.06 379 ALA A C 1
ATOM 3054 O O . ALA A 1 379 ? -8.318 19.408 44.806 1.00 77.06 379 ALA A O 1
ATOM 3055 N N . ALA A 1 380 ? -8.813 21.582 44.977 1.00 74.69 380 ALA A N 1
ATOM 3056 C CA . ALA A 1 380 ? -8.018 21.973 43.814 1.00 74.69 380 ALA A CA 1
ATOM 3057 C C . ALA A 1 380 ? -6.525 21.662 44.012 1.00 74.69 380 ALA A C 1
ATOM 3059 O O . ALA A 1 380 ? -5.883 21.146 43.101 1.00 74.69 380 ALA A O 1
ATOM 3060 N N . VAL A 1 381 ? -5.984 21.883 45.217 1.00 75.31 381 VAL A N 1
ATOM 3061 C CA . VAL A 1 381 ? -4.589 21.544 45.544 1.00 75.31 381 VAL A CA 1
ATOM 3062 C C . VAL A 1 381 ? -4.335 20.038 45.459 1.00 75.31 381 VAL A C 1
ATOM 3064 O O . VAL A 1 381 ? -3.360 19.625 44.833 1.00 75.31 381 VAL A O 1
ATOM 3067 N N . GLU A 1 382 ? -5.202 19.209 46.047 1.00 78.31 382 GLU A N 1
ATOM 3068 C CA . GLU A 1 382 ? -5.057 17.744 45.996 1.00 78.31 382 GLU A CA 1
ATOM 3069 C C . GLU A 1 382 ? -5.158 17.216 44.550 1.00 78.31 382 GLU A C 1
ATOM 3071 O O . GLU A 1 382 ? -4.420 16.309 44.160 1.00 78.31 382 GLU A O 1
ATOM 3076 N N . ILE A 1 383 ? -6.017 17.822 43.725 1.00 82.44 383 ILE A N 1
ATOM 3077 C CA . ILE A 1 383 ? -6.172 17.466 42.309 1.00 82.44 383 ILE A CA 1
ATOM 3078 C C . ILE A 1 383 ? -4.985 17.913 41.463 1.00 82.44 383 ILE A C 1
ATOM 3080 O O . ILE A 1 383 ? -4.504 17.131 40.644 1.00 82.44 383 ILE A O 1
ATOM 3084 N N . GLN A 1 384 ? -4.481 19.127 41.680 1.00 77.56 384 GLN A N 1
ATOM 3085 C CA . GLN A 1 384 ? -3.283 19.622 41.012 1.00 77.56 384 GLN A CA 1
ATOM 3086 C C . GLN A 1 384 ? -2.087 18.712 41.308 1.00 77.56 384 GLN A C 1
ATOM 3088 O O . GLN A 1 384 ? -1.405 18.275 40.387 1.00 77.56 384 GLN A O 1
ATOM 3093 N N . GLN A 1 385 ? -1.882 18.341 42.575 1.00 80.69 385 GLN A N 1
ATOM 3094 C CA . GLN A 1 385 ? -0.791 17.448 42.975 1.00 80.69 385 GLN A CA 1
ATOM 3095 C C . GLN A 1 385 ? -0.891 16.069 42.316 1.00 80.69 385 GLN A C 1
ATOM 3097 O O . GLN A 1 385 ? 0.116 15.533 41.853 1.00 80.69 385 GLN A O 1
ATOM 3102 N N . LEU A 1 386 ? -2.100 15.507 42.239 1.00 81.19 386 LEU A N 1
ATOM 3103 C CA . LEU A 1 386 ? -2.334 14.225 41.579 1.00 81.19 386 LEU A CA 1
ATOM 3104 C C . LEU A 1 386 ? -2.039 14.304 40.072 1.00 81.19 386 LEU A C 1
ATOM 3106 O O . LEU A 1 386 ? -1.367 13.432 39.522 1.00 81.19 386 LEU A O 1
ATOM 3110 N N . LEU A 1 387 ? -2.496 15.367 39.405 1.00 76.50 387 LEU A N 1
ATOM 3111 C CA . LEU A 1 387 ? -2.220 15.608 37.984 1.00 76.50 387 LEU A CA 1
ATOM 3112 C C . LEU A 1 387 ? -0.728 15.792 37.711 1.00 76.50 387 LEU A C 1
ATOM 3114 O O . LEU A 1 387 ? -0.211 15.212 36.753 1.00 76.50 387 LEU A O 1
ATOM 3118 N N . ASP A 1 388 ? -0.036 16.553 38.556 1.00 79.62 388 ASP A N 1
ATOM 3119 C CA . ASP A 1 388 ? 1.396 16.807 38.432 1.00 79.62 388 ASP A CA 1
ATOM 3120 C C . ASP A 1 388 ? 2.194 15.509 38.620 1.00 79.62 388 ASP A C 1
ATOM 3122 O O . ASP A 1 388 ? 3.087 15.207 37.827 1.00 79.62 388 ASP A O 1
ATOM 3126 N N . GLN A 1 389 ? 1.835 14.684 39.609 1.00 80.94 389 GLN A N 1
ATOM 3127 C CA . GLN A 1 389 ? 2.472 13.385 39.851 1.00 80.94 389 GLN A CA 1
ATOM 3128 C C . GLN A 1 389 ? 2.294 12.424 38.662 1.00 80.94 389 GLN A C 1
ATOM 3130 O O . GLN A 1 389 ? 3.238 11.746 38.234 1.00 80.94 389 GLN A O 1
ATOM 3135 N N . LEU A 1 390 ? 1.089 12.366 38.098 1.00 77.25 390 LEU A N 1
ATOM 3136 C CA . LEU A 1 390 ? 0.792 11.503 36.957 1.00 77.25 390 LEU A CA 1
ATOM 3137 C C . LEU A 1 390 ? 1.455 11.991 35.666 1.00 77.25 390 LEU A C 1
ATOM 3139 O O . LEU A 1 390 ? 1.895 11.173 34.857 1.00 77.25 390 LEU A O 1
ATOM 3143 N N . SER A 1 391 ? 1.602 13.306 35.511 1.00 73.12 391 SER A N 1
ATOM 3144 C CA . SER A 1 391 ? 2.273 13.937 34.368 1.00 73.12 391 SER A CA 1
ATOM 3145 C C . SER A 1 391 ? 3.802 13.916 34.465 1.00 73.12 391 SER A C 1
ATOM 3147 O O . SER A 1 391 ? 4.486 14.086 33.460 1.00 73.12 391 SER A O 1
ATOM 3149 N N . GLN A 1 392 ? 4.368 13.695 35.655 1.00 74.12 392 GLN A N 1
ATOM 3150 C CA . GLN A 1 392 ? 5.804 13.443 35.833 1.00 74.12 392 GLN A CA 1
ATOM 3151 C C . GLN A 1 392 ? 6.183 11.998 35.494 1.00 74.12 392 GLN A C 1
ATOM 3153 O O . GLN A 1 392 ? 7.279 11.741 34.998 1.00 74.12 392 GLN A O 1
ATOM 3158 N N . SER A 1 393 ? 5.280 11.053 35.761 1.00 68.25 393 SER A N 1
ATOM 3159 C CA . SER A 1 393 ? 5.483 9.624 35.489 1.00 68.25 393 SER A CA 1
ATOM 3160 C C . SER A 1 393 ? 5.089 9.214 34.068 1.00 68.25 393 SER A C 1
ATOM 3162 O O . SER A 1 393 ? 5.527 8.166 33.595 1.00 68.25 393 SER A O 1
ATOM 3164 N N . ASN A 1 394 ? 4.323 10.052 33.363 1.00 57.94 394 ASN A N 1
ATOM 3165 C CA . ASN A 1 394 ? 3.907 9.836 31.982 1.00 57.94 394 ASN A CA 1
ATOM 3166 C C . ASN A 1 394 ? 4.069 11.135 31.182 1.00 57.94 394 ASN A C 1
ATOM 3168 O O . ASN A 1 394 ? 3.539 12.161 31.608 1.00 57.94 394 ASN A O 1
ATOM 3172 N N . PRO A 1 395 ? 4.734 11.126 30.012 1.00 58.12 395 PRO A N 1
ATOM 3173 C CA . PRO A 1 395 ? 4.772 12.316 29.169 1.00 58.12 395 PRO A CA 1
ATOM 3174 C C . PRO A 1 395 ? 3.337 12.746 28.805 1.00 58.12 395 PRO A C 1
ATOM 3176 O O . PRO A 1 395 ? 2.436 11.914 28.784 1.00 58.12 395 PRO A O 1
ATOM 3179 N N . THR A 1 396 ? 3.101 14.046 28.585 1.00 53.41 396 THR A N 1
ATOM 3180 C CA . THR A 1 396 ? 1.780 14.649 28.256 1.00 53.41 396 THR A CA 1
ATOM 3181 C C . THR A 1 396 ? 1.799 15.407 26.923 1.00 53.41 396 THR A C 1
ATOM 3183 O O . THR A 1 396 ? 0.921 16.216 26.608 1.00 53.41 396 THR A O 1
ATOM 3186 N N . THR A 1 397 ? 2.822 15.151 26.116 1.00 45.09 397 THR A N 1
ATOM 3187 C CA . THR A 1 397 ? 3.123 15.811 24.843 1.00 45.09 397 THR A CA 1
ATOM 3188 C C . THR A 1 397 ? 2.164 15.404 23.725 1.00 45.09 397 THR A C 1
ATOM 3190 O O . THR A 1 397 ? 1.776 16.245 22.911 1.00 45.09 397 THR A O 1
ATOM 3193 N N . THR A 1 398 ? 1.735 14.141 23.693 1.00 46.53 398 THR A N 1
ATOM 3194 C CA . THR A 1 398 ? 0.838 13.590 22.660 1.00 46.53 398 THR A CA 1
ATOM 3195 C C . THR A 1 398 ? -0.582 13.342 23.180 1.00 46.53 398 THR A C 1
ATOM 3197 O O . THR A 1 398 ? -0.797 13.176 24.375 1.00 46.53 398 THR A O 1
ATOM 3200 N N . SER A 1 399 ? -1.592 13.280 22.304 1.00 44.12 399 SER A N 1
ATOM 3201 C CA . SER A 1 399 ? -2.979 12.983 22.714 1.00 44.12 399 SER A CA 1
ATOM 3202 C C . SER A 1 399 ? -3.095 11.660 23.494 1.00 44.12 399 SER A C 1
ATOM 3204 O O . SER A 1 399 ? -3.829 11.587 24.474 1.00 44.12 399 SER A O 1
ATOM 3206 N N . LYS A 1 400 ? -2.306 10.643 23.116 1.00 41.62 400 LYS A N 1
ATOM 3207 C CA . LYS A 1 400 ? -2.205 9.334 23.790 1.00 41.62 400 LYS A CA 1
ATOM 3208 C C . LYS A 1 400 ? -1.716 9.459 25.234 1.00 41.62 400 LYS A C 1
ATOM 3210 O O . LYS A 1 400 ? -2.270 8.876 26.155 1.00 41.62 400 LYS A O 1
ATOM 3215 N N . GLU A 1 401 ? -0.659 10.226 25.401 1.00 52.84 401 GLU A N 1
ATOM 3216 C CA . GLU A 1 401 ? -0.004 10.543 26.663 1.00 52.84 401 GLU A CA 1
ATOM 3217 C C . GLU A 1 401 ? -0.940 11.289 27.622 1.00 52.84 401 GLU A C 1
ATOM 3219 O O . GLU A 1 401 ? -1.124 10.896 28.773 1.00 52.84 401 GLU A O 1
ATOM 3224 N N . LYS A 1 402 ? -1.666 12.274 27.086 1.00 54.69 402 LYS A N 1
ATOM 3225 C CA . LYS A 1 402 ? -2.733 12.983 27.798 1.00 54.69 402 LYS A CA 1
ATOM 3226 C C . LYS A 1 402 ? -3.857 12.042 28.253 1.00 54.69 402 LYS A C 1
ATOM 3228 O O . LYS A 1 402 ? -4.336 12.178 29.372 1.00 54.69 402 LYS A O 1
ATOM 3233 N N . MET A 1 403 ? -4.253 11.069 27.428 1.00 52.22 403 MET A N 1
ATOM 3234 C CA . MET A 1 403 ? -5.277 10.072 27.781 1.00 52.22 403 MET A CA 1
ATOM 3235 C C . MET A 1 403 ? -4.811 9.067 28.842 1.00 52.22 403 MET A C 1
ATOM 3237 O O . MET A 1 403 ? -5.626 8.641 29.655 1.00 52.22 403 MET A O 1
ATOM 3241 N N . ILE A 1 404 ? -3.533 8.671 28.847 1.00 55.97 404 ILE A N 1
ATOM 3242 C CA . ILE A 1 404 ? -2.976 7.796 29.894 1.00 55.97 404 ILE A CA 1
ATOM 3243 C C . ILE A 1 404 ? -3.078 8.497 31.245 1.00 55.97 404 ILE A C 1
ATOM 3245 O O . ILE A 1 404 ? -3.615 7.920 32.185 1.00 55.97 404 ILE A O 1
ATOM 3249 N N . VAL A 1 405 ? -2.651 9.759 31.302 1.00 64.50 405 VAL A N 1
ATOM 3250 C CA . VAL A 1 405 ? -2.720 10.563 32.525 1.00 64.50 405 VAL A CA 1
ATOM 3251 C C . VAL A 1 405 ? -4.164 10.781 32.976 1.00 64.50 405 VAL A C 1
ATOM 3253 O O . VAL A 1 405 ? -4.448 10.605 34.153 1.00 64.50 405 VAL A O 1
ATOM 3256 N N . VAL A 1 406 ? -5.095 11.096 32.065 1.00 61.56 406 VAL A N 1
ATOM 3257 C CA . VAL A 1 406 ? -6.518 11.282 32.420 1.00 61.56 406 VAL A CA 1
ATOM 3258 C C . VAL A 1 406 ? -7.165 9.977 32.899 1.00 61.56 406 VAL A C 1
ATOM 3260 O O . VAL A 1 406 ? -7.907 10.001 33.874 1.00 61.56 406 VAL A O 1
ATOM 3263 N N . SER A 1 407 ? -6.877 8.839 32.261 1.00 55.75 407 SER A N 1
ATOM 3264 C CA . SER A 1 407 ? -7.403 7.529 32.678 1.00 55.75 407 SER A CA 1
ATOM 3265 C C . SER A 1 407 ? -6.894 7.135 34.062 1.00 55.75 407 SER A C 1
ATOM 3267 O O . SER A 1 407 ? -7.690 6.789 34.926 1.00 55.75 407 SER A O 1
ATOM 3269 N N . GLU A 1 408 ? -5.582 7.225 34.277 1.00 67.19 408 GLU A N 1
ATOM 3270 C CA . GLU A 1 408 ? -4.956 6.890 35.558 1.00 67.19 408 GLU A CA 1
ATOM 3271 C C . GLU A 1 408 ? -5.437 7.837 36.666 1.00 67.19 408 GLU A C 1
ATOM 3273 O O . GLU A 1 408 ? -5.705 7.412 37.786 1.00 67.19 408 GLU A O 1
ATOM 3278 N N . PHE A 1 409 ? -5.630 9.118 36.339 1.00 76.62 409 PHE A N 1
ATOM 3279 C CA . PHE A 1 409 ? -6.202 10.095 37.256 1.00 76.62 409 PHE A CA 1
ATOM 3280 C C . PHE A 1 409 ? -7.612 9.694 37.696 1.00 76.62 409 PHE A C 1
ATOM 3282 O O . PHE A 1 409 ? -7.896 9.660 38.892 1.00 76.62 409 PHE A O 1
ATOM 3289 N N . VAL A 1 410 ? -8.496 9.368 36.747 1.00 64.94 410 VAL A N 1
ATOM 3290 C CA . VAL A 1 410 ? -9.872 8.950 37.051 1.00 64.94 410 VAL A CA 1
ATOM 3291 C C . VAL A 1 410 ? -9.865 7.693 37.913 1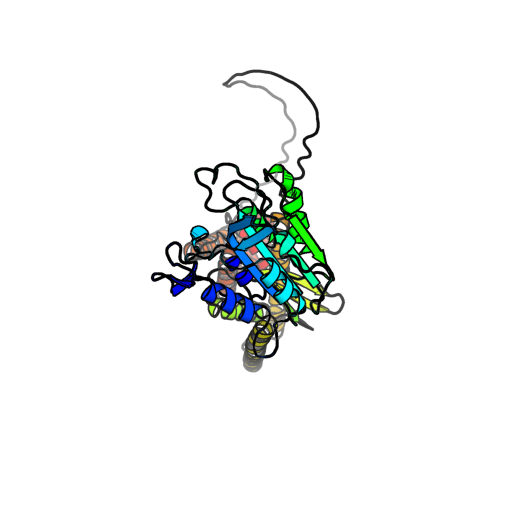.00 64.94 410 VAL A C 1
ATOM 3293 O O . VAL A 1 410 ? -10.516 7.683 38.956 1.00 64.94 410 VAL A O 1
ATOM 3296 N N . ASP A 1 411 ? -9.072 6.684 37.547 1.00 67.12 411 ASP A N 1
ATOM 3297 C CA . ASP A 1 411 ? -8.953 5.441 38.310 1.00 67.12 411 ASP A CA 1
ATOM 3298 C C . ASP A 1 411 ? -8.481 5.707 39.753 1.00 67.12 411 ASP A C 1
ATOM 3300 O O . ASP A 1 411 ? -9.012 5.127 40.704 1.00 67.12 411 ASP A O 1
ATOM 3304 N N . GLN A 1 412 ? -7.528 6.620 39.959 1.00 75.00 412 GLN A N 1
ATOM 3305 C CA . GLN A 1 412 ? -7.030 6.960 41.296 1.00 75.00 412 GLN A CA 1
ATOM 3306 C C . GLN A 1 412 ? -8.047 7.736 42.143 1.00 75.00 412 GLN A C 1
ATOM 3308 O O . GLN A 1 412 ? -8.117 7.518 43.355 1.00 75.00 412 GLN A O 1
ATOM 3313 N N . ILE A 1 413 ? -8.883 8.584 41.536 1.00 77.00 413 ILE A N 1
ATOM 3314 C CA . ILE A 1 413 ? -9.961 9.270 42.264 1.00 77.00 413 ILE A CA 1
ATOM 3315 C C . ILE A 1 413 ? -11.117 8.332 42.579 1.00 77.00 413 ILE A C 1
ATOM 3317 O O . ILE A 1 413 ? -11.648 8.362 43.688 1.00 77.00 413 ILE A O 1
ATOM 3321 N N . GLU A 1 414 ? -11.514 7.476 41.642 1.00 65.62 414 GLU A N 1
ATOM 3322 C CA . GLU A 1 414 ? -12.600 6.525 41.881 1.00 65.62 414 GLU A CA 1
ATOM 3323 C C . GLU A 1 414 ? -12.246 5.500 42.962 1.00 65.62 414 GLU A C 1
ATOM 3325 O O . GLU A 1 414 ? -13.111 5.130 43.757 1.00 65.62 414 GLU A O 1
ATOM 3330 N N . ASN A 1 415 ? -10.968 5.128 43.067 1.00 73.00 415 ASN A N 1
ATOM 3331 C CA . ASN A 1 415 ? -10.452 4.280 44.141 1.00 73.00 415 ASN A CA 1
ATOM 3332 C C . ASN A 1 415 ? -10.169 5.036 45.455 1.00 73.00 415 ASN A C 1
ATOM 3334 O O . ASN A 1 415 ? -9.793 4.410 46.448 1.00 73.00 415 ASN A O 1
ATOM 3338 N N . ASN A 1 416 ? -10.388 6.356 45.502 1.00 78.25 416 ASN A N 1
ATOM 3339 C CA . ASN A 1 416 ? -10.267 7.182 46.704 1.00 78.25 416 ASN A CA 1
ATOM 3340 C C . ASN A 1 416 ? -11.598 7.904 47.015 1.00 78.25 416 ASN A C 1
ATOM 3342 O O . ASN A 1 416 ? -11.781 9.075 46.664 1.00 78.25 416 ASN A O 1
ATOM 3346 N N . PRO A 1 417 ? -12.536 7.238 47.724 1.00 75.12 417 PRO A N 1
ATOM 3347 C CA . PRO A 1 417 ? -13.873 7.775 47.999 1.00 75.12 417 PRO A CA 1
ATOM 3348 C C . PRO A 1 417 ? -13.862 9.124 48.727 1.00 75.12 417 PRO A C 1
ATOM 3350 O O . PRO A 1 417 ? -14.735 9.961 48.500 1.00 75.12 417 PRO A O 1
ATOM 3353 N N . THR A 1 418 ? -12.863 9.349 49.584 1.00 76.81 418 THR A N 1
ATOM 3354 C CA . THR A 1 418 ? -12.693 10.595 50.339 1.00 76.81 418 THR A CA 1
ATOM 3355 C C . THR A 1 418 ? -12.333 11.752 49.414 1.00 76.81 418 THR A C 1
ATOM 3357 O O . THR A 1 418 ? -12.955 12.811 49.489 1.00 76.81 418 THR A O 1
ATOM 3360 N N . LEU A 1 419 ? -11.365 11.548 48.513 1.00 79.50 419 LEU A N 1
ATOM 3361 C CA . LEU A 1 419 ? -10.971 12.556 47.529 1.00 79.50 419 LEU A CA 1
ATOM 3362 C C . LEU A 1 419 ? -12.109 12.828 46.538 1.00 79.50 419 LEU A C 1
ATOM 3364 O O . LEU A 1 419 ? -12.434 13.985 46.284 1.00 79.50 419 LEU A O 1
ATOM 3368 N N . LYS A 1 420 ? -12.794 11.783 46.057 1.00 79.56 420 LYS A N 1
ATOM 3369 C CA . LYS A 1 420 ? -13.964 11.925 45.176 1.00 79.56 420 LYS A CA 1
ATOM 3370 C C . LYS A 1 420 ? -15.068 12.774 45.816 1.00 79.56 420 LYS A C 1
ATOM 3372 O O . LYS A 1 420 ? -15.586 13.688 45.179 1.00 79.56 420 LYS A O 1
ATOM 3377 N N . ALA A 1 421 ? -15.393 12.530 47.088 1.00 75.19 421 ALA A N 1
ATOM 3378 C CA . ALA A 1 421 ? -16.386 13.320 47.817 1.00 75.19 421 ALA A CA 1
ATOM 3379 C C . ALA A 1 421 ? -15.957 14.787 48.001 1.00 75.19 421 ALA A C 1
ATOM 3381 O O . ALA A 1 421 ? -16.781 15.687 47.843 1.00 75.19 421 ALA A O 1
ATOM 3382 N N . LYS A 1 422 ? -14.671 15.042 48.286 1.00 77.62 422 LYS A N 1
ATOM 3383 C CA . LYS A 1 422 ? -14.121 16.406 48.368 1.00 77.62 422 LYS A CA 1
ATOM 3384 C C . LYS A 1 422 ? -14.265 17.160 47.046 1.00 77.62 422 LYS A C 1
ATOM 3386 O O . LYS A 1 422 ? -14.741 18.290 47.058 1.00 77.62 422 LYS A O 1
ATOM 3391 N N . VAL A 1 423 ? -13.921 16.527 45.923 1.00 80.81 423 VAL A N 1
ATOM 3392 C CA . VAL A 1 423 ? -14.044 17.124 44.581 1.00 80.81 423 VAL A CA 1
ATOM 3393 C C . VAL A 1 423 ? -15.502 17.446 44.258 1.00 80.81 423 VAL A C 1
ATOM 3395 O O . VAL A 1 423 ? -15.806 18.559 43.843 1.00 80.81 423 VAL A O 1
ATOM 3398 N N . ILE A 1 424 ? -16.429 16.519 44.517 1.00 77.62 424 ILE A N 1
ATOM 3399 C CA . ILE A 1 424 ? -17.866 16.750 44.293 1.00 77.62 424 ILE A CA 1
ATOM 3400 C C . ILE A 1 424 ? -18.377 17.920 45.145 1.00 77.62 424 ILE A C 1
ATOM 3402 O O . ILE A 1 424 ? -19.114 18.769 44.646 1.00 77.62 424 ILE A O 1
ATOM 3406 N N . ASN A 1 425 ? -17.985 17.993 46.419 1.00 76.06 425 ASN A N 1
ATOM 3407 C CA . ASN A 1 425 ? -18.398 19.079 47.309 1.00 76.06 425 ASN A CA 1
ATOM 3408 C C . ASN A 1 425 ? -17.805 20.429 46.883 1.00 76.06 425 ASN A C 1
ATOM 3410 O O . ASN A 1 425 ? -18.518 21.430 46.900 1.00 76.06 425 ASN A O 1
ATOM 3414 N N . ALA A 1 426 ? -16.545 20.453 46.444 1.00 77.00 426 ALA A N 1
ATOM 3415 C CA . ALA A 1 426 ? -15.900 21.643 45.895 1.00 77.00 426 ALA A CA 1
ATOM 3416 C C . ALA A 1 426 ? -16.611 22.152 44.632 1.00 77.00 426 ALA A C 1
ATOM 3418 O O . ALA A 1 426 ? -16.889 23.345 44.524 1.00 77.00 426 ALA A O 1
ATOM 3419 N N . LEU A 1 427 ? -16.983 21.248 43.719 1.00 74.62 427 LEU A N 1
ATOM 3420 C CA . LEU A 1 427 ? -17.743 21.588 42.513 1.00 74.62 427 LEU A CA 1
ATOM 3421 C C . LEU A 1 427 ? -19.153 22.098 42.838 1.00 74.62 427 LEU A C 1
ATOM 3423 O O . LEU A 1 427 ? -19.625 23.029 42.192 1.00 74.62 427 LEU A O 1
ATOM 3427 N N . LYS A 1 428 ? -19.822 21.528 43.849 1.00 74.38 428 LYS A N 1
ATOM 3428 C CA . LYS A 1 428 ? -21.154 21.977 44.297 1.00 74.38 428 LYS A CA 1
ATOM 3429 C C . LYS A 1 428 ? -21.122 23.342 44.990 1.00 74.38 428 LYS A C 1
ATOM 3431 O O . LYS A 1 428 ? -22.071 24.104 44.838 1.00 74.38 428 LYS A O 1
ATOM 3436 N N . ALA A 1 429 ? -20.068 23.633 45.750 1.00 72.00 429 ALA A N 1
ATOM 3437 C CA . ALA A 1 429 ? -19.941 24.875 46.508 1.00 72.00 429 ALA A CA 1
ATOM 3438 C C . ALA A 1 429 ? -19.421 26.043 45.656 1.00 72.00 429 ALA A C 1
ATOM 3440 O O . ALA A 1 429 ? -19.961 27.142 45.733 1.00 72.00 429 ALA A O 1
ATOM 3441 N N . GLY A 1 430 ? -18.390 25.810 44.838 1.00 67.56 430 GLY A N 1
ATOM 3442 C CA . GLY A 1 430 ? -17.728 26.866 44.064 1.00 67.56 430 GLY A CA 1
ATOM 3443 C C . GLY A 1 430 ? -18.017 26.865 42.564 1.00 67.56 430 GLY A C 1
ATOM 3444 O O . GLY A 1 430 ? -17.727 27.850 41.893 1.00 67.56 430 GLY A O 1
ATOM 3445 N N . GLY A 1 431 ? -18.619 25.803 42.026 1.00 68.50 431 GLY A N 1
ATOM 3446 C CA . GLY A 1 431 ? -18.913 25.684 40.599 1.00 68.50 431 GLY A CA 1
ATOM 3447 C C . GLY A 1 431 ? -17.719 25.236 39.747 1.00 68.50 431 GLY A C 1
ATOM 3448 O O . GLY A 1 431 ? -16.555 25.312 40.142 1.00 68.50 431 GLY A O 1
ATOM 3449 N N . VAL A 1 432 ? -18.036 24.759 38.541 1.00 69.31 432 VAL A N 1
ATOM 3450 C CA . VAL A 1 432 ? -17.088 24.182 37.570 1.00 69.31 432 VAL A CA 1
ATOM 3451 C C . VAL A 1 432 ? -16.011 25.185 37.147 1.00 69.31 432 VAL A C 1
ATOM 3453 O O . VAL A 1 432 ? -14.831 24.845 37.147 1.00 69.31 432 VAL A O 1
ATOM 3456 N N . GLU A 1 433 ? -16.393 26.424 36.826 1.00 70.12 433 GLU A N 1
ATOM 3457 C CA . GLU A 1 433 ? -15.444 27.430 36.327 1.00 70.12 433 GLU A CA 1
ATOM 3458 C C . GLU A 1 433 ? -14.459 27.889 37.411 1.00 70.12 433 GLU A C 1
ATOM 3460 O O . GLU A 1 433 ? -13.266 27.976 37.139 1.00 70.12 433 GLU A O 1
ATOM 3465 N N . ALA A 1 434 ? -14.903 28.072 38.660 1.00 69.88 434 ALA A N 1
ATOM 3466 C CA . ALA A 1 434 ? -13.998 28.432 39.755 1.00 69.88 434 ALA A CA 1
ATOM 3467 C C . ALA A 1 434 ? -13.022 27.294 40.094 1.00 69.88 434 ALA A C 1
ATOM 3469 O O . ALA A 1 434 ? -11.856 27.533 40.402 1.00 69.88 434 ALA A O 1
ATOM 3470 N N . PHE A 1 435 ? -13.482 26.042 40.013 1.00 75.50 435 PHE A N 1
ATOM 3471 C CA . PHE A 1 435 ? -12.625 24.875 40.215 1.00 75.50 435 PHE A CA 1
ATOM 3472 C C . PHE A 1 435 ? -11.583 24.730 39.098 1.00 75.50 435 PHE A C 1
ATOM 3474 O O . PHE A 1 435 ? -10.425 24.415 39.353 1.00 75.50 435 PHE A O 1
ATOM 3481 N N . LYS A 1 436 ? -11.984 25.011 37.857 1.00 73.38 436 LYS A N 1
ATOM 3482 C CA . LYS A 1 436 ? -11.117 25.003 36.679 1.00 73.38 436 LYS A CA 1
ATOM 3483 C C . LYS A 1 436 ? -10.067 26.114 36.713 1.00 73.38 436 LYS A C 1
ATOM 3485 O O . LYS A 1 436 ? -8.923 25.855 36.361 1.00 73.38 436 LYS A O 1
ATOM 3490 N N . GLU A 1 437 ? -10.431 27.322 37.146 1.00 75.88 437 GLU A N 1
ATOM 3491 C CA . GLU A 1 437 ? -9.492 28.440 37.333 1.00 75.88 437 GLU A CA 1
ATOM 3492 C C . GLU A 1 437 ? -8.453 28.163 38.430 1.00 75.88 437 GLU A C 1
ATOM 3494 O O . GLU A 1 437 ? -7.340 28.681 38.368 1.00 75.88 437 GLU A O 1
ATOM 3499 N N . ALA A 1 438 ? -8.789 27.317 39.407 1.00 75.88 438 ALA A N 1
ATOM 3500 C CA . ALA A 1 438 ? -7.880 26.904 40.473 1.00 75.88 438 ALA A CA 1
ATOM 3501 C C . ALA A 1 438 ? -6.871 25.813 40.052 1.00 75.88 438 ALA A C 1
ATOM 3503 O O . ALA A 1 438 ? -6.000 25.462 40.849 1.00 75.88 438 ALA A O 1
ATOM 3504 N N . LEU A 1 439 ? -6.976 25.279 38.829 1.00 77.69 439 LEU A N 1
ATOM 3505 C CA . LEU A 1 439 ? -6.133 24.203 38.304 1.00 77.69 439 LEU A CA 1
ATOM 3506 C C . LEU A 1 439 ? -5.287 24.694 37.122 1.00 77.69 439 LEU A C 1
ATOM 3508 O O . LEU A 1 439 ? -5.783 24.893 36.011 1.00 77.69 439 LEU A O 1
ATOM 3512 N N . ASP A 1 440 ? -3.981 24.813 37.338 1.00 79.19 440 ASP A N 1
ATOM 3513 C CA . ASP A 1 440 ? -3.013 25.187 36.307 1.00 79.19 440 ASP A CA 1
ATOM 3514 C C . ASP A 1 440 ? -2.411 23.926 35.674 1.00 79.19 440 ASP A C 1
ATOM 3516 O O . ASP A 1 440 ? -1.306 23.487 36.000 1.00 79.19 440 ASP A O 1
ATOM 3520 N N . HIS A 1 441 ? -3.186 23.270 34.801 1.00 72.38 441 HIS A N 1
ATOM 3521 C CA . HIS A 1 441 ? -2.730 22.059 34.119 1.00 72.38 441 HIS A CA 1
ATOM 3522 C C . HIS A 1 441 ? -3.203 21.966 32.653 1.00 72.38 441 HIS A C 1
ATOM 3524 O O . HIS A 1 441 ? -4.391 22.156 32.369 1.00 72.38 441 HIS A O 1
ATOM 3530 N N . PRO A 1 442 ? -2.344 21.552 31.691 1.00 64.88 442 PRO A N 1
ATOM 3531 C CA . PRO A 1 442 ? -2.712 21.409 30.273 1.00 64.88 442 PRO A CA 1
ATOM 3532 C C . PRO A 1 442 ? -3.869 20.435 29.985 1.00 64.88 442 PRO A C 1
ATOM 3534 O O . PRO A 1 442 ? -4.418 20.434 28.878 1.00 64.88 442 PRO A O 1
ATOM 3537 N N . LEU A 1 443 ? -4.213 19.581 30.955 1.00 65.12 443 LEU A N 1
ATOM 3538 C CA . LEU A 1 443 ? -5.303 18.603 30.877 1.00 65.12 443 LEU A CA 1
ATOM 3539 C C . LEU A 1 443 ? -6.609 19.079 31.511 1.00 65.12 443 LEU A C 1
ATOM 3541 O O . LEU A 1 443 ? -7.599 18.362 31.399 1.00 65.12 443 LEU A O 1
ATOM 3545 N N . VAL A 1 444 ? -6.646 20.262 32.133 1.00 66.62 444 VAL A N 1
ATOM 3546 C CA . VAL A 1 444 ? -7.788 20.697 32.953 1.00 66.62 444 VAL A CA 1
ATOM 3547 C C . VAL A 1 444 ? -9.110 20.642 32.183 1.00 66.62 444 VAL A C 1
ATOM 3549 O O . VAL A 1 444 ? -10.088 20.102 32.673 1.00 66.62 444 VAL A O 1
ATOM 3552 N N . ASN A 1 445 ? -9.135 21.059 30.914 1.00 60.31 445 ASN A N 1
ATOM 3553 C CA . ASN A 1 445 ? -10.354 21.014 30.097 1.00 60.31 445 ASN A CA 1
ATOM 3554 C C . ASN A 1 445 ? -10.855 19.585 29.814 1.00 60.31 445 ASN A C 1
ATOM 3556 O O . ASN A 1 445 ? -12.053 19.374 29.679 1.00 60.31 445 ASN A O 1
ATOM 3560 N N . ILE A 1 446 ? -9.941 18.619 29.684 1.00 54.62 446 ILE A N 1
ATOM 3561 C CA . ILE A 1 446 ? -10.275 17.204 29.448 1.00 54.62 446 ILE A CA 1
ATOM 3562 C C . ILE A 1 446 ? -10.754 16.572 30.762 1.00 54.62 446 ILE A C 1
ATOM 3564 O O . ILE A 1 446 ? -11.699 15.787 30.780 1.00 54.62 446 ILE A O 1
ATOM 3568 N N . LEU A 1 447 ? -10.124 16.969 31.867 1.00 64.94 447 LEU A N 1
ATOM 3569 C CA . LEU A 1 447 ? -10.479 16.547 33.209 1.00 64.94 447 LEU A CA 1
ATOM 3570 C C . LEU A 1 447 ? -11.880 17.011 33.613 1.00 64.94 447 LEU A C 1
ATOM 3572 O O . LEU A 1 447 ? -12.682 16.185 34.037 1.00 64.94 447 LEU A O 1
ATOM 3576 N N . MET A 1 448 ? -12.178 18.304 33.445 1.00 66.56 448 MET A N 1
ATOM 3577 C CA . MET A 1 448 ? -13.463 18.898 33.828 1.00 66.56 448 MET A CA 1
ATOM 3578 C C . MET A 1 448 ? -14.628 18.200 33.128 1.00 66.56 448 MET A C 1
ATOM 3580 O O . MET A 1 448 ? -15.548 17.740 33.797 1.00 66.56 448 MET A O 1
ATOM 3584 N N . ALA A 1 449 ? -14.501 17.956 31.820 1.00 58.94 449 ALA A N 1
ATOM 3585 C CA . ALA A 1 449 ? -15.491 17.204 31.049 1.00 58.94 449 ALA A CA 1
ATOM 3586 C C . ALA A 1 449 ? -15.726 15.770 31.570 1.00 58.94 449 ALA A C 1
ATOM 3588 O O . ALA A 1 449 ? -16.790 15.201 31.345 1.00 58.94 449 ALA A O 1
ATOM 3589 N N . THR A 1 450 ? -14.743 15.179 32.257 1.00 57.12 450 THR A N 1
ATOM 3590 C CA . THR A 1 450 ? -14.836 13.825 32.822 1.00 57.12 450 THR A CA 1
ATOM 3591 C C . THR A 1 450 ? -15.460 13.824 34.223 1.00 57.12 450 THR A C 1
ATOM 3593 O O . THR A 1 450 ? -16.249 12.939 34.544 1.00 57.12 450 THR A O 1
ATOM 3596 N N . ILE A 1 451 ? -15.126 14.808 35.067 1.00 63.91 451 ILE A N 1
ATOM 3597 C CA . ILE A 1 451 ? -15.568 14.862 36.473 1.00 63.91 451 ILE A CA 1
ATOM 3598 C C . ILE A 1 451 ? -16.909 15.582 36.670 1.00 63.91 451 ILE A C 1
ATOM 3600 O O . ILE A 1 451 ? -17.572 15.362 37.682 1.00 63.91 451 ILE A O 1
ATOM 3604 N N . GLU A 1 452 ? -17.347 16.400 35.708 1.00 61.97 452 GLU A N 1
ATOM 3605 C CA . GLU A 1 452 ? -18.692 17.000 35.687 1.00 61.97 452 GLU A CA 1
ATOM 3606 C C . GLU A 1 452 ? -19.800 15.933 35.719 1.00 61.97 452 GLU A C 1
ATOM 3608 O O . GLU A 1 452 ? -20.830 16.131 36.359 1.00 61.97 452 GLU A O 1
ATOM 3613 N N . GLY A 1 453 ? -19.558 14.745 35.153 1.00 56.03 453 GLY A N 1
ATOM 3614 C CA . GLY A 1 453 ? -20.489 13.614 35.248 1.00 56.03 453 GLY A CA 1
ATOM 3615 C C . GLY A 1 453 ? -20.753 13.130 36.685 1.00 56.03 453 GLY A C 1
ATOM 3616 O O . GLY A 1 453 ? -21.756 12.461 36.937 1.00 56.03 453 GLY A O 1
ATOM 3617 N N . TRP A 1 454 ? -19.898 13.478 37.658 1.00 65.00 454 TRP A N 1
ATOM 3618 C CA . TRP A 1 454 ? -20.059 13.083 39.063 1.00 65.00 454 TRP A CA 1
ATOM 3619 C C . TRP A 1 454 ? -21.012 13.978 39.864 1.00 65.00 454 TRP A C 1
ATOM 3621 O O . TRP A 1 454 ? -21.457 13.565 40.935 1.00 65.00 454 TRP A O 1
ATOM 3631 N N . THR A 1 455 ? -21.307 15.199 39.405 1.00 53.56 455 THR A N 1
ATOM 3632 C CA . THR A 1 455 ? -22.188 16.138 40.124 1.00 53.56 455 THR A CA 1
ATOM 3633 C C . THR A 1 455 ? -23.662 15.989 39.739 1.00 53.56 455 THR A C 1
ATOM 3635 O O . THR A 1 455 ? -24.523 16.358 40.537 1.00 53.56 455 THR A O 1
ATOM 3638 N N . GLU A 1 456 ? -23.951 15.398 38.575 1.00 45.97 456 GLU A N 1
ATOM 3639 C CA . GLU A 1 456 ? -25.296 15.088 38.058 1.00 45.97 456 GLU A CA 1
ATOM 3640 C C . GLU A 1 456 ? -25.829 13.701 38.498 1.00 45.97 456 GLU A C 1
ATOM 3642 O O . GLU A 1 456 ? -26.685 13.110 37.824 1.00 45.97 456 GLU A O 1
ATOM 3647 N N . ALA A 1 457 ? -25.285 13.143 39.585 1.00 41.69 457 ALA A N 1
ATOM 3648 C CA . ALA A 1 457 ? -25.596 11.813 40.118 1.00 41.69 457 ALA A CA 1
ATOM 3649 C C . ALA A 1 457 ? -26.193 11.862 41.531 1.00 41.69 457 ALA A C 1
ATOM 3651 O O . ALA A 1 457 ? -25.752 12.712 42.347 1.00 41.69 457 ALA A O 1
#